Protein AF-A0A1Q9K0J9-F1 (afdb_monomer_lite)

pLDDT: mean 91.82, std 8.14, range [34.75, 98.44]

Structure (mmCIF, N/CA/C/O backbone):
data_AF-A0A1Q9K0J9-F1
#
_entry.id   AF-A0A1Q9K0J9-F1
#
loop_
_atom_site.group_PDB
_atom_site.id
_atom_site.type_symbol
_atom_site.label_atom_id
_atom_site.label_alt_id
_atom_site.label_comp_id
_atom_site.label_asym_id
_atom_site.label_entity_id
_atom_site.label_seq_id
_atom_site.pdbx_PDB_ins_code
_atom_site.Cartn_x
_atom_site.Cartn_y
_atom_site.Cartn_z
_atom_site.occupancy
_atom_site.B_iso_or_equiv
_atom_site.auth_seq_id
_atom_site.auth_comp_id
_atom_site.auth_asym_id
_atom_site.auth_atom_id
_atom_site.pdbx_PDB_model_num
ATOM 1 N N . MET A 1 1 ? 47.419 -22.564 -73.807 1.00 37.94 1 MET A N 1
ATOM 2 C CA . MET A 1 1 ? 47.045 -23.592 -72.808 1.00 37.94 1 MET A CA 1
ATOM 3 C C . MET A 1 1 ? 45.536 -23.596 -72.590 1.00 37.94 1 MET A C 1
ATOM 5 O O . MET A 1 1 ? 45.021 -22.908 -71.719 1.00 37.94 1 MET A O 1
ATOM 9 N N . LYS A 1 2 ? 44.822 -24.347 -73.436 1.00 36.28 2 LYS A N 1
ATOM 10 C CA . LYS A 1 2 ? 43.441 -24.781 -73.193 1.00 36.28 2 LYS A CA 1
ATOM 11 C C . LYS A 1 2 ? 43.433 -25.812 -72.053 1.00 36.28 2 LYS A C 1
ATOM 13 O O . LYS A 1 2 ? 44.353 -26.613 -71.968 1.00 36.28 2 LYS A O 1
ATOM 18 N N . LEU A 1 3 ? 42.322 -25.846 -71.312 1.00 42.06 3 LEU A N 1
ATOM 19 C CA . LEU A 1 3 ? 41.790 -27.010 -70.585 1.00 42.06 3 LEU A CA 1
ATOM 20 C C . LEU A 1 3 ? 42.588 -27.529 -69.374 1.00 42.06 3 LEU A C 1
ATOM 22 O O . LEU A 1 3 ? 43.177 -28.600 -69.415 1.00 42.06 3 LEU A O 1
ATOM 26 N N . LEU A 1 4 ? 42.388 -26.878 -68.227 1.00 34.75 4 LEU A N 1
ATOM 27 C CA . LEU A 1 4 ? 42.171 -27.594 -66.965 1.00 34.75 4 LEU A CA 1
ATOM 28 C C . LEU A 1 4 ? 40.799 -27.182 -66.416 1.00 34.75 4 LEU A C 1
ATOM 30 O O . LEU A 1 4 ? 40.643 -26.244 -65.638 1.00 34.75 4 LEU A O 1
ATOM 34 N N . PHE A 1 5 ? 39.760 -27.869 -66.896 1.00 42.38 5 PHE A N 1
ATOM 35 C CA . PHE A 1 5 ? 38.476 -27.917 -66.203 1.00 42.38 5 PHE A CA 1
ATOM 36 C C . PHE A 1 5 ? 38.739 -28.609 -64.861 1.00 42.38 5 PHE A C 1
ATOM 38 O O . PHE A 1 5 ? 38.903 -29.826 -64.821 1.00 42.38 5 PHE A O 1
ATOM 45 N N . ASN A 1 6 ? 38.811 -27.846 -63.771 1.00 45.19 6 ASN A N 1
ATOM 46 C CA . ASN A 1 6 ? 38.901 -28.415 -62.431 1.00 45.19 6 ASN A CA 1
ATOM 47 C C . ASN A 1 6 ? 37.632 -29.256 -62.185 1.00 45.19 6 ASN A C 1
ATOM 49 O O . ASN A 1 6 ? 36.540 -28.705 -62.024 1.00 45.19 6 ASN A O 1
ATOM 53 N N . ARG A 1 7 ? 37.756 -30.593 -62.228 1.00 46.41 7 ARG A N 1
ATOM 54 C CA . ARG A 1 7 ? 36.648 -31.560 -62.071 1.00 46.41 7 ARG A CA 1
ATOM 55 C C . ARG A 1 7 ? 35.883 -31.381 -60.748 1.00 46.41 7 ARG A C 1
ATOM 57 O O . ARG A 1 7 ? 34.714 -31.745 -60.698 1.00 46.41 7 ARG A O 1
ATOM 64 N N . ASN A 1 8 ? 36.478 -30.722 -59.752 1.00 53.03 8 ASN A N 1
ATOM 65 C CA . ASN A 1 8 ? 35.868 -30.471 -58.443 1.00 53.03 8 ASN A CA 1
ATOM 66 C C . ASN A 1 8 ? 34.731 -29.429 -58.440 1.00 53.03 8 ASN A C 1
ATOM 68 O O . ASN A 1 8 ? 33.888 -29.482 -57.558 1.00 53.03 8 ASN A O 1
ATOM 72 N N . GLN A 1 9 ? 34.631 -28.525 -59.426 1.00 57.22 9 GLN A N 1
ATOM 73 C CA . GLN A 1 9 ? 33.593 -27.469 -59.414 1.00 57.22 9 GLN A CA 1
ATOM 74 C C . GLN A 1 9 ? 32.224 -27.903 -59.974 1.00 57.22 9 GLN A C 1
ATOM 76 O O . GLN A 1 9 ? 31.261 -27.147 -59.896 1.00 57.22 9 GLN A O 1
ATOM 81 N N . ARG A 1 10 ? 32.105 -29.094 -60.586 1.00 58.22 10 ARG A N 1
ATOM 82 C CA . ARG A 1 10 ? 30.812 -29.591 -61.116 1.00 58.22 10 ARG A CA 1
ATOM 83 C C . ARG A 1 10 ? 29.877 -30.142 -60.034 1.00 58.22 10 ARG A C 1
ATOM 85 O O . ARG A 1 10 ? 28.677 -30.242 -60.300 1.00 58.22 10 ARG A O 1
ATOM 92 N N . ASN A 1 11 ? 30.432 -30.476 -58.873 1.00 65.75 11 ASN A N 1
ATOM 93 C CA . ASN A 1 11 ? 29.721 -30.980 -57.696 1.00 65.75 11 ASN A CA 1
ATOM 94 C C . ASN A 1 11 ? 29.728 -29.944 -56.560 1.00 65.75 11 ASN A C 1
ATOM 96 O O . ASN A 1 11 ? 29.566 -30.300 -55.400 1.00 65.75 11 ASN A O 1
ATOM 100 N N . ASP A 1 12 ? 29.982 -28.676 -56.889 1.00 81.25 12 ASP A N 1
ATOM 101 C CA . ASP A 1 12 ? 29.921 -27.579 -55.933 1.00 81.25 12 ASP A CA 1
ATOM 102 C C . ASP A 1 12 ? 28.444 -27.334 -55.547 1.00 81.25 12 ASP A C 1
ATOM 104 O O . ASP A 1 12 ? 27.627 -27.082 -56.446 1.00 81.25 12 ASP A O 1
ATOM 108 N N . PRO A 1 13 ? 28.075 -27.430 -54.255 1.00 85.56 13 PRO A N 1
ATOM 109 C CA . PRO A 1 13 ? 26.696 -27.252 -53.800 1.00 85.56 13 PRO A CA 1
ATOM 110 C C . PRO A 1 13 ? 26.092 -25.898 -54.192 1.00 85.56 13 PRO A C 1
ATOM 112 O O . PRO A 1 13 ? 24.903 -25.820 -54.508 1.00 85.56 13 PRO A O 1
ATOM 115 N N . ASP A 1 14 ? 26.904 -24.838 -54.252 1.00 89.81 14 ASP A N 1
ATOM 116 C CA . ASP A 1 14 ? 26.449 -23.499 -54.633 1.00 89.81 14 ASP A CA 1
ATOM 117 C C . ASP A 1 14 ? 26.089 -23.438 -56.122 1.00 89.81 14 ASP A C 1
ATOM 119 O O . ASP A 1 14 ? 25.119 -22.787 -56.517 1.00 89.81 14 ASP A O 1
ATOM 123 N N . VAL A 1 15 ? 26.823 -24.172 -56.965 1.00 89.12 15 VAL A N 1
ATOM 124 C CA . VAL A 1 15 ? 26.505 -24.310 -58.394 1.00 89.12 15 VAL A CA 1
ATOM 125 C C . VAL A 1 15 ? 25.177 -25.040 -58.574 1.00 89.12 15 VAL A C 1
ATOM 127 O O . VAL A 1 15 ? 24.377 -24.648 -59.426 1.00 89.12 15 VAL A O 1
ATOM 130 N N . GLU A 1 16 ? 24.918 -26.087 -57.788 1.00 89.25 16 GLU A N 1
ATOM 131 C CA . GLU A 1 16 ? 23.641 -26.810 -57.829 1.00 89.25 16 GLU A CA 1
ATOM 132 C C . GLU A 1 16 ? 22.479 -25.933 -57.368 1.00 89.25 16 GLU A C 1
ATOM 134 O O . GLU A 1 16 ? 21.469 -25.858 -58.071 1.00 89.25 16 GLU A O 1
ATOM 139 N N . LYS A 1 17 ? 22.665 -25.182 -56.277 1.00 90.62 17 LYS A N 1
ATOM 140 C CA . LYS A 1 17 ? 21.708 -24.189 -55.771 1.00 90.62 17 LYS A CA 1
ATOM 141 C C . LYS A 1 17 ? 21.346 -23.144 -56.832 1.00 90.62 17 LYS A C 1
ATOM 143 O O . LYS A 1 17 ? 20.167 -22.876 -57.063 1.00 90.62 17 LYS A O 1
ATOM 148 N N . VAL A 1 18 ? 22.338 -22.605 -57.546 1.00 89.94 18 VAL A N 1
ATOM 149 C CA . VAL A 1 18 ? 22.117 -21.656 -58.655 1.00 89.94 18 VAL A CA 1
ATOM 150 C C . VAL A 1 18 ? 21.391 -22.323 -59.826 1.00 89.94 18 VAL A C 1
ATOM 152 O O . VAL A 1 18 ? 20.467 -21.735 -60.389 1.00 89.94 18 VAL A O 1
ATOM 155 N N . CYS A 1 19 ? 21.773 -23.544 -60.214 1.00 91.62 19 CYS A N 1
ATOM 156 C CA . CYS A 1 19 ? 21.118 -24.265 -61.314 1.00 91.62 19 CYS A CA 1
ATOM 157 C C . CYS A 1 19 ? 19.640 -24.531 -61.016 1.00 91.62 19 CYS A C 1
ATOM 159 O O . CYS A 1 19 ? 18.799 -24.297 -61.882 1.00 91.62 19 CYS A O 1
ATOM 161 N N . GLN A 1 20 ? 19.326 -24.972 -59.795 1.00 91.75 20 GLN A N 1
ATOM 162 C CA . GLN A 1 20 ? 17.953 -25.193 -59.340 1.00 91.75 20 GLN A CA 1
ATOM 163 C C . GLN A 1 20 ? 17.137 -23.896 -59.376 1.00 91.75 20 GLN A C 1
ATOM 165 O O . GLN A 1 20 ? 16.013 -23.895 -59.867 1.00 91.75 20 GLN A O 1
ATOM 170 N N . ALA A 1 21 ? 17.715 -22.779 -58.928 1.00 90.88 21 ALA A N 1
ATOM 171 C CA . ALA A 1 21 ? 17.012 -21.499 -58.872 1.00 90.88 21 ALA A CA 1
ATOM 172 C C . ALA A 1 21 ? 16.828 -20.804 -60.238 1.00 90.88 21 ALA A C 1
ATOM 174 O O . ALA A 1 21 ? 15.945 -19.961 -60.380 1.00 90.88 21 ALA A O 1
ATOM 175 N N . THR A 1 22 ? 17.662 -21.112 -61.239 1.00 92.50 22 THR A N 1
ATOM 176 C CA . THR A 1 22 ? 17.693 -20.401 -62.538 1.00 92.50 22 THR A CA 1
ATOM 177 C C . THR A 1 22 ? 17.280 -21.248 -63.742 1.00 92.50 22 THR A C 1
ATOM 179 O O . THR A 1 22 ? 17.078 -20.705 -64.829 1.00 92.50 22 THR A O 1
ATOM 182 N N . GLY A 1 23 ? 17.233 -22.577 -63.601 1.00 89.62 23 GLY A N 1
ATOM 183 C CA . GLY A 1 23 ? 17.075 -23.516 -64.718 1.00 89.62 23 GLY A CA 1
ATOM 184 C C . GLY A 1 23 ? 18.295 -23.588 -65.647 1.00 89.62 23 GLY A C 1
ATOM 185 O O . GLY A 1 23 ? 18.244 -24.196 -66.720 1.00 89.62 23 GLY A O 1
ATOM 186 N N . TRP A 1 24 ? 19.412 -22.950 -65.287 1.00 93.31 24 TRP A N 1
ATOM 187 C CA . TRP A 1 24 ? 20.613 -22.963 -66.111 1.00 93.31 24 TRP A CA 1
ATOM 188 C C . TRP A 1 24 ? 21.279 -24.338 -66.097 1.00 93.31 24 TRP A C 1
ATOM 190 O O . TRP A 1 24 ? 21.443 -24.973 -65.059 1.00 93.31 24 TRP A O 1
ATOM 200 N N . LYS A 1 25 ? 21.771 -24.779 -67.262 1.00 90.88 25 LYS A N 1
ATOM 201 C CA . LYS A 1 25 ? 22.690 -25.925 -67.322 1.00 90.88 25 LYS A CA 1
ATOM 202 C C . LYS A 1 25 ? 23.935 -25.603 -66.484 1.00 90.88 25 LYS A C 1
ATOM 204 O O . LYS A 1 25 ? 24.459 -24.495 -66.609 1.00 90.88 25 LYS A O 1
ATOM 209 N N . LYS A 1 26 ? 24.483 -26.585 -65.746 1.00 88.75 26 LYS A N 1
ATOM 210 C CA . LYS A 1 26 ? 25.682 -26.432 -64.879 1.00 88.75 26 LYS A CA 1
ATOM 211 C C . LYS A 1 26 ? 26.804 -25.605 -65.514 1.00 88.75 26 LYS A C 1
ATOM 213 O O . LYS A 1 26 ? 27.409 -24.763 -64.864 1.00 88.75 26 LYS A O 1
ATOM 218 N N . ARG A 1 27 ? 27.059 -25.795 -66.815 1.00 87.88 27 ARG A N 1
ATOM 219 C CA . ARG A 1 27 ? 28.079 -25.033 -67.553 1.00 87.88 27 ARG A CA 1
ATOM 220 C C . ARG A 1 27 ? 27.824 -23.520 -67.539 1.00 87.88 27 ARG A C 1
ATOM 222 O O . ARG A 1 27 ? 28.771 -22.775 -67.338 1.00 87.88 27 ARG A O 1
ATOM 229 N N . LYS A 1 28 ? 26.577 -23.085 -67.743 1.00 89.25 28 LYS A N 1
ATOM 230 C CA . LYS A 1 28 ? 26.195 -21.668 -67.735 1.00 89.25 28 LYS A CA 1
ATOM 231 C C . LYS A 1 28 ? 26.284 -21.082 -66.324 1.00 89.25 28 LYS A C 1
ATOM 233 O O . LYS A 1 28 ? 26.890 -20.031 -66.171 1.00 89.25 28 LYS A O 1
ATOM 238 N N . ALA A 1 29 ? 25.782 -21.789 -65.307 1.00 88.19 29 ALA A N 1
ATOM 239 C CA . ALA A 1 29 ? 25.906 -21.363 -63.908 1.00 88.19 29 ALA A CA 1
ATOM 240 C C . ALA A 1 29 ? 27.370 -21.160 -63.494 1.00 88.19 29 ALA A C 1
ATOM 242 O O . ALA A 1 29 ? 27.725 -20.097 -63.002 1.00 88.19 29 ALA A O 1
ATOM 243 N N . ILE A 1 30 ? 28.246 -22.119 -63.812 1.00 89.44 30 ILE A N 1
ATOM 244 C CA . ILE A 1 30 ? 29.685 -21.995 -63.546 1.00 89.44 30 ILE A CA 1
ATOM 245 C C . ILE A 1 30 ? 30.286 -20.793 -64.287 1.00 89.44 30 ILE A C 1
ATOM 247 O O . ILE A 1 30 ? 31.113 -20.089 -63.718 1.00 89.44 30 ILE A O 1
ATOM 251 N N . THR A 1 31 ? 29.911 -20.549 -65.547 1.00 90.62 31 THR A N 1
ATOM 252 C CA . THR A 1 31 ? 30.421 -19.395 -66.305 1.00 90.62 31 THR A CA 1
ATOM 253 C C . THR A 1 31 ? 30.043 -18.070 -65.645 1.00 90.62 31 THR A C 1
ATOM 255 O O . THR A 1 31 ? 30.913 -17.221 -65.478 1.00 90.62 31 THR A O 1
ATOM 258 N N . GLU A 1 32 ? 28.790 -17.897 -65.234 1.00 89.00 32 GLU A N 1
ATOM 259 C CA . GLU A 1 32 ? 28.341 -16.651 -64.600 1.00 89.00 32 GLU A CA 1
ATOM 260 C C . GLU A 1 32 ? 28.911 -16.476 -63.184 1.00 89.00 32 GLU A C 1
ATOM 262 O O . GLU A 1 32 ? 29.361 -15.388 -62.830 1.00 89.00 32 GLU A O 1
ATOM 267 N N . MET A 1 33 ? 29.019 -17.554 -62.403 1.00 90.06 33 MET A N 1
ATOM 268 C CA . MET A 1 33 ? 29.676 -17.524 -61.090 1.00 90.06 33 MET A CA 1
ATOM 269 C C . MET A 1 33 ? 31.173 -17.202 -61.193 1.00 90.06 33 MET A C 1
ATOM 271 O O . MET A 1 33 ? 31.719 -16.533 -60.320 1.00 90.06 33 MET A O 1
ATOM 275 N N . LYS A 1 34 ? 31.854 -17.628 -62.268 1.00 89.75 34 LYS A N 1
ATOM 276 C CA . LYS A 1 34 ? 33.250 -17.237 -62.531 1.00 89.75 34 LYS A CA 1
ATOM 277 C C . LYS A 1 34 ? 33.388 -15.751 -62.824 1.00 89.75 34 LYS A C 1
ATOM 279 O O . LYS A 1 34 ? 34.280 -15.134 -62.256 1.00 89.75 34 LYS A O 1
ATOM 284 N N . LYS A 1 35 ? 32.493 -15.183 -63.637 1.00 87.75 35 LYS A N 1
ATOM 285 C CA . LYS A 1 35 ? 32.462 -13.732 -63.873 1.00 87.75 35 LYS A CA 1
ATOM 286 C C . LYS A 1 35 ? 32.256 -12.974 -62.563 1.00 87.75 35 LYS A C 1
ATOM 288 O O . LYS A 1 35 ? 32.996 -12.051 -62.264 1.00 87.75 35 LYS A O 1
ATOM 293 N N . ALA A 1 36 ? 31.319 -13.415 -61.723 1.00 86.38 36 ALA A N 1
ATOM 294 C CA . ALA A 1 36 ? 31.131 -12.819 -60.401 1.00 86.38 36 ALA A CA 1
ATOM 295 C C . ALA A 1 36 ? 32.368 -12.970 -59.495 1.00 86.38 36 ALA A C 1
ATOM 297 O O . ALA A 1 36 ? 32.704 -12.053 -58.747 1.00 86.38 36 ALA A O 1
ATOM 298 N N . LYS A 1 37 ? 33.092 -14.089 -59.601 1.00 86.88 37 LYS A N 1
ATOM 299 C CA . LYS A 1 37 ? 34.356 -14.309 -58.890 1.00 86.88 37 LYS A CA 1
ATOM 300 C C . LYS A 1 37 ? 35.478 -13.383 -59.350 1.00 86.88 37 LYS A C 1
ATOM 302 O O . LYS A 1 37 ? 36.248 -12.930 -58.508 1.00 86.88 37 LYS A O 1
ATOM 307 N N . GLU A 1 38 ? 35.554 -13.062 -60.640 1.00 88.38 38 GLU A N 1
ATOM 308 C CA . GLU A 1 38 ? 36.469 -12.036 -61.173 1.00 88.38 38 GLU A CA 1
ATOM 309 C C . GLU A 1 38 ? 36.154 -10.642 -60.602 1.00 88.38 38 GLU A C 1
ATOM 311 O O . GLU A 1 38 ? 37.058 -9.834 -60.413 1.00 88.38 38 GLU A O 1
ATOM 316 N N . LEU A 1 39 ? 34.898 -10.402 -60.211 1.00 83.69 39 LEU A N 1
ATOM 317 C CA . LEU A 1 39 ? 34.440 -9.197 -59.505 1.00 83.69 39 LEU A CA 1
ATOM 318 C C . LEU A 1 39 ? 34.593 -9.284 -57.972 1.00 83.69 39 LEU A C 1
ATOM 320 O O . LEU A 1 39 ? 34.060 -8.448 -57.239 1.00 83.69 39 LEU A O 1
ATOM 324 N N . GLY A 1 40 ? 35.301 -10.301 -57.471 1.00 82.69 40 GLY A N 1
ATOM 325 C CA . GLY A 1 40 ? 35.584 -10.503 -56.048 1.00 82.69 40 GLY A CA 1
ATOM 326 C C . GLY A 1 40 ? 34.488 -11.221 -55.255 1.00 82.69 40 GLY A C 1
ATOM 327 O O . GLY A 1 40 ? 34.581 -11.287 -54.031 1.00 82.69 40 GLY A O 1
ATOM 328 N N . MET A 1 41 ? 33.448 -11.758 -55.902 1.00 85.69 41 MET A N 1
ATOM 329 C CA . MET A 1 41 ? 32.336 -12.434 -55.225 1.00 85.69 41 MET A CA 1
ATOM 330 C C . MET A 1 41 ? 32.548 -13.952 -55.156 1.00 85.69 41 MET A C 1
ATOM 332 O O . MET A 1 41 ? 32.750 -14.618 -56.171 1.00 85.69 41 MET A O 1
ATOM 336 N N . SER A 1 42 ? 32.477 -14.537 -53.958 1.00 88.62 42 SER A N 1
ATOM 337 C CA . SER A 1 42 ? 32.564 -15.995 -53.805 1.00 88.62 42 SER A CA 1
ATOM 338 C C . SER A 1 42 ? 31.344 -16.708 -54.405 1.00 88.62 42 SER A C 1
ATOM 340 O O . SER A 1 42 ? 30.284 -16.113 -54.604 1.00 88.62 42 SER A O 1
ATOM 342 N N . TYR A 1 43 ? 31.487 -18.006 -54.681 1.00 88.31 43 TYR A N 1
ATOM 343 C CA . TYR A 1 43 ? 30.397 -18.825 -55.217 1.00 88.31 43 TYR A CA 1
ATOM 344 C C . TYR A 1 43 ? 29.205 -18.898 -54.250 1.00 88.31 43 TYR A C 1
ATOM 346 O O . TYR A 1 43 ? 28.080 -18.671 -54.692 1.00 88.31 43 TYR A O 1
ATOM 354 N N . SER A 1 44 ? 29.449 -19.077 -52.947 1.00 86.31 44 SER A N 1
ATOM 355 C CA . SER A 1 44 ? 28.393 -19.024 -51.924 1.00 86.31 44 SER A CA 1
ATOM 356 C C . SER A 1 44 ? 27.734 -17.650 -51.859 1.00 86.31 44 SER A C 1
ATOM 358 O O . SER A 1 44 ? 26.516 -17.576 -51.958 1.00 86.31 44 SER A O 1
ATOM 360 N N . ARG A 1 45 ? 28.483 -16.534 -51.832 1.00 88.12 45 ARG A N 1
ATOM 361 C CA . ARG A 1 45 ? 27.861 -15.193 -51.833 1.00 88.12 45 ARG A CA 1
ATOM 362 C C . ARG A 1 45 ? 26.994 -14.962 -53.069 1.00 88.12 45 ARG A C 1
ATOM 364 O O . ARG A 1 45 ? 25.910 -14.392 -52.942 1.00 88.12 45 ARG A O 1
ATOM 371 N N . TYR A 1 46 ? 27.454 -15.417 -54.235 1.00 88.69 46 TYR A N 1
ATOM 372 C CA . TYR A 1 46 ? 26.683 -15.363 -55.474 1.00 88.69 46 TYR A CA 1
ATOM 373 C C . TYR A 1 46 ? 25.392 -16.186 -55.378 1.00 88.69 46 TYR A C 1
ATOM 375 O O . TYR A 1 46 ? 24.329 -15.723 -55.799 1.00 88.69 46 TYR A O 1
ATOM 383 N N . ALA A 1 47 ? 25.484 -17.390 -54.809 1.00 88.31 47 ALA A N 1
ATOM 384 C CA . ALA A 1 47 ? 24.368 -18.310 -54.668 1.00 88.31 47 ALA A CA 1
ATOM 385 C C . ALA A 1 47 ? 23.340 -17.848 -53.617 1.00 88.31 47 ALA A C 1
ATOM 387 O O . ALA A 1 47 ? 22.141 -17.792 -53.891 1.00 88.31 47 ALA A O 1
ATOM 388 N N . ASP A 1 48 ? 23.809 -17.477 -52.427 1.00 88.75 48 ASP A N 1
ATOM 389 C CA . ASP A 1 48 ? 23.009 -17.111 -51.256 1.00 88.75 48 ASP A CA 1
ATOM 390 C C . ASP A 1 48 ? 22.241 -15.800 -51.445 1.00 88.75 48 ASP A C 1
ATOM 392 O O . ASP A 1 48 ? 21.126 -15.660 -50.944 1.00 88.75 48 ASP A O 1
ATOM 396 N N . ASN A 1 49 ? 22.797 -14.859 -52.215 1.00 88.38 49 ASN A N 1
ATOM 397 C CA . ASN A 1 49 ? 22.197 -13.541 -52.442 1.00 88.38 49 ASN A CA 1
ATOM 398 C C . ASN A 1 49 ? 21.502 -13.406 -53.807 1.00 88.38 49 ASN A C 1
ATOM 400 O O . ASN A 1 49 ? 21.130 -12.302 -54.200 1.00 88.38 49 ASN A O 1
ATOM 404 N N . GLN A 1 50 ? 21.304 -14.516 -54.529 1.00 91.62 50 GLN A N 1
ATOM 405 C CA . GLN A 1 50 ? 20.614 -14.547 -55.826 1.00 91.62 50 GLN A CA 1
ATOM 406 C C . GLN A 1 50 ? 21.205 -13.579 -56.862 1.00 91.62 50 GLN A C 1
ATOM 408 O O . GLN A 1 50 ? 20.481 -12.922 -57.616 1.00 91.62 50 GLN A O 1
ATOM 413 N N . CYS A 1 51 ? 22.533 -13.487 -56.916 1.00 89.62 51 CYS A N 1
ATOM 414 C CA . CYS A 1 51 ? 23.233 -12.462 -57.691 1.00 89.62 51 CYS A CA 1
ATOM 415 C C . CYS A 1 51 ? 23.017 -12.568 -59.210 1.00 89.62 51 CYS A C 1
ATOM 417 O O . CYS A 1 51 ? 23.243 -11.599 -59.924 1.00 89.62 51 CYS A O 1
ATOM 419 N N . TRP A 1 52 ? 22.490 -13.690 -59.711 1.00 91.06 52 TRP A N 1
ATOM 420 C CA . TRP A 1 52 ? 22.038 -13.838 -61.102 1.00 91.06 52 TRP A CA 1
ATOM 421 C C . TRP A 1 52 ? 20.876 -12.905 -61.495 1.00 91.06 52 TRP A C 1
ATOM 423 O O . TRP A 1 52 ? 20.552 -12.812 -62.677 1.00 91.06 52 TRP A O 1
ATOM 433 N N . LYS A 1 53 ? 20.231 -12.237 -60.529 1.00 90.19 53 LYS A N 1
ATOM 434 C CA . LYS A 1 53 ? 19.200 -11.208 -60.760 1.00 90.19 53 LYS A CA 1
ATOM 435 C C . LYS A 1 53 ? 19.761 -9.785 -60.831 1.00 90.19 53 LYS A C 1
ATOM 437 O O . LYS A 1 53 ? 18.993 -8.853 -61.045 1.00 90.19 53 LYS A O 1
ATOM 442 N N . LEU A 1 54 ? 21.059 -9.610 -60.597 1.00 90.50 54 LEU A N 1
ATOM 443 C CA . LEU A 1 54 ? 21.692 -8.308 -60.432 1.00 90.50 54 LEU A CA 1
ATOM 444 C C . LEU A 1 54 ? 22.561 -7.968 -61.643 1.00 90.50 54 LEU A C 1
ATOM 446 O O . LEU A 1 54 ? 23.189 -8.833 -62.254 1.00 90.50 54 LEU A O 1
ATOM 450 N N . THR A 1 55 ? 22.641 -6.682 -61.958 1.00 91.06 55 THR A N 1
ATOM 451 C CA . THR A 1 55 ? 23.653 -6.154 -62.875 1.00 91.06 55 THR A CA 1
ATOM 452 C C . THR A 1 55 ? 25.046 -6.228 -62.247 1.00 91.06 55 THR A C 1
ATOM 454 O O . THR A 1 55 ? 25.206 -6.296 -61.029 1.00 91.06 55 THR A O 1
ATOM 457 N N . GLU A 1 56 ? 26.089 -6.140 -63.070 1.00 87.44 56 GLU A N 1
ATOM 458 C CA . GLU A 1 56 ? 27.481 -6.092 -62.607 1.00 87.44 56 GLU A CA 1
ATOM 459 C C . GLU A 1 56 ? 27.733 -4.975 -61.578 1.00 87.44 56 GLU A C 1
ATOM 461 O O . GLU A 1 56 ? 28.314 -5.214 -60.519 1.00 87.44 56 GLU A O 1
ATOM 466 N N . LYS A 1 57 ? 27.199 -3.771 -61.824 1.00 88.94 57 LYS A N 1
ATOM 467 C CA . LYS A 1 57 ? 27.297 -2.632 -60.897 1.00 88.94 57 LYS A CA 1
ATOM 468 C C . LYS A 1 57 ? 26.610 -2.913 -59.555 1.00 88.94 57 LYS A C 1
ATOM 470 O O . LYS A 1 57 ? 27.121 -2.517 -58.505 1.00 88.94 57 LYS A O 1
ATOM 475 N N . GLU A 1 58 ? 25.463 -3.587 -59.574 1.00 89.94 58 GLU A N 1
ATOM 476 C CA . GLU A 1 58 ? 24.743 -3.988 -58.362 1.00 89.94 58 GLU A CA 1
ATOM 477 C C . GLU A 1 58 ? 25.473 -5.099 -57.606 1.00 89.94 58 GLU A C 1
ATOM 479 O O . GLU A 1 58 ? 25.557 -5.025 -56.382 1.00 89.94 58 GLU A O 1
ATOM 484 N N . MET A 1 59 ? 26.069 -6.066 -58.310 1.00 88.94 59 MET A N 1
ATOM 485 C CA . MET A 1 59 ? 26.893 -7.118 -57.708 1.00 88.94 59 MET A CA 1
ATOM 486 C C . MET A 1 59 ? 28.138 -6.547 -57.025 1.00 88.94 59 MET A C 1
ATOM 488 O O . MET A 1 59 ? 28.407 -6.902 -55.881 1.00 88.94 59 MET A O 1
ATOM 492 N N . ILE A 1 60 ? 28.860 -5.619 -57.666 1.00 88.31 60 ILE A N 1
ATOM 493 C CA . ILE A 1 60 ? 30.022 -4.945 -57.060 1.00 88.31 60 ILE A CA 1
ATOM 494 C C . ILE A 1 60 ? 29.597 -4.180 -55.798 1.00 88.31 60 ILE A C 1
ATOM 496 O O . ILE A 1 60 ? 30.233 -4.286 -54.747 1.00 88.31 60 ILE A O 1
ATOM 500 N N . LYS A 1 61 ? 28.487 -3.431 -55.876 1.00 89.81 61 LYS A N 1
ATOM 501 C CA . LYS A 1 61 ? 27.941 -2.686 -54.732 1.00 89.81 61 LYS A CA 1
ATOM 502 C C . LYS A 1 61 ? 27.527 -3.620 -53.591 1.00 89.81 61 LYS A C 1
ATOM 504 O O . LYS A 1 61 ? 27.782 -3.303 -52.430 1.00 89.81 61 LYS A O 1
ATOM 509 N N . LEU A 1 62 ? 26.902 -4.753 -53.910 1.00 87.69 62 LEU A N 1
ATOM 510 C CA . LEU A 1 62 ? 26.504 -5.766 -52.939 1.00 87.69 62 LEU A CA 1
ATOM 511 C C . LEU A 1 62 ? 27.721 -6.434 -52.295 1.00 87.69 62 LEU A C 1
ATOM 513 O O . LEU A 1 62 ? 27.767 -6.519 -51.075 1.00 87.69 62 LEU A O 1
ATOM 517 N N . ASN A 1 63 ? 28.720 -6.846 -53.079 1.00 87.81 63 ASN A N 1
ATOM 518 C CA . ASN A 1 63 ? 29.915 -7.509 -52.558 1.00 87.81 63 ASN A CA 1
ATOM 519 C C . ASN A 1 63 ? 30.676 -6.599 -51.587 1.00 87.81 63 ASN A C 1
ATOM 521 O O . ASN A 1 63 ? 30.952 -7.000 -50.462 1.00 87.81 63 ASN A O 1
ATOM 525 N N . LYS A 1 64 ? 30.869 -5.324 -51.960 1.00 88.94 64 LYS A N 1
ATOM 526 C CA . LYS A 1 64 ? 31.465 -4.313 -51.074 1.00 88.94 64 LYS A CA 1
ATOM 527 C C . LYS A 1 64 ? 30.667 -4.136 -49.779 1.00 88.94 64 LYS A C 1
ATOM 529 O O . LYS A 1 64 ? 31.249 -3.953 -48.715 1.00 88.94 64 LYS A O 1
ATOM 534 N N . LYS A 1 65 ? 29.333 -4.174 -49.855 1.00 88.75 65 LYS A N 1
ATOM 535 C CA . LYS A 1 65 ? 28.460 -4.090 -48.677 1.00 88.75 65 LYS A CA 1
ATOM 536 C C . LYS A 1 65 ? 28.593 -5.329 -47.783 1.00 88.75 65 LYS A C 1
ATOM 538 O O . LYS A 1 65 ? 28.608 -5.171 -46.568 1.00 88.75 65 LYS A O 1
ATOM 543 N N . LEU A 1 66 ? 28.683 -6.527 -48.361 1.00 87.12 66 LEU A N 1
ATOM 544 C CA . LEU A 1 66 ? 28.877 -7.776 -47.617 1.00 87.12 66 LEU A CA 1
ATOM 545 C C . LEU A 1 66 ? 30.245 -7.802 -46.923 1.00 87.12 66 LEU A C 1
ATOM 547 O O . LEU A 1 66 ? 30.295 -8.099 -45.735 1.00 87.12 66 LEU A O 1
ATOM 551 N N . ASP A 1 67 ? 31.317 -7.381 -47.603 1.00 88.19 67 ASP A N 1
ATOM 552 C CA . ASP A 1 67 ? 32.648 -7.237 -46.991 1.00 88.19 67 ASP A CA 1
ATOM 553 C C . ASP A 1 67 ? 32.617 -6.276 -45.798 1.00 88.19 67 ASP A C 1
ATOM 555 O O . ASP A 1 67 ? 33.119 -6.587 -44.721 1.00 88.19 67 ASP A O 1
ATOM 559 N N . GLN A 1 68 ? 31.959 -5.123 -45.954 1.00 89.50 68 GLN A N 1
ATOM 560 C CA . GLN A 1 68 ? 31.778 -4.168 -44.857 1.00 89.50 68 GLN A CA 1
ATOM 561 C C . GLN A 1 68 ? 30.979 -4.760 -43.689 1.00 89.50 68 GLN A C 1
ATOM 563 O O . GLN A 1 68 ? 31.252 -4.431 -42.536 1.00 89.50 68 GLN A O 1
ATOM 568 N N . GLN A 1 69 ? 29.985 -5.607 -43.963 1.00 88.06 69 GLN A N 1
ATOM 569 C CA . GLN A 1 69 ? 29.183 -6.262 -42.929 1.00 88.06 69 GLN A CA 1
ATOM 570 C C . GLN A 1 69 ? 29.966 -7.344 -42.184 1.00 88.06 69 GLN A C 1
ATOM 572 O O . GLN A 1 69 ? 29.859 -7.408 -40.961 1.00 88.06 69 GLN A O 1
ATOM 577 N N . GLU A 1 70 ? 30.751 -8.162 -42.886 1.00 88.81 70 GLU A N 1
ATOM 578 C CA . GLU A 1 70 ? 31.616 -9.178 -42.276 1.00 88.81 70 GLU A CA 1
ATOM 579 C C . GLU A 1 70 ? 32.713 -8.535 -41.423 1.00 88.81 70 GLU A C 1
ATOM 581 O O . GLU A 1 70 ? 32.895 -8.917 -40.267 1.00 88.81 70 GLU A O 1
ATOM 586 N N . GLU A 1 71 ? 33.372 -7.497 -41.940 1.00 92.81 71 GLU A N 1
ATOM 587 C CA . GLU A 1 71 ? 34.386 -6.745 -41.199 1.00 92.81 71 GLU A CA 1
ATOM 588 C C . GLU A 1 71 ? 33.778 -6.058 -39.967 1.00 92.81 71 GLU A C 1
ATOM 590 O O . GLU A 1 71 ? 34.313 -6.141 -38.861 1.00 92.81 71 GLU A O 1
ATOM 595 N N . ALA A 1 72 ? 32.597 -5.444 -40.104 1.00 92.06 72 ALA A N 1
ATOM 596 C CA . ALA A 1 72 ? 31.880 -4.888 -38.960 1.00 92.06 72 ALA A CA 1
ATOM 597 C C . ALA A 1 72 ? 31.488 -5.972 -37.944 1.00 92.06 72 ALA A C 1
ATOM 599 O O . ALA A 1 72 ? 31.592 -5.744 -36.742 1.00 92.06 72 ALA A O 1
ATOM 600 N N . PHE A 1 73 ? 31.032 -7.148 -38.388 1.00 93.88 73 PHE A N 1
ATOM 601 C CA . PHE A 1 73 ? 30.711 -8.265 -37.496 1.00 93.88 73 PHE A CA 1
ATOM 602 C C . PHE A 1 73 ? 31.947 -8.716 -36.712 1.00 93.88 73 PHE A C 1
ATOM 604 O O . PHE A 1 73 ? 31.873 -8.859 -35.491 1.00 93.88 73 PHE A O 1
ATOM 611 N N . LYS A 1 74 ? 33.089 -8.871 -37.389 1.00 94.19 74 LYS A N 1
ATOM 612 C CA . LYS A 1 74 ? 34.368 -9.228 -36.771 1.00 94.19 74 LYS A CA 1
ATOM 613 C C . LYS A 1 74 ? 34.803 -8.190 -35.734 1.00 94.19 74 LYS A C 1
ATOM 615 O O . LYS A 1 74 ? 35.099 -8.564 -34.606 1.00 94.19 74 LYS A O 1
ATOM 620 N N . ASN A 1 75 ? 34.739 -6.901 -36.067 1.00 95.75 75 ASN A N 1
ATOM 621 C CA . ASN A 1 75 ? 35.095 -5.817 -35.145 1.00 95.75 75 ASN A CA 1
ATOM 622 C C . ASN A 1 75 ? 34.177 -5.754 -33.916 1.00 95.75 75 ASN A C 1
ATOM 624 O O . ASN A 1 75 ? 34.654 -5.593 -32.792 1.00 95.75 75 ASN A O 1
ATOM 628 N N . HIS A 1 76 ? 32.865 -5.944 -34.098 1.00 97.00 76 HIS A N 1
ATOM 629 C CA . HIS A 1 76 ? 31.942 -6.069 -32.968 1.00 97.00 76 HIS A CA 1
ATOM 630 C C . HIS A 1 76 ? 32.270 -7.290 -32.100 1.00 97.00 76 HIS A C 1
ATOM 632 O O . HIS A 1 76 ? 32.220 -7.180 -30.881 1.00 97.00 76 HIS A O 1
ATOM 638 N N . THR A 1 77 ? 32.622 -8.425 -32.711 1.00 96.69 77 THR A N 1
ATOM 639 C CA . THR A 1 77 ? 32.996 -9.651 -31.986 1.00 96.69 77 THR A CA 1
ATOM 640 C C . THR A 1 77 ? 34.242 -9.411 -31.138 1.00 96.69 77 THR A C 1
ATOM 642 O O . THR A 1 77 ? 34.197 -9.664 -29.942 1.00 96.69 77 THR A O 1
ATOM 645 N N . ILE A 1 78 ? 35.293 -8.813 -31.714 1.00 96.38 78 ILE A N 1
ATOM 646 C CA . ILE A 1 78 ? 36.521 -8.436 -30.993 1.00 96.38 78 ILE A CA 1
ATOM 647 C C . ILE A 1 78 ? 36.197 -7.519 -29.810 1.00 96.38 78 ILE A C 1
ATOM 649 O O . ILE A 1 78 ? 36.629 -7.785 -28.698 1.00 96.38 78 ILE A O 1
ATOM 653 N N . THR A 1 79 ? 35.355 -6.499 -30.016 1.00 96.75 79 THR A N 1
ATOM 654 C CA . THR A 1 79 ? 34.962 -5.588 -28.927 1.00 96.75 79 THR A CA 1
ATOM 655 C C . THR A 1 79 ? 34.270 -6.331 -27.778 1.00 96.75 79 THR A C 1
ATOM 657 O O . THR A 1 79 ? 34.479 -6.000 -26.613 1.00 96.75 79 THR A O 1
ATOM 660 N N . VAL A 1 80 ? 33.434 -7.330 -28.086 1.00 96.19 80 VAL A N 1
ATOM 661 C CA . VAL A 1 80 ? 32.786 -8.163 -27.062 1.00 96.19 80 VAL A CA 1
ATOM 662 C C . VAL A 1 80 ? 33.816 -9.048 -26.360 1.00 96.19 80 VAL A C 1
ATOM 664 O O . VAL A 1 80 ? 33.783 -9.112 -25.133 1.00 96.19 80 VAL A O 1
ATOM 667 N N . CYS A 1 81 ? 34.742 -9.678 -27.090 1.00 97.12 81 CYS A N 1
ATOM 668 C CA . CYS A 1 81 ? 35.831 -10.464 -26.503 1.00 97.12 81 CYS A CA 1
ATOM 669 C C . CYS A 1 81 ? 36.657 -9.619 -25.525 1.00 97.12 81 CYS A C 1
ATOM 671 O O . CYS A 1 81 ? 36.824 -10.010 -24.374 1.00 97.12 81 CYS A O 1
ATOM 673 N N . ASP A 1 82 ? 37.079 -8.423 -25.939 1.00 95.94 82 ASP A N 1
ATOM 674 C CA . ASP A 1 82 ? 37.886 -7.517 -25.115 1.00 95.94 82 ASP A CA 1
ATOM 675 C C . ASP A 1 82 ? 37.150 -7.091 -23.833 1.00 95.94 82 ASP A C 1
ATOM 677 O O . ASP A 1 82 ? 37.755 -6.958 -22.769 1.00 95.94 82 ASP A O 1
ATOM 681 N N . ALA A 1 83 ? 35.830 -6.893 -23.912 1.00 93.31 83 ALA A N 1
ATOM 682 C CA . ALA A 1 83 ? 35.020 -6.464 -22.774 1.00 93.31 83 ALA A CA 1
ATOM 683 C C . ALA A 1 83 ? 34.664 -7.600 -21.798 1.00 93.31 83 ALA A C 1
ATOM 685 O O . ALA A 1 83 ? 34.488 -7.355 -20.601 1.00 93.31 83 ALA A O 1
ATOM 686 N N . THR A 1 84 ? 34.506 -8.828 -22.298 1.00 93.88 84 THR A N 1
ATOM 687 C CA . THR A 1 84 ? 33.956 -9.966 -21.534 1.00 93.88 84 THR A CA 1
ATOM 688 C C . THR A 1 84 ? 34.999 -11.017 -21.163 1.00 93.88 84 THR A C 1
ATOM 690 O O . THR A 1 84 ? 34.797 -11.751 -20.197 1.00 93.88 84 THR A O 1
ATOM 693 N N . GLY A 1 85 ? 36.104 -11.093 -21.907 1.00 94.88 85 GLY A N 1
ATOM 694 C CA . GLY A 1 85 ? 37.072 -12.188 -21.847 1.00 94.88 85 GLY A CA 1
ATOM 695 C C . GLY A 1 85 ? 36.620 -13.462 -22.569 1.00 94.88 85 GLY A C 1
ATOM 696 O O . GLY A 1 85 ? 37.289 -14.486 -22.449 1.00 94.88 85 GLY A O 1
ATOM 697 N N . TRP A 1 86 ? 35.493 -13.434 -23.287 1.00 96.62 86 TRP A N 1
ATOM 698 C CA . TRP A 1 86 ? 35.023 -14.573 -24.075 1.00 96.62 86 TRP A CA 1
ATOM 699 C C . TRP A 1 86 ? 35.919 -14.843 -25.283 1.00 96.62 86 TRP A C 1
ATOM 701 O O . TRP A 1 86 ? 36.528 -13.933 -25.847 1.00 96.62 86 TRP A O 1
ATOM 711 N N . ASP A 1 87 ? 35.955 -16.103 -25.711 1.00 96.75 87 ASP A N 1
ATOM 712 C CA . ASP A 1 87 ? 36.537 -16.466 -26.997 1.00 96.75 87 ASP A CA 1
ATOM 713 C C . ASP A 1 87 ? 35.671 -15.963 -28.174 1.00 96.75 87 ASP A C 1
ATOM 715 O O . ASP A 1 87 ? 34.506 -15.573 -28.020 1.00 96.75 87 ASP A O 1
ATOM 719 N N . MET A 1 88 ? 36.258 -15.979 -29.374 1.00 95.75 88 MET A N 1
ATOM 720 C CA . MET A 1 88 ? 35.620 -15.474 -30.594 1.00 95.75 88 MET A CA 1
ATOM 721 C C . MET A 1 88 ? 34.323 -16.205 -30.954 1.00 95.75 88 MET A C 1
ATOM 723 O O . MET A 1 88 ? 33.399 -15.565 -31.462 1.00 95.75 88 MET A O 1
ATOM 727 N N . ASP A 1 89 ? 34.237 -17.514 -30.709 1.00 95.81 89 ASP A N 1
ATOM 728 C CA . ASP A 1 89 ? 33.064 -18.311 -31.069 1.00 95.81 89 ASP A CA 1
ATOM 729 C C . ASP A 1 89 ? 31.904 -18.010 -30.119 1.00 95.81 89 ASP A C 1
ATOM 731 O O . ASP A 1 89 ? 30.780 -17.765 -30.570 1.00 95.81 89 ASP A O 1
ATOM 735 N N . THR A 1 90 ? 32.189 -17.916 -28.819 1.00 96.19 90 THR A N 1
ATOM 736 C CA . THR A 1 90 ? 31.227 -17.516 -27.787 1.00 96.19 90 THR A CA 1
ATOM 737 C C . THR A 1 90 ? 30.696 -16.103 -28.052 1.00 96.19 90 THR A C 1
ATOM 739 O O . THR A 1 90 ? 29.482 -15.896 -28.147 1.00 96.19 90 THR A O 1
ATOM 742 N N . ALA A 1 91 ? 31.573 -15.119 -28.274 1.00 96.31 91 ALA A N 1
ATOM 743 C CA . ALA A 1 91 ? 31.154 -13.748 -28.578 1.00 96.31 91 ALA A CA 1
ATOM 744 C C . ALA A 1 91 ? 30.322 -13.655 -29.873 1.00 96.31 91 ALA A C 1
ATOM 746 O O . ALA A 1 91 ? 29.303 -12.953 -29.918 1.00 96.31 91 ALA A O 1
ATOM 747 N N . ALA A 1 92 ? 30.708 -14.393 -30.920 1.00 95.88 92 ALA A N 1
ATOM 748 C CA . ALA A 1 92 ? 29.960 -14.444 -32.173 1.00 95.88 92 ALA A CA 1
ATOM 749 C C . ALA A 1 92 ? 28.582 -15.103 -31.999 1.00 95.88 92 ALA A C 1
ATOM 751 O O . ALA A 1 92 ? 27.608 -14.650 -32.614 1.00 95.88 92 ALA A O 1
ATOM 752 N N . LEU A 1 93 ? 28.478 -16.144 -31.166 1.00 95.94 93 LEU A N 1
ATOM 753 C CA . LEU A 1 93 ? 27.217 -16.807 -30.841 1.00 95.94 93 LEU A CA 1
ATOM 754 C C . LEU A 1 93 ? 26.245 -15.835 -30.166 1.00 95.94 93 LEU A C 1
ATOM 756 O O . LEU A 1 93 ? 25.120 -15.685 -30.648 1.00 95.94 93 LEU A O 1
ATOM 760 N N . HIS A 1 94 ? 26.695 -15.116 -29.136 1.00 95.75 94 HIS A N 1
ATOM 761 C CA . HIS A 1 94 ? 25.876 -14.128 -28.428 1.00 95.75 94 HIS A CA 1
ATOM 762 C C . HIS A 1 94 ? 25.402 -12.993 -29.346 1.00 95.75 94 HIS A C 1
ATOM 764 O O . HIS A 1 94 ? 24.227 -12.626 -29.325 1.00 95.75 94 HIS A O 1
ATOM 770 N N . LEU A 1 95 ? 26.271 -12.472 -30.223 1.00 96.19 95 LEU A N 1
ATOM 771 C CA . LEU A 1 95 ? 25.871 -11.464 -31.213 1.00 96.19 95 LEU A CA 1
ATOM 772 C C . LEU A 1 95 ? 24.783 -11.992 -32.161 1.00 96.19 95 LEU A C 1
ATOM 774 O O . LEU A 1 95 ? 23.809 -11.291 -32.438 1.00 96.19 95 LEU A O 1
ATOM 778 N N . ARG A 1 96 ? 24.910 -13.235 -32.642 1.00 95.38 96 ARG A N 1
ATOM 779 C CA . ARG A 1 96 ? 23.900 -13.865 -33.512 1.00 95.38 96 ARG A CA 1
ATOM 780 C C . ARG A 1 96 ? 22.589 -14.140 -32.774 1.00 95.38 96 ARG A C 1
ATOM 782 O O . ARG A 1 96 ? 21.524 -13.974 -33.364 1.00 95.38 96 ARG A O 1
ATOM 789 N N . GLN A 1 97 ? 22.643 -14.553 -31.510 1.00 95.31 97 GLN A N 1
ATOM 790 C CA . GLN A 1 97 ? 21.453 -14.724 -30.670 1.00 95.31 97 GLN A CA 1
ATOM 791 C C . GLN A 1 97 ? 20.738 -13.386 -30.464 1.00 95.31 97 GLN A C 1
ATOM 793 O O . GLN A 1 97 ? 19.548 -13.279 -30.753 1.00 95.31 97 GLN A O 1
ATOM 798 N N . ALA A 1 98 ? 21.471 -12.332 -30.104 1.00 95.44 98 ALA A N 1
ATOM 799 C CA . ALA A 1 98 ? 20.916 -10.993 -29.956 1.00 95.44 98 ALA A CA 1
ATOM 800 C C . ALA A 1 98 ? 20.249 -10.489 -31.251 1.00 95.44 98 ALA A C 1
ATOM 802 O O . ALA A 1 98 ? 19.161 -9.914 -31.205 1.00 95.44 98 ALA A O 1
ATOM 803 N N . GLN A 1 99 ? 20.838 -10.772 -32.420 1.00 94.50 99 GLN A N 1
ATOM 804 C CA . GLN A 1 99 ? 20.214 -10.473 -33.715 1.00 94.50 99 GLN A CA 1
ATOM 805 C C . GLN A 1 99 ? 18.869 -11.173 -33.908 1.00 94.50 99 GLN A C 1
ATOM 807 O O . GLN A 1 99 ? 17.929 -10.536 -34.391 1.00 94.50 99 GLN A O 1
ATOM 812 N N . LYS A 1 100 ? 18.755 -12.452 -33.524 1.00 95.00 100 LYS A N 1
ATOM 813 C CA . LYS A 1 100 ? 17.487 -13.201 -33.588 1.00 95.00 100 LYS A CA 1
ATOM 814 C C . LYS A 1 100 ? 16.415 -12.585 -32.686 1.00 95.00 100 LYS A C 1
ATOM 816 O O . LYS A 1 100 ? 15.251 -12.573 -33.066 1.00 95.00 100 LYS A O 1
ATOM 821 N N . LEU A 1 101 ? 16.822 -12.005 -31.559 1.00 94.06 101 LEU A N 1
ATOM 822 C CA . LEU A 1 101 ? 15.958 -11.274 -30.625 1.00 94.06 101 LEU A CA 1
ATOM 823 C C . LEU A 1 101 ? 15.671 -9.821 -31.066 1.00 94.06 101 LEU A C 1
ATOM 825 O O . LEU A 1 101 ? 15.038 -9.058 -30.345 1.00 94.06 101 LEU A O 1
ATOM 829 N N . GLY A 1 102 ? 16.124 -9.404 -32.255 1.00 91.62 102 GLY A N 1
ATOM 830 C CA . GLY A 1 102 ? 15.858 -8.068 -32.803 1.00 91.62 102 GLY A CA 1
ATOM 831 C C . GLY A 1 102 ? 16.856 -6.979 -32.387 1.00 91.62 102 GLY A C 1
ATOM 832 O O . GLY A 1 102 ? 16.661 -5.805 -32.725 1.00 91.62 102 GLY A O 1
ATOM 833 N N . MET A 1 103 ? 17.951 -7.337 -31.712 1.00 94.62 103 MET A N 1
ATOM 834 C CA . MET A 1 103 ? 19.039 -6.431 -31.343 1.00 94.62 103 MET A CA 1
ATOM 835 C C . MET A 1 103 ? 20.150 -6.445 -32.404 1.00 94.62 103 MET A C 1
ATOM 837 O O . MET A 1 103 ? 20.788 -7.462 -32.653 1.00 94.62 103 MET A O 1
ATOM 841 N N . SER A 1 104 ? 20.442 -5.301 -33.032 1.00 93.94 104 SER A N 1
ATOM 842 C CA . SER A 1 104 ? 21.565 -5.226 -33.980 1.00 93.94 104 SER A CA 1
ATOM 843 C C . SER A 1 104 ? 22.916 -5.247 -33.260 1.00 93.94 104 SER A C 1
ATOM 845 O O . SER A 1 104 ? 23.050 -4.653 -32.193 1.00 93.94 104 SER A O 1
ATOM 847 N N . ASN A 1 105 ? 23.954 -5.822 -33.879 1.00 94.62 105 ASN A N 1
ATOM 848 C CA . ASN A 1 105 ? 25.303 -5.903 -33.286 1.00 94.62 105 ASN A CA 1
ATOM 849 C C . ASN A 1 105 ? 25.852 -4.542 -32.859 1.00 94.62 105 ASN A C 1
ATOM 851 O O . ASN A 1 105 ? 26.420 -4.407 -31.782 1.00 94.62 105 ASN A O 1
ATOM 855 N N . GLN A 1 106 ? 25.626 -3.513 -33.678 1.00 93.50 106 GLN A N 1
ATOM 856 C CA . GLN A 1 106 ? 26.052 -2.156 -33.349 1.00 93.50 106 GLN A CA 1
ATOM 857 C C . GLN A 1 106 ? 25.407 -1.660 -32.049 1.00 93.50 106 GLN A C 1
ATOM 859 O O . GLN A 1 106 ? 26.069 -1.012 -31.241 1.00 93.50 106 GLN A O 1
ATOM 864 N N . ARG A 1 107 ? 24.114 -1.939 -31.836 1.00 94.12 107 ARG A N 1
ATOM 865 C CA . ARG A 1 107 ? 23.418 -1.561 -30.599 1.00 94.12 107 ARG A CA 1
ATOM 866 C C . ARG A 1 107 ? 23.833 -2.445 -29.439 1.00 94.12 107 ARG A C 1
ATOM 868 O O . ARG A 1 107 ? 24.102 -1.899 -28.380 1.00 94.12 107 ARG A O 1
ATOM 875 N N . TYR A 1 108 ? 23.950 -3.751 -29.662 1.00 96.00 108 TYR A N 1
ATOM 876 C CA . TYR A 1 108 ? 24.425 -4.704 -28.666 1.00 96.00 108 TYR A CA 1
ATOM 877 C C . TYR A 1 108 ? 25.755 -4.248 -28.059 1.00 96.00 108 TYR A C 1
ATOM 879 O O . TYR A 1 108 ? 25.871 -4.126 -26.843 1.00 96.00 108 TYR A O 1
ATOM 887 N N . VAL A 1 109 ? 26.723 -3.894 -28.911 1.00 95.31 109 VAL A N 1
ATOM 888 C CA . VAL A 1 109 ? 28.031 -3.396 -28.471 1.00 95.31 109 VAL A CA 1
ATOM 889 C C . VAL A 1 109 ? 27.914 -2.021 -27.816 1.00 95.31 109 VAL A C 1
ATOM 891 O O . VAL A 1 109 ? 28.385 -1.824 -26.699 1.00 95.31 109 VAL A O 1
ATOM 894 N N . LYS A 1 110 ? 27.238 -1.067 -28.468 1.00 94.00 110 LYS A N 1
ATOM 895 C CA . LYS A 1 110 ? 27.104 0.309 -27.959 1.00 94.00 110 LYS A CA 1
ATOM 896 C C . LYS A 1 110 ? 26.421 0.381 -26.591 1.00 94.00 110 LYS A C 1
ATOM 898 O O . LYS A 1 110 ? 26.736 1.263 -25.797 1.00 94.00 110 LYS A O 1
ATOM 903 N N . CYS A 1 111 ? 25.462 -0.502 -26.347 1.00 93.88 111 CYS A N 1
ATOM 904 C CA . CYS A 1 111 ? 24.680 -0.563 -25.121 1.00 93.88 111 CYS A CA 1
ATOM 905 C C . CYS A 1 111 ? 25.194 -1.617 -24.133 1.00 93.88 111 CYS A C 1
ATOM 907 O O . CYS A 1 111 ? 24.557 -1.806 -23.101 1.00 93.88 111 CYS A O 1
ATOM 909 N N . LYS A 1 112 ? 26.329 -2.272 -24.427 1.00 96.19 112 LYS A N 1
ATOM 910 C CA . LYS A 1 112 ? 26.957 -3.287 -23.570 1.00 96.19 112 LYS A CA 1
ATOM 911 C C . LYS A 1 112 ? 25.990 -4.413 -23.171 1.00 96.19 112 LYS A C 1
ATOM 913 O O . LYS A 1 112 ? 25.942 -4.840 -22.021 1.00 96.19 112 LYS A O 1
ATOM 918 N N . CYS A 1 113 ? 25.191 -4.889 -24.125 1.00 95.44 113 CYS A N 1
ATOM 919 C CA . CYS A 1 113 ? 24.102 -5.838 -23.877 1.00 95.44 113 CYS A CA 1
ATOM 920 C C . CYS A 1 113 ? 24.566 -7.253 -23.488 1.00 95.44 113 CYS A C 1
ATOM 922 O O . CYS A 1 113 ? 23.725 -8.091 -23.202 1.00 95.44 113 CYS A O 1
ATOM 924 N N . TRP A 1 114 ? 25.873 -7.520 -23.415 1.00 95.44 114 TRP A N 1
ATOM 925 C CA . TRP A 1 114 ? 26.419 -8.765 -22.859 1.00 95.44 114 TRP A CA 1
ATOM 926 C C . TRP A 1 114 ? 26.160 -8.941 -21.356 1.00 95.44 114 TRP A C 1
ATOM 928 O O . TRP A 1 114 ? 26.390 -10.018 -20.821 1.00 95.44 114 TRP A O 1
ATOM 938 N N . TYR A 1 115 ? 25.681 -7.899 -20.671 1.00 95.56 115 TYR A N 1
ATOM 939 C CA . TYR A 1 115 ? 25.197 -7.984 -19.291 1.00 95.56 115 TYR A CA 1
ATOM 940 C C . TYR A 1 115 ? 23.712 -8.340 -19.168 1.00 95.56 115 TYR A C 1
ATOM 942 O O . TYR A 1 115 ? 23.220 -8.441 -18.045 1.00 95.56 115 TYR A O 1
ATOM 950 N N . LEU A 1 116 ? 22.996 -8.461 -20.287 1.00 95.50 116 LEU A N 1
ATOM 951 C CA . LEU A 1 116 ? 21.550 -8.648 -20.320 1.00 95.50 116 LEU A CA 1
ATOM 952 C C . LEU A 1 116 ? 21.179 -10.104 -20.611 1.00 95.50 116 LEU A C 1
ATOM 954 O O . LEU A 1 116 ? 21.905 -10.802 -21.318 1.00 95.50 116 LEU A O 1
ATOM 958 N N . ASP A 1 117 ? 20.040 -10.534 -20.077 1.00 94.75 117 ASP A N 1
ATOM 959 C CA . ASP A 1 117 ? 19.417 -11.811 -20.432 1.00 94.75 117 ASP A CA 1
ATOM 960 C C . ASP A 1 117 ? 18.593 -11.710 -21.733 1.00 94.75 117 ASP A C 1
ATOM 962 O O . ASP A 1 117 ? 18.499 -10.651 -22.360 1.00 94.75 117 ASP A O 1
ATOM 966 N N . GLU A 1 118 ? 18.040 -12.835 -22.192 1.00 95.38 118 GLU A N 1
ATOM 967 C CA . GLU A 1 118 ? 17.322 -12.900 -23.471 1.00 95.38 118 GLU A CA 1
ATOM 968 C C . GLU A 1 118 ? 16.067 -12.011 -23.493 1.00 95.38 118 GLU A C 1
ATOM 970 O O . GLU A 1 118 ? 15.835 -11.314 -24.488 1.00 95.38 118 GLU A O 1
ATOM 975 N N . ASP A 1 119 ? 15.306 -11.969 -22.396 1.00 95.88 119 ASP A N 1
ATOM 976 C CA . ASP A 1 119 ? 14.094 -11.150 -22.275 1.00 95.88 119 ASP A CA 1
ATOM 977 C C . ASP A 1 119 ? 14.432 -9.658 -22.338 1.00 95.88 119 ASP A C 1
ATOM 979 O O . ASP A 1 119 ? 13.812 -8.887 -23.080 1.00 95.88 119 ASP A O 1
ATOM 983 N N . GLU A 1 120 ? 15.474 -9.244 -21.615 1.00 96.25 120 GLU A N 1
ATOM 984 C CA . GLU A 1 120 ? 15.973 -7.873 -21.639 1.00 96.25 120 GLU A CA 1
ATOM 985 C C . GLU A 1 120 ? 16.510 -7.481 -23.014 1.00 96.25 120 GLU A C 1
ATOM 987 O O . GLU A 1 120 ? 16.255 -6.365 -23.473 1.00 96.25 120 GLU A O 1
ATOM 992 N N . ILE A 1 121 ? 17.245 -8.367 -23.694 1.00 96.56 121 ILE A N 1
ATOM 993 C CA . ILE A 1 121 ? 17.763 -8.101 -25.043 1.00 96.56 121 ILE A CA 1
ATOM 994 C C . ILE A 1 121 ? 16.605 -7.915 -26.026 1.00 96.56 121 ILE A C 1
ATOM 996 O O . ILE A 1 121 ? 16.622 -6.953 -26.804 1.00 96.56 121 ILE A O 1
ATOM 1000 N N . ALA A 1 122 ? 15.604 -8.797 -25.989 1.00 95.62 122 ALA A N 1
ATOM 1001 C CA . ALA A 1 122 ? 14.442 -8.733 -26.871 1.00 95.62 122 ALA A CA 1
ATOM 1002 C C . ALA A 1 122 ? 13.634 -7.444 -26.653 1.00 95.62 122 ALA A C 1
ATOM 1004 O O . ALA A 1 122 ? 13.345 -6.694 -27.600 1.00 95.62 122 ALA A O 1
ATOM 1005 N N . PHE A 1 123 ? 13.332 -7.133 -25.391 1.00 95.75 123 PHE A N 1
ATOM 1006 C CA . PHE A 1 123 ? 12.631 -5.912 -25.009 1.00 95.75 123 PHE A CA 1
ATOM 1007 C C . PHE A 1 123 ? 13.427 -4.664 -25.402 1.00 95.75 123 PHE A C 1
ATOM 1009 O O . PHE A 1 123 ? 12.936 -3.797 -26.133 1.00 95.75 123 PHE A O 1
ATOM 1016 N N . TYR A 1 124 ? 14.690 -4.577 -24.984 1.00 94.75 124 TYR A N 1
ATOM 1017 C CA . TYR A 1 124 ? 15.497 -3.382 -25.195 1.00 94.75 124 TYR A CA 1
ATOM 1018 C C . TYR A 1 124 ? 15.812 -3.156 -26.677 1.00 94.75 124 TYR A C 1
ATOM 1020 O O . TYR A 1 124 ? 15.830 -2.014 -27.146 1.00 94.75 124 TYR A O 1
ATOM 1028 N N . GLY A 1 125 ? 15.984 -4.230 -27.455 1.00 93.00 125 GLY A N 1
ATOM 1029 C CA . GLY A 1 125 ? 16.132 -4.166 -28.909 1.00 93.00 125 GLY A CA 1
ATOM 1030 C C . GLY A 1 125 ? 14.935 -3.489 -29.579 1.00 93.00 125 GLY A C 1
ATOM 1031 O O . GLY A 1 125 ? 15.116 -2.588 -30.414 1.00 93.00 125 GLY A O 1
ATOM 1032 N N . THR A 1 126 ? 13.726 -3.860 -29.150 1.00 93.25 126 THR A N 1
ATOM 1033 C CA . THR A 1 126 ? 12.458 -3.267 -29.599 1.00 93.25 126 THR A CA 1
ATOM 1034 C C . THR A 1 126 ? 12.374 -1.790 -29.214 1.00 93.25 126 THR A C 1
ATOM 1036 O O . THR A 1 126 ? 12.256 -0.935 -30.100 1.00 93.25 126 THR A O 1
ATOM 1039 N N . VAL A 1 127 ? 12.585 -1.457 -27.936 1.00 92.38 127 VAL A N 1
ATOM 1040 C CA . VAL A 1 127 ? 12.545 -0.067 -27.444 1.00 92.38 127 VAL A CA 1
ATOM 1041 C C . VAL A 1 127 ? 13.547 0.823 -28.181 1.00 92.38 127 VAL A C 1
ATOM 1043 O O . VAL A 1 127 ? 13.211 1.914 -28.647 1.00 92.38 127 VAL A O 1
ATOM 1046 N N . LEU A 1 128 ? 14.796 0.379 -28.352 1.00 90.38 128 LEU A N 1
ATOM 1047 C CA . LEU A 1 128 ? 15.819 1.161 -29.054 1.00 90.38 128 LEU A CA 1
ATOM 1048 C C . LEU A 1 128 ? 15.470 1.382 -30.531 1.00 90.38 128 LEU A C 1
ATOM 1050 O O . LEU A 1 128 ? 15.836 2.410 -31.114 1.00 90.38 128 LEU A O 1
ATOM 1054 N N . LYS A 1 129 ? 14.773 0.430 -31.162 1.00 88.69 129 LYS A N 1
ATOM 1055 C CA . LYS A 1 129 ? 14.291 0.559 -32.543 1.00 88.69 129 LYS A CA 1
ATOM 1056 C C . LYS A 1 129 ? 13.206 1.621 -32.645 1.00 88.69 129 LYS A C 1
ATOM 1058 O O . LYS A 1 129 ? 13.286 2.459 -33.542 1.00 88.69 129 LYS A O 1
ATOM 1063 N N . GLU A 1 130 ? 12.257 1.625 -31.723 1.00 89.31 130 GLU A N 1
ATOM 1064 C CA . GLU A 1 130 ? 11.185 2.618 -31.665 1.00 89.31 130 GLU A CA 1
ATOM 1065 C C . GLU A 1 130 ? 11.722 4.006 -31.332 1.00 89.31 130 GLU A C 1
ATOM 1067 O O . GLU A 1 130 ? 11.468 4.962 -32.066 1.00 89.31 130 GLU A O 1
ATOM 1072 N N . LYS A 1 131 ? 12.591 4.118 -30.323 1.00 87.88 131 LYS A N 1
ATOM 1073 C CA . LYS A 1 131 ? 13.236 5.387 -29.967 1.00 87.88 131 LYS A CA 1
ATOM 1074 C C . LYS A 1 131 ? 14.026 5.998 -31.110 1.00 87.88 131 LYS A C 1
ATOM 1076 O O . LYS A 1 131 ? 14.065 7.218 -31.224 1.00 87.88 131 LYS A O 1
ATOM 1081 N N . ALA A 1 132 ? 14.668 5.194 -31.955 1.00 85.50 132 ALA A N 1
ATOM 1082 C CA . ALA A 1 132 ? 15.358 5.721 -33.129 1.00 85.50 132 ALA A CA 1
ATOM 1083 C C . ALA A 1 132 ? 14.384 6.405 -34.106 1.00 85.50 132 ALA A C 1
ATOM 1085 O O . ALA A 1 132 ? 14.708 7.471 -34.629 1.00 85.50 132 ALA A O 1
ATOM 1086 N N . LYS A 1 133 ? 13.182 5.841 -34.299 1.00 86.31 133 LYS A N 1
ATOM 1087 C CA . LYS A 1 133 ? 12.118 6.452 -35.113 1.00 86.31 133 LYS A CA 1
ATOM 1088 C C . LYS A 1 133 ? 11.588 7.729 -34.458 1.00 86.31 133 LYS A C 1
ATOM 1090 O O . LYS A 1 133 ? 11.600 8.783 -35.088 1.00 86.31 133 LYS A O 1
ATOM 1095 N N . VAL A 1 134 ? 11.229 7.655 -33.173 1.00 86.44 134 VAL A N 1
ATOM 1096 C CA . VAL A 1 134 ? 10.699 8.794 -32.403 1.00 86.44 134 VAL A CA 1
ATOM 1097 C C . VAL A 1 134 ? 11.706 9.942 -32.343 1.00 86.44 134 VAL A C 1
ATOM 1099 O O . VAL A 1 134 ? 11.335 11.092 -32.531 1.00 86.44 134 VAL A O 1
ATOM 1102 N N . ARG A 1 135 ? 13.002 9.666 -32.142 1.00 86.19 135 ARG A N 1
ATOM 1103 C CA . ARG A 1 135 ? 14.049 10.705 -32.121 1.00 86.19 135 ARG A CA 1
ATOM 1104 C C . ARG A 1 135 ? 14.154 11.461 -33.439 1.00 86.19 135 ARG A C 1
ATOM 1106 O O . ARG A 1 135 ? 14.395 12.665 -33.394 1.00 86.19 135 ARG A O 1
ATOM 1113 N N . LYS A 1 136 ? 13.994 10.768 -34.573 1.00 81.00 136 LYS A N 1
ATOM 1114 C CA . LYS A 1 136 ? 14.000 11.393 -35.899 1.00 81.00 136 LYS A CA 1
ATOM 1115 C C . LYS A 1 136 ? 12.825 12.367 -36.028 1.00 81.00 136 LYS A C 1
ATOM 1117 O O . LYS A 1 136 ? 13.065 13.552 -36.225 1.00 81.00 136 LYS A O 1
ATOM 1122 N N . MET A 1 137 ? 11.603 11.892 -35.778 1.00 82.69 137 MET A N 1
ATOM 1123 C CA . MET A 1 137 ? 10.392 12.725 -35.812 1.00 82.69 137 MET A CA 1
ATOM 1124 C C . MET A 1 137 ? 10.476 13.894 -34.826 1.00 82.69 137 MET A C 1
ATOM 1126 O O . MET A 1 137 ? 10.203 15.030 -35.177 1.00 82.69 137 MET A O 1
ATOM 1130 N N . ALA A 1 138 ? 10.939 13.650 -33.600 1.00 87.75 138 ALA A N 1
ATOM 1131 C CA . ALA A 1 138 ? 11.049 14.690 -32.587 1.00 87.75 138 ALA A CA 1
ATOM 1132 C C . ALA A 1 138 ? 12.100 15.759 -32.942 1.00 87.75 138 ALA A C 1
ATOM 1134 O O . ALA A 1 138 ? 12.013 16.879 -32.447 1.00 87.75 138 ALA A O 1
ATOM 1135 N N . LYS A 1 139 ? 13.129 15.430 -33.744 1.00 88.31 139 LYS A N 1
ATOM 1136 C CA . LYS A 1 139 ? 14.059 16.442 -34.272 1.00 88.31 139 LYS A CA 1
ATOM 1137 C C . LYS A 1 139 ? 13.316 17.367 -35.235 1.00 88.31 139 LYS A C 1
ATOM 1139 O O . LYS A 1 139 ? 13.396 18.576 -35.053 1.00 88.31 139 LYS A O 1
ATOM 1144 N N . GLU A 1 140 ? 12.613 16.786 -36.203 1.00 89.44 140 GLU A N 1
ATOM 1145 C CA . GLU A 1 140 ? 11.825 17.509 -37.210 1.00 89.44 140 GLU A CA 1
ATOM 1146 C C . GLU A 1 140 ? 10.756 18.390 -36.534 1.00 89.44 140 GLU A C 1
ATOM 1148 O O . GLU A 1 140 ? 10.659 19.577 -36.825 1.00 89.44 140 GLU A O 1
ATOM 1153 N N . GLU A 1 141 ? 10.057 17.846 -35.536 1.00 91.88 141 GLU A N 1
ATOM 1154 C CA . GLU A 1 141 ? 9.054 18.543 -34.724 1.00 91.88 141 GLU A CA 1
ATOM 1155 C C . GLU A 1 141 ? 9.611 19.767 -33.991 1.00 91.88 141 GLU A C 1
ATOM 1157 O O . GLU A 1 141 ? 9.037 20.847 -34.055 1.00 91.88 141 GLU A O 1
ATOM 1162 N N . ARG A 1 142 ? 10.745 19.620 -33.291 1.00 93.69 142 ARG A N 1
ATOM 1163 C CA . ARG A 1 142 ? 11.342 20.736 -32.541 1.00 93.69 142 ARG A CA 1
ATOM 1164 C C . ARG A 1 142 ? 11.754 21.883 -33.455 1.00 93.69 142 ARG A C 1
ATOM 1166 O O . ARG A 1 142 ? 11.603 23.028 -33.059 1.00 93.69 142 ARG A O 1
ATOM 1173 N N . ILE A 1 143 ? 12.278 21.572 -34.642 1.00 93.06 143 ILE A N 1
ATOM 1174 C CA . ILE A 1 143 ? 12.615 22.593 -35.640 1.00 93.06 143 ILE A CA 1
ATOM 1175 C C . ILE A 1 143 ? 11.339 23.296 -36.093 1.00 93.06 143 ILE A C 1
ATOM 1177 O O . ILE A 1 143 ? 11.314 24.520 -36.119 1.00 93.06 143 ILE A O 1
ATOM 1181 N N . ARG A 1 144 ? 10.269 22.538 -36.371 1.00 94.56 144 ARG A N 1
ATOM 1182 C CA . ARG A 1 144 ? 8.981 23.110 -36.771 1.00 94.56 144 ARG A CA 1
ATOM 1183 C C . ARG A 1 144 ? 8.421 24.071 -35.718 1.00 94.56 144 ARG A C 1
ATOM 1185 O O . ARG A 1 144 ? 8.106 25.195 -36.078 1.00 94.56 144 ARG A O 1
ATOM 1192 N N . ILE A 1 145 ? 8.388 23.669 -34.443 1.00 93.62 145 ILE A N 1
ATOM 1193 C CA . ILE A 1 145 ? 7.922 24.525 -33.335 1.00 93.62 145 ILE A CA 1
ATOM 1194 C C . ILE A 1 145 ? 8.730 25.824 -33.273 1.00 93.62 145 ILE A C 1
ATOM 1196 O O . ILE A 1 145 ? 8.154 26.899 -33.174 1.00 93.62 145 ILE A O 1
ATOM 1200 N N . VAL A 1 146 ? 10.065 25.743 -33.355 1.00 94.00 146 VAL A N 1
ATOM 1201 C CA . VAL A 1 146 ? 10.911 26.948 -33.338 1.00 94.00 146 VAL A CA 1
ATOM 1202 C C . VAL A 1 146 ? 10.580 27.846 -34.527 1.00 94.00 146 VAL A C 1
ATOM 1204 O O . VAL A 1 146 ? 10.380 29.033 -34.324 1.00 94.00 146 VAL A O 1
ATOM 1207 N N . CYS A 1 147 ? 10.477 27.300 -35.741 1.00 95.38 147 CYS A N 1
ATOM 1208 C CA . CYS A 1 147 ? 10.124 28.073 -36.934 1.00 95.38 147 CYS A CA 1
ATOM 1209 C C . CYS A 1 147 ? 8.757 28.759 -36.821 1.00 95.38 147 CYS A C 1
ATOM 1211 O O . CYS A 1 147 ? 8.634 29.922 -37.197 1.00 95.38 147 CYS A O 1
ATOM 1213 N N . GLU A 1 148 ? 7.743 28.046 -36.324 1.00 95.00 148 GLU A N 1
ATOM 1214 C CA . GLU A 1 148 ? 6.379 28.562 -36.155 1.00 95.00 148 GLU A CA 1
ATOM 1215 C C . GLU A 1 148 ? 6.333 29.711 -35.135 1.00 95.00 148 GLU A C 1
ATOM 1217 O O . GLU A 1 148 ? 5.696 30.729 -35.392 1.00 95.00 148 GLU A O 1
ATOM 1222 N N . GLU A 1 149 ? 7.052 29.582 -34.018 1.00 94.81 149 GLU A N 1
ATOM 1223 C CA . GLU A 1 149 ? 7.027 30.552 -32.915 1.00 94.81 149 GLU A CA 1
ATOM 1224 C C . GLU A 1 149 ? 7.979 31.744 -33.122 1.00 94.81 149 GLU A C 1
ATOM 1226 O O . GLU A 1 149 ? 7.692 32.849 -32.666 1.00 94.81 149 GLU A O 1
ATOM 1231 N N . SER A 1 150 ? 9.122 31.551 -33.792 1.00 92.81 150 SER A N 1
ATOM 1232 C CA . SER A 1 150 ? 10.123 32.610 -34.005 1.00 92.81 150 SER A CA 1
ATOM 1233 C C . SER A 1 150 ? 10.045 33.283 -35.379 1.00 92.81 150 SER A C 1
ATOM 1235 O O . SER A 1 150 ? 10.672 34.321 -35.593 1.00 92.81 150 SER A O 1
ATOM 1237 N N . GLY A 1 151 ? 9.325 32.684 -36.336 1.00 92.62 151 GLY A N 1
ATOM 1238 C CA . GLY A 1 151 ? 9.284 33.119 -37.736 1.00 92.62 151 GLY A CA 1
ATOM 1239 C C . GLY A 1 151 ? 10.556 32.805 -38.536 1.00 92.62 151 GLY A C 1
ATOM 1240 O O . GLY A 1 151 ? 10.714 33.286 -39.659 1.00 92.62 151 GLY A O 1
ATOM 1241 N N . TRP A 1 152 ? 11.490 32.027 -37.980 1.00 96.25 152 TRP A N 1
ATOM 1242 C CA . TRP A 1 152 ? 12.751 31.684 -38.643 1.00 96.25 152 TRP A CA 1
ATOM 1243 C C . TRP A 1 152 ? 12.594 30.599 -39.709 1.00 96.25 152 TRP A C 1
ATOM 1245 O O . TRP A 1 152 ? 11.753 29.704 -39.610 1.00 96.25 152 TRP A O 1
ATOM 1255 N N . SER A 1 153 ? 13.494 30.608 -40.697 1.00 95.44 153 SER A N 1
ATOM 1256 C CA . SER A 1 153 ? 13.662 29.460 -41.591 1.00 95.44 153 SER A CA 1
ATOM 1257 C C . SER A 1 153 ? 14.177 28.237 -40.817 1.00 95.44 153 SER A C 1
ATOM 1259 O O . SER A 1 153 ? 14.816 28.369 -39.770 1.00 95.44 153 SER A O 1
ATOM 1261 N N . ALA A 1 154 ? 13.949 27.032 -41.348 1.00 93.69 154 ALA A N 1
ATOM 1262 C CA . ALA A 1 154 ? 14.450 25.796 -40.736 1.00 93.69 154 ALA A CA 1
ATOM 1263 C C . ALA A 1 154 ? 15.980 25.800 -40.572 1.00 93.69 154 ALA A C 1
ATOM 1265 O O . ALA A 1 154 ? 16.494 25.322 -39.565 1.00 93.69 154 ALA A O 1
ATOM 1266 N N . GLU A 1 155 ? 16.700 26.382 -41.532 1.00 94.94 155 GLU A N 1
ATOM 1267 C CA . GLU A 1 155 ? 18.157 26.513 -41.486 1.00 94.94 155 GLU A CA 1
ATOM 1268 C C . GLU A 1 155 ? 18.605 27.445 -40.352 1.00 94.94 155 GLU A C 1
ATOM 1270 O O . GLU A 1 155 ? 19.494 27.096 -39.576 1.00 94.94 155 GLU A O 1
ATOM 1275 N N . GLN A 1 156 ? 17.943 28.595 -40.192 1.00 93.75 156 GLN A N 1
ATOM 1276 C CA . GLN A 1 156 ? 18.240 29.524 -39.104 1.00 93.75 156 GLN A CA 1
ATOM 1277 C C . GLN A 1 156 ? 17.911 28.916 -37.733 1.00 93.75 156 GLN A C 1
ATOM 1279 O O . GLN A 1 156 ? 18.725 29.011 -36.814 1.00 93.75 156 GLN A O 1
ATOM 1284 N N . ALA A 1 157 ? 16.772 28.229 -37.601 1.00 93.56 157 ALA A N 1
ATOM 1285 C CA . ALA A 1 157 ? 16.424 27.502 -36.383 1.00 93.56 157 ALA A CA 1
ATOM 1286 C C . ALA A 1 157 ? 17.473 26.435 -36.036 1.00 93.56 157 ALA A C 1
ATOM 1288 O O . ALA A 1 157 ? 17.907 26.355 -34.887 1.00 93.56 157 ALA A O 1
ATOM 1289 N N . GLU A 1 158 ? 17.944 25.653 -37.012 1.00 94.00 158 GLU A N 1
ATOM 1290 C CA . GLU A 1 158 ? 19.010 24.675 -36.775 1.00 94.00 158 GLU A CA 1
ATOM 1291 C C . GLU A 1 158 ? 20.320 25.334 -36.317 1.00 94.00 158 GLU A C 1
ATOM 1293 O O . GLU A 1 158 ? 20.946 24.833 -35.380 1.00 94.00 158 GLU A O 1
ATOM 1298 N N . ILE A 1 159 ? 20.717 26.459 -36.922 1.00 94.19 159 ILE A N 1
ATOM 1299 C CA . ILE A 1 159 ? 21.931 27.201 -36.548 1.00 94.19 159 ILE A CA 1
ATOM 1300 C C . ILE A 1 159 ? 21.850 27.708 -35.104 1.00 94.19 159 ILE A C 1
ATOM 1302 O O . ILE A 1 159 ? 22.780 27.486 -34.324 1.00 94.19 159 ILE A O 1
ATOM 1306 N N . GLU A 1 160 ? 20.757 28.369 -34.728 1.00 92.94 160 GLU A N 1
ATOM 1307 C CA . GLU A 1 160 ? 20.607 28.957 -33.392 1.00 92.94 160 GLU A CA 1
ATOM 1308 C C . GLU A 1 160 ? 20.453 27.887 -32.306 1.00 92.94 160 GLU A C 1
ATOM 1310 O O . GLU A 1 160 ? 21.115 27.945 -31.266 1.00 92.94 160 GLU A O 1
ATOM 1315 N N . MET A 1 161 ? 19.681 26.831 -32.575 1.00 93.06 161 MET A N 1
ATOM 1316 C CA . MET A 1 161 ? 19.601 25.678 -31.676 1.00 93.06 161 MET A CA 1
ATOM 1317 C C . MET A 1 161 ? 20.972 25.014 -31.485 1.00 93.06 161 MET A C 1
ATOM 1319 O O . MET A 1 161 ? 21.309 24.596 -30.377 1.00 93.06 161 MET A O 1
ATOM 1323 N N . GLU A 1 162 ? 21.781 24.917 -32.543 1.00 93.19 162 GLU A N 1
ATOM 1324 C CA . GLU A 1 162 ? 23.133 24.363 -32.477 1.00 93.19 162 GLU A CA 1
ATOM 1325 C C . GLU A 1 162 ? 24.089 25.260 -31.675 1.00 93.19 162 GLU A C 1
ATOM 1327 O O . GLU A 1 162 ? 24.899 24.743 -30.899 1.00 93.19 162 GLU A O 1
ATOM 1332 N N . LYS A 1 163 ? 23.979 26.589 -31.798 1.00 90.75 163 LYS A N 1
ATOM 1333 C CA . LYS A 1 163 ? 24.722 27.539 -30.954 1.00 90.75 163 LYS A CA 1
ATOM 1334 C C . LYS A 1 163 ? 24.380 27.339 -29.479 1.00 90.75 163 LYS A C 1
ATOM 1336 O O . LYS A 1 163 ? 25.281 27.096 -28.677 1.00 90.75 163 LYS A O 1
ATOM 1341 N N . SER A 1 164 ? 23.097 27.331 -29.119 1.00 90.88 164 SER A N 1
ATOM 1342 C CA . SER A 1 164 ? 22.679 27.112 -27.728 1.00 90.88 164 SER A CA 1
ATOM 1343 C C . SER A 1 164 ? 23.067 25.730 -27.202 1.00 90.88 164 SER A C 1
ATOM 1345 O O . SER A 1 164 ? 23.440 25.601 -26.034 1.00 90.88 164 SER A O 1
ATOM 1347 N N . ARG A 1 165 ? 23.079 24.702 -28.060 1.00 91.81 165 ARG A N 1
ATOM 1348 C CA . ARG A 1 165 ? 23.585 23.366 -27.713 1.00 91.81 165 ARG A CA 1
ATOM 1349 C C . ARG A 1 165 ? 25.058 23.383 -27.333 1.00 91.81 165 ARG A C 1
ATOM 1351 O O . ARG A 1 165 ? 25.425 22.726 -26.358 1.00 91.81 165 ARG A O 1
ATOM 1358 N N . LYS A 1 166 ? 25.892 24.130 -28.061 1.00 89.50 166 LYS A N 1
ATOM 1359 C CA . LYS A 1 166 ? 27.314 24.319 -27.723 1.00 89.50 166 LYS A CA 1
ATOM 1360 C C . LYS A 1 166 ? 27.493 25.066 -26.401 1.00 89.50 166 LYS A C 1
ATOM 1362 O O . LYS A 1 166 ? 28.418 24.744 -25.663 1.00 89.50 166 LYS A O 1
ATOM 1367 N N . SER A 1 167 ? 26.568 25.961 -26.066 1.00 85.69 167 SER A N 1
ATOM 1368 C CA . SER A 1 167 ? 26.526 26.652 -24.772 1.00 85.69 167 SER A CA 1
ATOM 1369 C C . SER A 1 167 ? 25.914 25.819 -23.636 1.00 85.69 167 SER A C 1
ATOM 1371 O O . SER A 1 167 ? 25.847 26.295 -22.512 1.00 85.69 167 SER A O 1
ATOM 1373 N N . GLY A 1 168 ? 25.491 24.570 -23.881 1.00 87.88 168 GLY A N 1
ATOM 1374 C CA . GLY A 1 168 ? 24.991 23.648 -22.850 1.00 87.88 168 GLY A CA 1
ATOM 1375 C C . GLY A 1 168 ? 23.466 23.488 -22.778 1.00 87.88 168 GLY A C 1
ATOM 1376 O O . GLY A 1 168 ? 22.972 22.693 -21.976 1.00 87.88 168 GLY A O 1
ATOM 1377 N N . ILE A 1 169 ? 22.701 24.164 -23.640 1.00 92.25 169 ILE A N 1
ATOM 1378 C CA . ILE A 1 169 ? 21.237 24.052 -23.704 1.00 92.25 169 ILE A CA 1
ATOM 1379 C C . ILE A 1 169 ? 20.851 23.014 -24.759 1.00 92.25 169 ILE A C 1
ATOM 1381 O O . ILE A 1 169 ? 20.958 23.241 -25.958 1.00 92.25 169 ILE A O 1
ATOM 1385 N N . SER A 1 170 ? 20.358 21.851 -24.329 1.00 92.06 170 SER A N 1
ATOM 1386 C CA . SER A 1 170 ? 19.873 20.831 -25.271 1.00 92.06 170 SER A CA 1
ATOM 1387 C C . SER A 1 170 ? 18.715 21.351 -26.134 1.00 92.06 170 SER A C 1
ATOM 1389 O O . SER A 1 170 ? 17.905 22.133 -25.652 1.00 92.06 170 SER A O 1
ATOM 1391 N N . ASN A 1 171 ? 18.536 20.828 -27.350 1.00 91.81 171 ASN A N 1
ATOM 1392 C CA . ASN A 1 171 ? 17.405 21.197 -28.219 1.00 91.81 171 ASN A CA 1
ATOM 1393 C C . ASN A 1 171 ? 16.031 20.990 -27.552 1.00 91.81 171 ASN A C 1
ATOM 1395 O O . ASN A 1 171 ? 15.069 21.663 -27.897 1.00 91.81 171 ASN A O 1
ATOM 1399 N N . VAL A 1 172 ? 15.923 20.055 -26.600 1.00 89.31 172 VAL A N 1
ATOM 1400 C CA . VAL A 1 172 ? 14.697 19.854 -25.808 1.00 89.31 172 VAL A CA 1
ATOM 1401 C C . VAL A 1 172 ? 14.487 21.015 -24.839 1.00 89.31 172 VAL A C 1
ATOM 1403 O O . VAL A 1 172 ? 13.385 21.546 -24.749 1.00 89.31 172 VAL A O 1
ATOM 1406 N N . SER A 1 173 ? 15.543 21.422 -24.135 1.00 92.38 173 SER A N 1
ATOM 1407 C CA . SER A 1 173 ? 15.516 22.593 -23.256 1.00 92.38 173 SER A CA 1
ATOM 1408 C C . SER A 1 173 ? 15.271 23.878 -24.047 1.00 92.38 173 SER A C 1
ATOM 1410 O O . SER A 1 173 ? 14.489 24.702 -23.599 1.00 92.38 173 SER A O 1
ATOM 1412 N N . TYR A 1 174 ? 15.874 24.007 -25.232 1.00 93.88 174 TYR A N 1
ATOM 1413 C CA . TYR A 1 174 ? 15.720 25.166 -26.108 1.00 93.88 174 TYR A CA 1
ATOM 1414 C C . TYR A 1 174 ? 14.246 25.449 -26.417 1.00 93.88 174 TYR A C 1
ATOM 1416 O O . TYR A 1 174 ? 13.785 26.573 -26.265 1.00 93.88 174 TYR A O 1
ATOM 1424 N N . VAL A 1 175 ? 13.487 24.401 -26.756 1.00 92.94 175 VAL A N 1
ATOM 1425 C CA . VAL A 1 175 ? 12.037 24.500 -26.976 1.00 92.94 175 VAL A CA 1
ATOM 1426 C C . VAL A 1 175 ? 11.270 24.719 -25.682 1.00 92.94 175 VAL A C 1
ATOM 1428 O O . VAL A 1 175 ? 10.441 25.617 -25.604 1.00 92.94 175 VAL A O 1
ATOM 1431 N N . LYS A 1 176 ? 11.568 23.938 -24.641 1.00 92.94 176 LYS A N 1
ATOM 1432 C CA . LYS A 1 176 ? 10.858 24.017 -23.359 1.00 92.94 176 LYS A CA 1
ATOM 1433 C C . LYS A 1 176 ? 10.909 25.413 -22.728 1.00 92.94 176 LYS A C 1
ATOM 1435 O O . LYS A 1 176 ? 9.940 25.822 -22.100 1.00 92.94 176 LYS A O 1
ATOM 1440 N N . TYR A 1 177 ? 12.049 26.088 -22.838 1.00 93.31 177 TYR A N 1
ATOM 1441 C CA . TYR A 1 177 ? 12.282 27.409 -22.254 1.00 93.31 177 TYR A CA 1
ATOM 1442 C C . TYR A 1 177 ? 12.158 28.538 -23.280 1.00 93.31 177 TYR A C 1
ATOM 1444 O O . TYR A 1 177 ? 12.553 29.656 -22.971 1.00 93.31 177 TYR A O 1
ATOM 1452 N N . GLN A 1 178 ? 11.638 28.238 -24.480 1.00 95.00 178 GLN A N 1
ATOM 1453 C CA . GLN A 1 178 ? 11.438 29.203 -25.563 1.00 95.00 178 GLN A CA 1
ATOM 1454 C C . GLN A 1 178 ? 12.670 30.089 -25.780 1.00 95.00 178 GLN A C 1
ATOM 1456 O O . GLN A 1 178 ? 12.598 31.313 -25.802 1.00 95.00 178 GLN A O 1
ATOM 1461 N N . CYS A 1 179 ? 13.838 29.457 -25.892 1.00 93.19 179 CYS A N 1
ATOM 1462 C CA . CYS A 1 179 ? 15.129 30.137 -25.857 1.00 93.19 179 CYS A CA 1
ATOM 1463 C C . CYS A 1 179 ? 15.340 31.161 -26.986 1.00 93.19 179 CYS A C 1
ATOM 1465 O O . CYS A 1 179 ? 16.241 31.983 -26.878 1.00 93.19 179 CYS A O 1
ATOM 1467 N N . TRP A 1 180 ? 14.520 31.142 -28.039 1.00 93.00 180 TRP A N 1
ATOM 1468 C CA . TRP A 1 180 ? 14.500 32.172 -29.085 1.00 93.00 180 TRP A CA 1
ATOM 1469 C C . TRP A 1 180 ? 13.994 33.540 -28.597 1.00 93.00 180 TRP A C 1
ATOM 1471 O O . TRP A 1 180 ? 14.268 34.539 -29.252 1.00 93.00 180 TRP A O 1
ATOM 1481 N N . ASN A 1 181 ? 13.303 33.596 -27.454 1.00 92.12 181 ASN A N 1
ATOM 1482 C CA . ASN A 1 181 ? 12.829 34.831 -26.821 1.00 92.12 181 ASN A CA 1
ATOM 1483 C C . ASN A 1 181 ? 13.791 35.372 -25.749 1.00 92.12 181 ASN A C 1
ATOM 1485 O O . ASN A 1 181 ? 13.473 36.357 -25.087 1.00 92.12 181 ASN A O 1
ATOM 1489 N N . LEU A 1 182 ? 14.924 34.702 -25.520 1.00 91.38 182 LEU A N 1
ATOM 1490 C CA . LEU A 1 182 ? 15.859 35.044 -24.453 1.00 91.38 182 LEU A CA 1
ATOM 1491 C C . LEU A 1 182 ? 17.067 35.800 -25.000 1.00 91.38 182 LEU A C 1
ATOM 1493 O O . LEU A 1 182 ? 17.640 35.432 -26.026 1.00 91.38 182 LEU A O 1
ATOM 1497 N N . GLU A 1 183 ? 17.501 36.813 -24.260 1.00 91.44 183 GLU A N 1
ATOM 1498 C CA . GLU A 1 183 ? 18.762 37.499 -24.519 1.00 91.44 183 GLU A CA 1
ATOM 1499 C C . GLU A 1 183 ? 19.964 36.618 -24.145 1.00 91.44 183 GLU A C 1
ATOM 1501 O O . GLU A 1 183 ? 19.861 35.655 -23.377 1.00 91.44 183 GLU A O 1
ATOM 1506 N N . GLU A 1 184 ? 21.148 36.969 -24.649 1.00 87.94 184 GLU A N 1
ATOM 1507 C CA . GLU A 1 184 ? 22.368 36.179 -24.456 1.00 87.94 184 GLU A CA 1
ATOM 1508 C C . GLU A 1 184 ? 22.699 35.936 -22.971 1.00 87.94 184 GLU A C 1
ATOM 1510 O O . GLU A 1 184 ? 23.040 34.815 -22.591 1.00 87.94 184 GLU A O 1
ATOM 1515 N N . GLN A 1 185 ? 22.517 36.942 -22.109 1.00 90.06 185 GLN A N 1
ATOM 1516 C CA . GLN A 1 185 ? 22.740 36.809 -20.662 1.00 90.06 185 GLN A CA 1
ATOM 1517 C C . GLN A 1 185 ? 21.755 35.828 -20.004 1.00 90.06 185 GLN A C 1
ATOM 1519 O O . GLN A 1 185 ? 22.139 35.027 -19.150 1.00 90.06 185 GLN A O 1
ATOM 1524 N N . GLN A 1 186 ? 20.488 35.837 -20.429 1.00 92.56 186 GLN A N 1
ATOM 1525 C CA . GLN A 1 186 ? 19.465 34.916 -19.924 1.00 92.56 186 GLN A CA 1
ATOM 1526 C C . GLN A 1 186 ? 19.736 33.479 -20.387 1.00 92.56 186 GLN A C 1
ATOM 1528 O O . GLN A 1 186 ? 19.563 32.534 -19.615 1.00 92.56 186 GLN A O 1
ATOM 1533 N N . LEU A 1 187 ? 20.215 33.305 -21.624 1.00 91.25 187 LEU A N 1
ATOM 1534 C CA . LEU A 1 187 ? 20.654 32.009 -22.141 1.00 91.25 187 LEU A CA 1
ATOM 1535 C C . LEU A 1 187 ? 21.860 31.468 -21.369 1.00 91.25 187 LEU A C 1
ATOM 1537 O O . LEU A 1 187 ? 21.880 30.282 -21.041 1.00 91.25 187 LEU A O 1
ATOM 1541 N N . GLN A 1 188 ? 22.835 32.315 -21.036 1.00 91.44 188 GLN A N 1
ATOM 1542 C CA . GLN A 1 188 ? 23.983 31.920 -20.215 1.00 91.44 188 GLN A CA 1
ATOM 1543 C C . GLN A 1 188 ? 23.539 31.465 -18.815 1.00 91.44 188 GLN A C 1
ATOM 1545 O O . GLN A 1 188 ? 23.865 30.350 -18.408 1.00 91.44 188 GLN A O 1
ATOM 1550 N N . SER A 1 189 ? 22.701 32.251 -18.131 1.00 93.31 189 SER A N 1
ATOM 1551 C CA . SER A 1 189 ? 22.169 31.897 -16.806 1.00 93.31 189 SER A CA 1
ATOM 1552 C C . SER A 1 189 ? 21.342 30.599 -16.820 1.00 93.31 189 SER A C 1
ATOM 1554 O O . SER A 1 189 ? 21.490 29.727 -15.952 1.00 93.31 189 SER A O 1
ATOM 1556 N N . LEU A 1 190 ? 20.501 30.406 -17.845 1.00 93.06 190 LEU A N 1
ATOM 1557 C CA . LEU A 1 190 ? 19.746 29.166 -18.026 1.00 93.06 190 LEU A CA 1
ATOM 1558 C C . LEU A 1 190 ? 20.678 27.970 -18.265 1.00 93.06 190 LEU A C 1
ATOM 1560 O O . LEU A 1 190 ? 20.453 26.893 -17.706 1.00 93.06 190 LEU A O 1
ATOM 1564 N N . ALA A 1 191 ? 21.714 28.135 -19.090 1.00 93.12 191 ALA A N 1
ATOM 1565 C CA . ALA A 1 191 ? 22.688 27.087 -19.364 1.00 93.12 191 ALA A CA 1
ATOM 1566 C C . ALA A 1 191 ? 23.432 26.648 -18.093 1.00 93.12 191 ALA A C 1
ATOM 1568 O O . ALA A 1 191 ? 23.561 25.445 -17.852 1.00 93.12 191 ALA A O 1
ATOM 1569 N N . GLU A 1 192 ? 23.856 27.599 -17.258 1.00 93.50 192 GLU A N 1
ATOM 1570 C CA . GLU A 1 192 ? 24.482 27.337 -15.957 1.00 93.50 192 GLU A CA 1
ATOM 1571 C C . GLU A 1 192 ? 23.543 26.555 -15.033 1.00 93.50 192 GLU A C 1
ATOM 1573 O O . GLU A 1 192 ? 23.889 25.461 -14.581 1.00 93.50 192 GLU A O 1
ATOM 1578 N N . THR A 1 193 ? 22.302 27.023 -14.877 1.00 93.06 193 THR A N 1
ATOM 1579 C CA . THR A 1 193 ? 21.274 26.345 -14.068 1.00 93.06 193 THR A CA 1
ATOM 1580 C C . THR A 1 193 ? 21.021 24.906 -14.544 1.00 93.06 193 THR A C 1
ATOM 1582 O O . THR A 1 193 ? 20.860 23.970 -13.754 1.00 93.06 193 THR A O 1
ATOM 1585 N N . LEU A 1 194 ? 20.950 24.689 -15.863 1.00 91.81 194 LEU A N 1
ATOM 1586 C CA . LEU A 1 194 ? 20.745 23.357 -16.439 1.00 91.81 194 LEU A CA 1
ATOM 1587 C C . LEU A 1 194 ? 21.961 22.448 -16.234 1.00 91.81 194 LEU A C 1
ATOM 1589 O O . LEU A 1 194 ? 21.785 21.244 -16.017 1.00 91.81 194 LEU A O 1
ATOM 1593 N N . LYS A 1 195 ? 23.174 23.007 -16.285 1.00 92.44 195 LYS A N 1
ATOM 1594 C CA . LYS A 1 195 ? 24.428 22.294 -16.033 1.00 92.44 195 LYS A CA 1
ATOM 1595 C C . LYS A 1 195 ? 24.520 21.830 -14.579 1.00 92.44 195 LYS A C 1
ATOM 1597 O O . LYS A 1 195 ? 24.838 20.662 -14.356 1.00 92.44 195 LYS A O 1
ATOM 1602 N N . GLU A 1 196 ? 24.178 22.682 -13.616 1.00 92.12 196 GLU A N 1
ATOM 1603 C CA . GLU A 1 196 ? 24.122 22.327 -12.189 1.00 92.12 196 GLU A CA 1
ATOM 1604 C C . GLU A 1 196 ? 23.142 21.176 -11.939 1.00 92.12 196 GLU A C 1
ATOM 1606 O O . GLU A 1 196 ? 23.528 20.118 -11.439 1.00 92.12 196 GLU A O 1
ATOM 1611 N N . LYS A 1 197 ? 21.901 21.300 -12.429 1.00 91.31 197 LYS A N 1
ATOM 1612 C CA . LYS A 1 197 ? 20.890 20.229 -12.331 1.00 91.31 197 LYS A CA 1
ATOM 1613 C C . LYS A 1 197 ? 21.339 18.926 -12.996 1.00 91.31 197 LYS A C 1
ATOM 1615 O O . LYS A 1 197 ? 20.972 17.834 -12.554 1.00 91.31 197 LYS A O 1
ATOM 1620 N N . ALA A 1 198 ? 22.090 19.002 -14.094 1.00 89.56 198 ALA A N 1
ATOM 1621 C CA . ALA A 1 198 ? 22.642 17.820 -14.748 1.00 89.56 198 ALA A CA 1
ATOM 1622 C C . ALA A 1 198 ? 23.731 17.152 -13.893 1.00 89.56 198 ALA A C 1
ATOM 1624 O O . ALA A 1 198 ? 23.760 15.920 -13.814 1.00 89.56 198 ALA A O 1
ATOM 1625 N N . LEU A 1 199 ? 24.579 17.942 -13.227 1.00 91.62 199 LEU A N 1
ATOM 1626 C CA . LEU A 1 199 ? 25.617 17.453 -12.321 1.00 91.62 199 LEU A CA 1
ATOM 1627 C C . LEU A 1 199 ? 25.012 16.769 -11.089 1.00 91.62 199 LEU A C 1
ATOM 1629 O O . LEU A 1 199 ? 25.404 15.648 -10.765 1.00 91.62 199 LEU A O 1
ATOM 1633 N N . GLU A 1 200 ? 23.992 17.369 -10.474 1.00 91.81 200 GLU A N 1
ATOM 1634 C CA . GLU A 1 200 ? 23.245 16.768 -9.361 1.00 91.81 200 GLU A CA 1
ATOM 1635 C C . GLU A 1 200 ? 22.633 15.418 -9.752 1.00 91.81 200 GLU A C 1
ATOM 1637 O O . GLU A 1 200 ? 22.781 14.415 -9.051 1.00 91.81 200 GLU A O 1
ATOM 1642 N N . ARG A 1 201 ? 21.980 15.352 -10.921 1.00 89.62 201 ARG A N 1
ATOM 1643 C CA . ARG A 1 201 ? 21.400 14.104 -11.444 1.00 89.62 201 ARG A CA 1
ATOM 1644 C C . ARG A 1 201 ? 22.462 13.044 -11.704 1.00 89.62 201 ARG A C 1
ATOM 1646 O O . ARG A 1 201 ? 22.199 11.865 -11.461 1.00 89.62 201 ARG A O 1
ATOM 1653 N N . LYS A 1 202 ? 23.633 13.446 -12.210 1.00 91.62 202 LYS A N 1
ATOM 1654 C CA . LYS A 1 202 ? 24.765 12.548 -12.454 1.00 91.62 202 LYS A CA 1
ATOM 1655 C C . LYS A 1 202 ? 25.291 11.980 -11.135 1.00 91.62 202 LYS A C 1
ATOM 1657 O O . LYS A 1 202 ? 25.311 10.761 -10.991 1.00 91.62 202 LYS A O 1
ATOM 1662 N N . SER A 1 203 ? 25.580 12.838 -10.159 1.00 93.31 203 SER A N 1
ATOM 1663 C CA . SER A 1 203 ? 26.022 12.432 -8.818 1.00 93.31 203 SER A CA 1
ATOM 1664 C C . SER A 1 203 ? 25.012 11.489 -8.150 1.00 93.31 203 SER A C 1
ATOM 1666 O O . SER A 1 203 ? 25.357 10.406 -7.672 1.00 93.31 203 SER A O 1
ATOM 1668 N N . ALA A 1 204 ? 23.720 11.819 -8.217 1.00 92.94 204 ALA A N 1
ATOM 1669 C CA . ALA A 1 204 ? 22.667 10.978 -7.660 1.00 92.94 204 ALA A CA 1
ATOM 1670 C C . ALA A 1 204 ? 22.502 9.639 -8.408 1.00 92.94 204 ALA A C 1
ATOM 1672 O O . ALA A 1 204 ? 22.007 8.670 -7.829 1.00 92.94 204 ALA A O 1
ATOM 1673 N N . LYS A 1 205 ? 22.857 9.561 -9.697 1.00 93.81 205 LYS A N 1
ATOM 1674 C CA . LYS A 1 205 ? 22.897 8.299 -10.451 1.00 93.81 205 LYS A CA 1
ATOM 1675 C C . LYS A 1 205 ? 24.102 7.455 -10.031 1.00 93.81 205 LYS A C 1
ATOM 1677 O O . LYS A 1 205 ? 23.916 6.272 -9.773 1.00 93.81 205 LYS A O 1
ATOM 1682 N N . GLU A 1 206 ? 25.286 8.049 -9.923 1.00 95.31 206 GLU A N 1
ATOM 1683 C CA . GLU A 1 206 ? 26.519 7.364 -9.502 1.00 95.31 206 GLU A CA 1
ATOM 1684 C C . GLU A 1 206 ? 26.384 6.773 -8.096 1.00 95.31 206 GLU A C 1
ATOM 1686 O O . GLU A 1 206 ? 26.698 5.601 -7.895 1.00 95.31 206 GLU A O 1
ATOM 1691 N N . LYS A 1 207 ? 25.795 7.522 -7.153 1.00 96.81 207 LYS A N 1
ATOM 1692 C CA . LYS A 1 207 ? 25.488 7.015 -5.806 1.00 96.81 207 LYS A CA 1
ATOM 1693 C C . LYS A 1 207 ? 24.603 5.767 -5.845 1.00 96.81 207 LYS A C 1
ATOM 1695 O O . LYS A 1 207 ? 24.864 4.803 -5.135 1.00 96.81 207 LYS A O 1
ATOM 1700 N N . ARG A 1 208 ? 23.569 5.768 -6.689 1.00 97.19 208 ARG A N 1
ATOM 1701 C CA . ARG A 1 208 ? 22.654 4.624 -6.834 1.00 97.19 208 ARG A CA 1
ATOM 1702 C C . ARG A 1 208 ? 23.326 3.424 -7.492 1.00 97.19 208 ARG A C 1
ATOM 1704 O O . ARG A 1 208 ? 23.095 2.307 -7.055 1.00 97.19 208 ARG A O 1
ATOM 1711 N N . ILE A 1 209 ? 24.180 3.648 -8.492 1.00 97.81 209 ILE A N 1
ATOM 1712 C CA . ILE A 1 209 ? 24.995 2.580 -9.089 1.00 97.81 209 ILE A CA 1
ATOM 1713 C C . ILE A 1 209 ? 25.879 1.944 -8.014 1.00 97.81 209 ILE A C 1
ATOM 1715 O O . ILE A 1 209 ? 25.872 0.726 -7.886 1.00 97.81 209 ILE A O 1
ATOM 1719 N N . ALA A 1 210 ? 26.562 2.746 -7.192 1.00 97.75 210 ALA A N 1
ATOM 1720 C CA . ALA A 1 210 ? 27.392 2.231 -6.104 1.00 97.75 210 ALA A CA 1
ATOM 1721 C C . ALA A 1 210 ? 26.590 1.377 -5.103 1.00 97.75 210 ALA A C 1
ATOM 1723 O O . ALA A 1 210 ? 27.062 0.316 -4.703 1.00 97.75 210 ALA A O 1
ATOM 1724 N N . GLN A 1 211 ? 25.361 1.785 -4.763 1.00 97.88 211 GLN A N 1
ATOM 1725 C CA . GLN A 1 211 ? 24.459 0.992 -3.915 1.00 97.88 211 GLN A CA 1
AT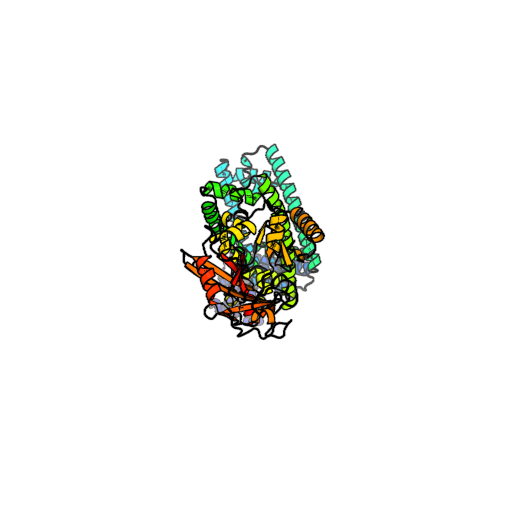OM 1726 C C . GLN A 1 211 ? 24.101 -0.359 -4.552 1.00 97.88 211 GLN A C 1
ATOM 1728 O O . GLN A 1 211 ? 24.140 -1.381 -3.872 1.00 97.88 211 GLN A O 1
ATOM 1733 N N . VAL A 1 212 ? 23.796 -0.389 -5.855 1.00 98.00 212 VAL A N 1
ATOM 1734 C CA . VAL A 1 212 ? 23.522 -1.649 -6.571 1.00 98.00 212 VAL A CA 1
ATOM 1735 C C . VAL A 1 212 ? 24.764 -2.536 -6.600 1.00 98.00 212 VAL A C 1
ATOM 1737 O O . VAL A 1 212 ? 24.660 -3.724 -6.308 1.00 98.00 212 VAL A O 1
ATOM 1740 N N . CYS A 1 213 ? 25.941 -1.982 -6.904 1.00 98.19 213 CYS A N 1
ATOM 1741 C CA . CYS A 1 213 ? 27.196 -2.736 -6.898 1.00 98.19 213 CYS A CA 1
ATOM 1742 C C . CYS A 1 213 ? 27.476 -3.345 -5.521 1.00 98.19 213 CYS A C 1
ATOM 1744 O O . CYS A 1 213 ? 27.842 -4.512 -5.436 1.00 98.19 213 CYS A O 1
ATOM 1746 N N . GLN A 1 214 ? 27.252 -2.585 -4.446 1.00 97.69 214 GLN A N 1
ATOM 1747 C CA . GLN A 1 214 ? 27.413 -3.076 -3.078 1.00 97.69 214 GLN A CA 1
ATOM 1748 C C . GLN A 1 214 ? 26.443 -4.222 -2.757 1.00 97.69 214 GLN A C 1
ATOM 1750 O O . GLN A 1 214 ? 26.848 -5.195 -2.132 1.00 97.69 214 GLN A O 1
ATOM 1755 N N . ALA A 1 215 ? 25.184 -4.126 -3.194 1.00 96.56 215 ALA A N 1
ATOM 1756 C CA . ALA A 1 215 ? 24.165 -5.141 -2.923 1.00 96.56 215 ALA A CA 1
ATOM 1757 C C . ALA A 1 215 ? 24.343 -6.432 -3.745 1.00 96.56 215 ALA A C 1
ATOM 1759 O O . ALA A 1 215 ? 23.963 -7.509 -3.296 1.00 96.56 215 ALA A O 1
ATOM 1760 N N . THR A 1 216 ? 24.903 -6.334 -4.953 1.00 97.12 216 THR A N 1
ATOM 1761 C CA . THR A 1 216 ? 24.928 -7.437 -5.936 1.00 97.12 216 THR A CA 1
ATOM 1762 C C . THR A 1 216 ? 26.317 -8.012 -6.205 1.00 97.12 216 THR A C 1
ATOM 1764 O O . THR A 1 216 ? 26.429 -9.099 -6.769 1.00 97.12 216 THR A O 1
ATOM 1767 N N . GLY A 1 217 ? 27.379 -7.271 -5.882 1.00 97.12 217 GLY A N 1
ATOM 1768 C CA . GLY A 1 217 ? 28.742 -7.559 -6.335 1.00 97.12 217 GLY A CA 1
ATOM 1769 C C . GLY A 1 217 ? 28.990 -7.245 -7.817 1.00 97.12 217 GLY A C 1
ATOM 1770 O O . GLY A 1 217 ? 30.062 -7.555 -8.338 1.00 97.12 217 GLY A O 1
ATOM 1771 N N . TRP A 1 218 ? 28.027 -6.646 -8.526 1.00 97.06 218 TRP A N 1
ATOM 1772 C CA . TRP A 1 218 ? 28.189 -6.302 -9.937 1.00 97.06 218 TRP A CA 1
ATOM 1773 C C . TRP A 1 218 ? 29.225 -5.199 -10.149 1.00 97.06 218 TRP A C 1
ATOM 1775 O O . TRP A 1 218 ? 29.417 -4.306 -9.322 1.00 97.06 218 TRP A O 1
ATOM 1785 N N . LYS A 1 219 ? 29.845 -5.211 -11.333 1.00 95.75 219 LYS A N 1
ATOM 1786 C CA . LYS A 1 219 ? 30.624 -4.065 -11.816 1.00 95.75 219 LYS A CA 1
ATOM 1787 C C . LYS A 1 219 ? 29.685 -2.885 -12.088 1.00 95.75 219 LYS A C 1
ATOM 1789 O O . LYS A 1 219 ? 28.562 -3.078 -12.556 1.00 95.75 219 LYS A O 1
ATOM 1794 N N . SER A 1 220 ? 30.182 -1.660 -11.913 1.00 96.31 220 SER A N 1
ATOM 1795 C CA . SER A 1 220 ? 29.413 -0.426 -12.154 1.00 96.31 220 SER A CA 1
ATOM 1796 C C . SER A 1 220 ? 28.776 -0.370 -13.541 1.00 96.31 220 SER A C 1
ATOM 1798 O O . SER A 1 220 ? 27.652 0.101 -13.686 1.00 96.31 220 SER A O 1
ATOM 1800 N N . GLU A 1 221 ? 29.462 -0.903 -14.554 1.00 94.81 221 GLU A N 1
ATOM 1801 C CA . GLU A 1 221 ? 28.949 -0.948 -15.924 1.00 94.81 221 GLU A CA 1
ATOM 1802 C C . GLU A 1 221 ? 27.740 -1.878 -16.071 1.00 94.81 221 GLU A C 1
ATOM 1804 O O . GLU A 1 221 ? 26.769 -1.521 -16.733 1.00 94.81 221 GLU A O 1
ATOM 1809 N N . GLN A 1 222 ? 27.774 -3.045 -15.422 1.00 96.31 222 GLN A N 1
ATOM 1810 C CA . GLN A 1 222 ? 26.666 -4.000 -15.422 1.00 96.31 222 GLN A CA 1
ATOM 1811 C C . GLN A 1 222 ? 25.443 -3.408 -14.719 1.00 96.31 222 GLN A C 1
ATOM 1813 O O . GLN A 1 222 ? 24.342 -3.433 -15.272 1.00 96.31 222 GLN A O 1
ATOM 1818 N N . ALA A 1 223 ? 25.644 -2.818 -13.536 1.00 97.56 223 ALA A N 1
ATOM 1819 C CA . ALA A 1 223 ? 24.583 -2.139 -12.799 1.00 97.56 223 ALA A CA 1
ATOM 1820 C C . ALA A 1 223 ? 23.959 -1.008 -13.629 1.00 97.56 223 ALA A C 1
ATOM 1822 O O . ALA A 1 223 ? 22.738 -0.916 -13.734 1.00 97.56 223 ALA A O 1
ATOM 1823 N N . GLU A 1 224 ? 24.780 -0.183 -14.286 1.00 96.75 224 GLU A N 1
ATOM 1824 C CA . GLU A 1 224 ? 24.287 0.892 -15.143 1.00 96.75 224 GLU A CA 1
ATOM 1825 C C . GLU A 1 224 ? 23.444 0.371 -16.316 1.00 96.75 224 GLU A C 1
ATOM 1827 O O . GLU A 1 224 ? 22.385 0.934 -16.604 1.00 96.75 224 GLU A O 1
ATOM 1832 N N . VAL A 1 225 ? 23.887 -0.694 -16.989 1.00 96.50 225 VAL A N 1
ATOM 1833 C CA . VAL A 1 225 ? 23.174 -1.289 -18.130 1.00 96.50 225 VAL A CA 1
ATOM 1834 C C . VAL A 1 225 ? 21.819 -1.853 -17.699 1.00 96.50 225 VAL A C 1
ATOM 1836 O O . VAL A 1 225 ? 20.805 -1.498 -18.302 1.00 96.50 225 VAL A O 1
ATOM 1839 N N . LYS A 1 226 ? 21.775 -2.632 -16.614 1.00 97.50 226 LYS A N 1
ATOM 1840 C CA . LYS A 1 226 ? 20.531 -3.182 -16.045 1.00 97.50 226 LYS A CA 1
ATOM 1841 C C . LYS A 1 226 ? 19.555 -2.080 -15.620 1.00 97.50 226 LYS A C 1
ATOM 1843 O O . LYS A 1 226 ? 18.386 -2.093 -15.999 1.00 97.50 226 LYS A O 1
ATOM 1848 N N . MET A 1 227 ? 20.046 -1.050 -14.926 1.00 97.25 227 MET A N 1
ATOM 1849 C CA . MET A 1 227 ? 19.232 0.110 -14.544 1.00 97.25 227 MET A CA 1
ATOM 1850 C C . MET A 1 227 ? 18.700 0.882 -15.759 1.00 97.25 227 MET A C 1
ATOM 1852 O O . MET A 1 227 ? 17.583 1.397 -15.719 1.00 97.25 227 MET A O 1
ATOM 1856 N N . ASN A 1 228 ? 19.472 0.977 -16.848 1.00 95.12 228 ASN A N 1
ATOM 1857 C CA . ASN A 1 228 ? 19.004 1.618 -18.075 1.00 95.12 228 ASN A CA 1
ATOM 1858 C C . ASN A 1 228 ? 17.853 0.833 -18.716 1.00 95.12 228 ASN A C 1
ATOM 1860 O O . ASN A 1 228 ? 16.907 1.471 -19.168 1.00 95.12 228 ASN A O 1
ATOM 1864 N N . VAL A 1 229 ? 17.903 -0.505 -18.728 1.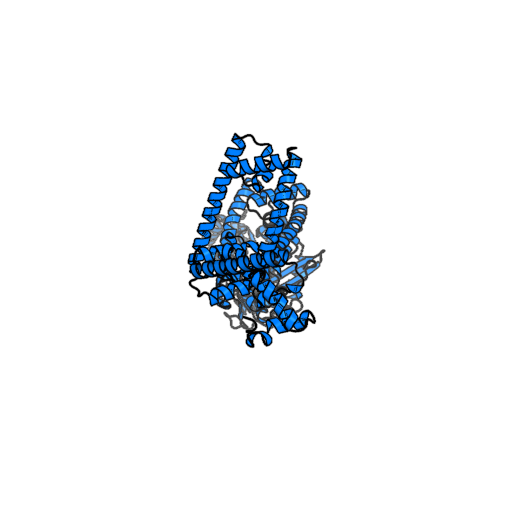00 96.00 229 VAL A N 1
ATOM 1865 C CA . VAL A 1 229 ? 16.792 -1.339 -19.223 1.00 96.00 229 VAL A CA 1
ATOM 1866 C C . VAL A 1 229 ? 15.556 -1.167 -18.346 1.00 96.00 229 VAL A C 1
ATOM 1868 O O . VAL A 1 229 ? 14.491 -0.844 -18.862 1.00 96.00 229 VAL A O 1
ATOM 1871 N N . ALA A 1 230 ? 15.697 -1.253 -17.023 1.00 97.12 230 ALA A N 1
ATOM 1872 C CA . ALA A 1 230 ? 14.577 -1.041 -16.105 1.00 97.12 230 ALA A CA 1
ATOM 1873 C C . ALA A 1 230 ? 13.940 0.353 -16.260 1.00 97.12 230 ALA A C 1
ATOM 1875 O O . ALA A 1 230 ? 12.719 0.505 -16.208 1.00 97.12 230 ALA A O 1
ATOM 1876 N N . LYS A 1 231 ? 14.752 1.380 -16.538 1.00 96.62 231 LYS A N 1
ATOM 1877 C CA . LYS A 1 231 ? 14.263 2.727 -16.853 1.00 96.62 231 LYS A CA 1
ATOM 1878 C C . LYS A 1 231 ? 13.405 2.773 -18.114 1.00 96.62 231 LYS A C 1
ATOM 1880 O O . LYS A 1 231 ? 12.483 3.585 -18.172 1.00 96.62 231 LYS A O 1
ATOM 1885 N N . GLU A 1 232 ? 13.681 1.925 -19.099 1.00 95.44 232 GLU A N 1
ATOM 1886 C CA . GLU A 1 232 ? 12.818 1.780 -20.273 1.00 95.44 232 GLU A CA 1
ATOM 1887 C C . GLU A 1 232 ? 11.483 1.103 -19.953 1.00 95.44 232 GLU A C 1
ATOM 1889 O O . GLU A 1 232 ? 10.491 1.402 -20.607 1.00 95.44 232 GLU A O 1
ATOM 1894 N N . CYS A 1 233 ? 11.426 0.289 -18.898 1.00 95.12 233 CYS A N 1
ATOM 1895 C CA . CYS A 1 233 ? 10.181 -0.241 -18.335 1.00 95.12 233 CYS A CA 1
ATOM 1896 C C . CYS A 1 233 ? 9.439 0.782 -17.448 1.00 95.12 233 CYS A C 1
ATOM 1898 O O . CYS A 1 233 ? 8.441 0.451 -16.819 1.00 95.12 233 CYS A O 1
ATOM 1900 N N . GLY A 1 234 ? 9.928 2.022 -17.333 1.00 95.56 234 GLY A N 1
ATOM 1901 C CA . GLY A 1 234 ? 9.339 3.043 -16.461 1.00 95.56 234 GLY A CA 1
ATOM 1902 C C . GLY A 1 234 ? 9.772 2.963 -14.991 1.00 95.56 234 GLY A C 1
ATOM 1903 O O . GLY A 1 234 ? 9.235 3.701 -14.163 1.00 95.56 234 GLY A O 1
ATOM 1904 N N . ILE A 1 235 ? 10.763 2.129 -14.654 1.00 97.44 235 ILE A N 1
ATOM 1905 C CA . ILE A 1 235 ? 11.329 2.023 -13.303 1.00 97.44 235 ILE A CA 1
ATOM 1906 C C . ILE A 1 235 ? 12.462 3.042 -13.158 1.00 97.44 235 ILE A C 1
ATOM 1908 O O . ILE A 1 235 ? 13.528 2.930 -13.762 1.00 97.44 235 ILE A O 1
ATOM 1912 N N . THR A 1 236 ? 12.268 4.072 -12.339 1.00 96.38 236 THR A N 1
ATOM 1913 C CA . THR A 1 236 ? 13.324 5.067 -12.101 1.00 96.38 236 THR A CA 1
ATOM 1914 C C . THR A 1 236 ? 14.528 4.450 -11.389 1.00 96.38 236 THR A C 1
ATOM 1916 O O . THR A 1 236 ? 14.386 3.529 -10.595 1.00 96.38 236 THR A O 1
ATOM 1919 N N . ASN A 1 237 ? 15.721 5.033 -11.557 1.00 96.25 237 ASN A N 1
ATOM 1920 C CA . ASN A 1 237 ? 16.913 4.604 -10.809 1.00 96.25 237 ASN A CA 1
ATOM 1921 C C . ASN A 1 237 ? 16.687 4.595 -9.287 1.00 96.25 237 ASN A C 1
ATOM 1923 O O . ASN A 1 237 ? 17.288 3.790 -8.586 1.00 96.25 237 ASN A O 1
ATOM 1927 N N . LYS A 1 238 ? 15.849 5.511 -8.778 1.00 95.56 238 LYS A N 1
ATOM 1928 C CA . LYS A 1 238 ? 15.458 5.554 -7.365 1.00 95.56 238 LYS A CA 1
ATOM 1929 C C . LYS A 1 238 ? 14.646 4.312 -6.997 1.00 95.56 238 LYS A C 1
ATOM 1931 O O . LYS A 1 238 ? 15.047 3.605 -6.084 1.00 95.56 238 LYS A O 1
ATOM 1936 N N . GLN A 1 239 ? 13.578 4.023 -7.742 1.00 96.62 239 GLN A N 1
ATOM 1937 C CA . GLN A 1 239 ? 12.770 2.818 -7.533 1.00 96.62 239 GLN A CA 1
ATOM 1938 C C . GLN A 1 239 ? 13.596 1.541 -7.686 1.00 96.62 239 GLN A C 1
ATOM 1940 O O . GLN A 1 239 ? 13.459 0.656 -6.860 1.00 96.62 239 GLN A O 1
ATOM 1945 N N . TYR A 1 240 ? 14.500 1.470 -8.666 1.00 98.06 240 TYR A N 1
ATOM 1946 C CA . TYR A 1 240 ? 15.335 0.289 -8.884 1.00 98.06 240 TYR A CA 1
ATOM 1947 C C . TYR A 1 240 ? 16.123 -0.119 -7.629 1.00 98.06 240 TYR A C 1
ATOM 1949 O O . TYR A 1 240 ? 16.252 -1.301 -7.328 1.00 98.06 240 TYR A O 1
ATOM 1957 N N . VAL A 1 241 ? 16.624 0.870 -6.881 1.00 97.19 241 VAL A N 1
ATOM 1958 C CA . VAL A 1 241 ? 17.337 0.646 -5.617 1.00 97.19 241 VAL A CA 1
ATOM 1959 C C . VAL A 1 241 ? 16.365 0.443 -4.454 1.00 97.19 241 VAL A C 1
ATOM 1961 O O . VAL A 1 241 ? 16.477 -0.545 -3.742 1.00 97.19 241 VAL A O 1
ATOM 1964 N N . GLU A 1 242 ? 15.407 1.355 -4.265 1.00 94.75 242 GLU A N 1
ATOM 1965 C CA . GLU A 1 242 ? 14.482 1.343 -3.115 1.00 94.75 242 GLU A CA 1
ATOM 1966 C C . GLU A 1 242 ? 13.500 0.167 -3.122 1.00 94.75 242 GLU A C 1
ATOM 1968 O O . GLU A 1 242 ? 12.891 -0.121 -2.099 1.00 94.75 242 GLU A O 1
ATOM 1973 N N . LYS A 1 243 ? 13.309 -0.466 -4.280 1.00 96.25 243 LYS A N 1
ATOM 1974 C CA . LYS A 1 243 ? 12.410 -1.602 -4.502 1.00 96.25 243 LYS A CA 1
ATOM 1975 C C . LYS A 1 243 ? 13.170 -2.873 -4.862 1.00 96.25 243 LYS A C 1
ATOM 1977 O O . LYS A 1 243 ? 12.578 -3.789 -5.421 1.00 96.25 243 LYS A O 1
ATOM 1982 N N . TYR A 1 244 ? 14.477 -2.904 -4.580 1.00 97.69 244 TYR A N 1
ATOM 1983 C CA . TYR A 1 244 ? 15.321 -4.095 -4.712 1.00 97.69 244 TYR A CA 1
ATOM 1984 C C . TYR A 1 244 ? 15.234 -4.752 -6.100 1.00 97.69 244 TYR A C 1
ATOM 1986 O O . TYR A 1 244 ? 15.336 -5.966 -6.242 1.00 97.69 244 TYR A O 1
ATOM 1994 N N . CYS A 1 245 ? 15.037 -3.961 -7.160 1.00 98.12 245 CYS A N 1
ATOM 1995 C CA . CYS A 1 245 ? 14.771 -4.488 -8.501 1.00 98.12 245 CYS A CA 1
ATOM 1996 C C . CYS A 1 245 ? 15.953 -5.287 -9.068 1.00 98.12 245 CYS A C 1
ATOM 1998 O O . CYS A 1 245 ? 15.777 -6.076 -9.984 1.00 98.12 245 CYS A O 1
ATOM 2000 N N . TYR A 1 246 ? 17.150 -5.130 -8.504 1.00 97.44 246 TYR A N 1
ATOM 2001 C CA . TYR A 1 246 ? 18.307 -5.962 -8.829 1.00 97.44 246 TYR A CA 1
ATOM 2002 C C . TYR A 1 246 ? 18.164 -7.441 -8.426 1.00 97.44 246 TYR A C 1
ATOM 2004 O O . TYR A 1 246 ? 18.965 -8.254 -8.883 1.00 97.44 246 TYR A O 1
ATOM 2012 N N . ASP A 1 247 ? 17.168 -7.804 -7.612 1.00 97.56 247 ASP A N 1
ATOM 2013 C CA . ASP A 1 247 ? 16.824 -9.202 -7.320 1.00 97.56 247 ASP A CA 1
ATOM 2014 C C . ASP A 1 247 ? 15.935 -9.847 -8.396 1.00 97.56 247 ASP A C 1
ATOM 2016 O O . ASP A 1 247 ? 15.733 -11.063 -8.370 1.00 97.56 247 ASP A O 1
ATOM 2020 N N . LEU A 1 248 ? 15.375 -9.047 -9.308 1.00 97.75 248 LEU A N 1
ATOM 2021 C CA . LEU A 1 248 ? 14.424 -9.495 -10.320 1.00 97.75 248 LEU A CA 1
ATOM 2022 C C . LEU A 1 248 ? 15.133 -9.979 -11.590 1.00 97.75 248 LEU A C 1
ATOM 2024 O O . LEU A 1 248 ? 16.176 -9.462 -11.993 1.00 97.75 248 LEU A O 1
ATOM 2028 N N . THR A 1 249 ? 14.520 -10.960 -12.246 1.00 96.81 249 THR A N 1
ATOM 2029 C CA . THR A 1 249 ? 14.885 -11.387 -13.608 1.00 96.81 249 THR A CA 1
ATOM 2030 C C . THR A 1 249 ? 14.459 -10.351 -14.653 1.00 96.81 249 THR A C 1
ATOM 2032 O O . THR A 1 249 ? 13.609 -9.500 -14.377 1.00 96.81 249 THR A O 1
ATOM 2035 N N . GLY A 1 250 ? 14.993 -10.443 -15.875 1.00 95.69 250 GLY A N 1
ATOM 2036 C CA . GLY A 1 250 ? 14.589 -9.596 -16.996 1.00 95.69 250 GLY A CA 1
ATOM 2037 C C . GLY A 1 250 ? 13.082 -9.576 -17.251 1.00 95.69 250 GLY A C 1
ATOM 2038 O O . GLY A 1 250 ? 12.473 -8.503 -17.294 1.00 95.69 250 GLY A O 1
ATOM 2039 N N . ALA A 1 251 ? 12.457 -10.755 -17.325 1.00 97.06 251 ALA A N 1
ATOM 2040 C CA . ALA A 1 251 ? 11.007 -10.892 -17.463 1.00 97.06 251 ALA A CA 1
ATOM 2041 C C . ALA A 1 251 ? 10.237 -10.174 -16.340 1.00 97.06 251 ALA A C 1
ATOM 2043 O O . ALA A 1 251 ? 9.315 -9.402 -16.614 1.00 97.06 251 ALA A O 1
ATOM 2044 N N . GLN A 1 252 ? 10.654 -10.359 -15.082 1.00 97.81 252 GLN A N 1
ATOM 2045 C CA . GLN A 1 252 ? 10.021 -9.713 -13.927 1.00 97.81 252 GLN A CA 1
ATOM 2046 C C . GLN A 1 252 ? 10.208 -8.192 -13.927 1.00 97.81 252 GLN A C 1
ATOM 2048 O O . GLN A 1 252 ? 9.297 -7.474 -13.533 1.00 97.81 252 GLN A O 1
ATOM 2053 N N . ILE A 1 253 ? 11.347 -7.668 -14.392 1.00 97.94 253 ILE A N 1
ATOM 2054 C CA . ILE A 1 253 ? 11.562 -6.220 -14.553 1.00 97.94 253 ILE A CA 1
ATOM 2055 C C . ILE A 1 253 ? 10.586 -5.623 -15.570 1.00 97.94 253 ILE A C 1
ATOM 2057 O O . ILE A 1 253 ? 10.032 -4.544 -15.346 1.00 97.94 253 ILE A O 1
ATOM 2061 N N . ILE A 1 254 ? 10.376 -6.314 -16.690 1.00 97.25 254 ILE A N 1
ATOM 2062 C CA . ILE A 1 254 ? 9.448 -5.879 -17.738 1.00 97.25 254 ILE A CA 1
ATOM 2063 C C . ILE A 1 254 ? 8.011 -5.904 -17.212 1.00 97.25 254 ILE A C 1
ATOM 2065 O O . ILE A 1 254 ? 7.274 -4.934 -17.394 1.00 97.25 254 ILE A O 1
ATOM 2069 N N . GLU A 1 255 ? 7.616 -6.979 -16.532 1.00 97.69 255 GLU A N 1
ATOM 2070 C CA . GLU A 1 255 ? 6.293 -7.096 -15.918 1.00 97.69 255 GLU A CA 1
ATOM 2071 C C . GLU A 1 255 ? 6.084 -6.053 -14.816 1.00 97.69 255 GLU A C 1
ATOM 2073 O O . GLU A 1 255 ? 5.065 -5.366 -14.807 1.00 97.69 255 GLU A O 1
ATOM 2078 N N . TYR A 1 256 ? 7.071 -5.843 -13.943 1.00 97.88 256 TYR A N 1
ATOM 2079 C CA . TYR A 1 256 ? 6.981 -4.842 -12.885 1.00 97.88 256 TYR A CA 1
ATOM 2080 C C . TYR A 1 256 ? 6.817 -3.425 -13.446 1.00 97.88 256 TYR A C 1
ATOM 2082 O O . TYR A 1 256 ? 6.074 -2.619 -12.890 1.00 97.88 256 TYR A O 1
ATOM 2090 N N . GLY A 1 257 ? 7.436 -3.128 -14.592 1.00 96.94 257 GLY A N 1
ATOM 2091 C CA . GLY A 1 257 ? 7.188 -1.888 -15.325 1.00 96.94 257 GLY A CA 1
ATOM 2092 C C . GLY A 1 257 ? 5.712 -1.662 -15.665 1.00 96.94 257 GLY A C 1
ATOM 2093 O O . GLY A 1 257 ? 5.201 -0.560 -15.446 1.00 96.94 257 GLY A O 1
ATOM 2094 N N . LYS A 1 258 ? 5.019 -2.716 -16.122 1.00 96.94 258 LYS A N 1
ATOM 2095 C CA . LYS A 1 258 ? 3.572 -2.694 -16.402 1.00 96.94 258 LYS A CA 1
ATOM 2096 C C . LYS A 1 258 ? 2.757 -2.521 -15.122 1.00 96.94 258 LYS A C 1
ATOM 2098 O O . LYS A 1 258 ? 1.912 -1.641 -15.064 1.00 96.94 258 LYS A O 1
ATOM 2103 N N . VAL A 1 259 ? 3.097 -3.243 -14.052 1.00 97.25 259 VAL A N 1
ATOM 2104 C CA . VAL A 1 259 ? 2.455 -3.082 -12.731 1.00 97.25 259 VAL A CA 1
ATOM 2105 C C . VAL A 1 259 ? 2.559 -1.634 -12.236 1.00 97.25 259 VAL A C 1
ATOM 2107 O O . VAL A 1 259 ? 1.589 -1.061 -11.744 1.00 97.25 259 VAL A O 1
ATOM 2110 N N . LEU A 1 260 ? 3.722 -0.993 -12.392 1.00 96.12 260 LEU A N 1
ATOM 2111 C CA . LEU A 1 260 ? 3.893 0.419 -12.036 1.00 96.12 260 LEU A CA 1
ATOM 2112 C C . LEU A 1 260 ? 3.090 1.365 -12.939 1.00 96.12 260 LEU A C 1
ATOM 2114 O O . LEU A 1 260 ? 2.784 2.480 -12.513 1.00 96.12 260 LEU A O 1
ATOM 2118 N N . GLU A 1 261 ? 2.810 0.983 -14.183 1.00 95.88 261 GLU A N 1
ATOM 2119 C CA . GLU A 1 261 ? 1.912 1.710 -15.082 1.00 95.88 261 GLU A CA 1
ATOM 2120 C C . GLU A 1 261 ? 0.459 1.592 -14.633 1.00 95.88 261 GLU A C 1
ATOM 2122 O O . GLU A 1 261 ? -0.186 2.623 -14.435 1.00 95.88 261 GLU A O 1
ATOM 2127 N N . ASP A 1 262 ? 0.002 0.381 -14.332 1.00 95.94 262 ASP A N 1
ATOM 2128 C CA . ASP A 1 262 ? -1.342 0.126 -13.816 1.00 95.94 262 ASP A CA 1
ATOM 2129 C C . ASP A 1 262 ? -1.582 0.863 -12.490 1.00 95.94 262 ASP A C 1
ATOM 2131 O O . ASP A 1 262 ? -2.622 1.496 -12.304 1.00 95.94 262 ASP A O 1
ATOM 2135 N N . LEU A 1 263 ? -0.586 0.901 -11.592 1.00 93.94 263 LEU A N 1
ATOM 2136 C CA . LEU A 1 263 ? -0.655 1.700 -10.361 1.00 93.94 263 LEU A CA 1
ATOM 2137 C C . LEU A 1 263 ? -0.806 3.203 -10.629 1.00 93.94 263 LEU A C 1
ATOM 2139 O O . LEU A 1 263 ? -1.492 3.890 -9.871 1.00 93.94 263 LEU A O 1
ATOM 2143 N N . ARG A 1 264 ? -0.176 3.743 -11.682 1.00 93.00 264 ARG A N 1
ATOM 2144 C CA . ARG A 1 264 ? -0.334 5.166 -12.036 1.00 93.00 264 ARG A CA 1
ATOM 2145 C C . ARG A 1 264 ? -1.754 5.457 -12.505 1.00 93.00 264 ARG A C 1
ATOM 2147 O O . ARG A 1 264 ? -2.305 6.476 -12.088 1.00 93.00 264 ARG A O 1
ATOM 2154 N N . THR A 1 265 ? -2.333 4.572 -13.314 1.00 92.38 265 THR A N 1
ATOM 2155 C CA . THR A 1 265 ? -3.734 4.655 -13.753 1.00 92.38 265 THR A CA 1
ATOM 2156 C C . THR A 1 265 ? -4.670 4.591 -12.548 1.00 92.38 265 THR A C 1
ATOM 2158 O O . THR A 1 265 ? -5.438 5.521 -12.318 1.00 92.38 265 THR A O 1
ATOM 2161 N N . LEU A 1 266 ? -4.481 3.595 -11.678 1.00 88.69 266 LEU A N 1
ATOM 2162 C CA . LEU A 1 266 ? -5.242 3.420 -10.440 1.00 88.69 266 LEU A CA 1
ATOM 2163 C C . LEU A 1 266 ? -5.227 4.671 -9.546 1.00 88.69 266 LEU A C 1
ATOM 2165 O O . LEU A 1 266 ? -6.245 5.079 -8.986 1.00 88.69 266 LEU A O 1
ATOM 2169 N N . TRP A 1 267 ? -4.059 5.298 -9.380 1.00 88.25 267 TRP A N 1
ATOM 2170 C CA . TRP A 1 267 ? -3.937 6.530 -8.600 1.00 88.25 267 TRP A CA 1
ATOM 2171 C C . TRP A 1 267 ? -4.576 7.737 -9.275 1.00 88.25 267 TRP A C 1
ATOM 2173 O O . TRP A 1 267 ? -5.009 8.640 -8.561 1.00 88.25 267 TRP A O 1
ATOM 2183 N N . SER A 1 268 ? -4.610 7.777 -10.607 1.00 87.94 268 SER A N 1
ATOM 2184 C CA . SER A 1 268 ? -5.320 8.812 -11.354 1.00 87.94 268 SER A CA 1
ATOM 2185 C C . SER A 1 268 ? -6.821 8.713 -11.096 1.00 87.94 268 SER A C 1
ATOM 2187 O O . SER A 1 268 ? -7.416 9.689 -10.643 1.00 87.94 268 SER A O 1
ATOM 2189 N N . ASP A 1 269 ? -7.397 7.520 -11.249 1.00 85.31 269 ASP A N 1
ATOM 2190 C CA . ASP A 1 269 ? -8.833 7.270 -11.057 1.00 85.31 269 ASP A CA 1
ATOM 2191 C C . ASP A 1 269 ? -9.286 7.593 -9.624 1.00 85.31 269 ASP A C 1
ATOM 2193 O O . ASP A 1 269 ? -10.369 8.132 -9.382 1.00 85.31 269 ASP A O 1
ATOM 2197 N N . ASN A 1 270 ? -8.412 7.340 -8.645 1.00 88.62 270 ASN A N 1
ATOM 2198 C CA . ASN A 1 270 ? -8.681 7.667 -7.248 1.00 88.62 270 ASN A CA 1
ATOM 2199 C C . ASN A 1 270 ? -8.780 9.176 -6.975 1.00 88.62 270 ASN A C 1
ATOM 2201 O O . ASN A 1 270 ? -9.438 9.560 -6.008 1.00 88.62 270 ASN A O 1
ATOM 2205 N N . ARG A 1 271 ? -8.136 10.047 -7.767 1.00 90.25 271 ARG A N 1
ATOM 2206 C CA . ARG A 1 271 ? -8.185 11.500 -7.514 1.00 90.25 271 ARG A CA 1
ATOM 2207 C C . ARG A 1 271 ? -9.586 12.048 -7.698 1.00 90.25 271 ARG A C 1
ATOM 2209 O O . ARG A 1 271 ? -10.058 12.759 -6.817 1.00 90.25 271 ARG A O 1
ATOM 2216 N N . ASP A 1 272 ? -10.251 11.672 -8.785 1.00 89.62 272 ASP A N 1
ATOM 2217 C CA . ASP A 1 272 ? -11.613 12.124 -9.075 1.00 89.62 272 ASP A CA 1
ATOM 2218 C C . ASP A 1 272 ? -12.605 11.590 -8.041 1.00 89.62 272 ASP A C 1
ATOM 2220 O O . ASP A 1 272 ? -13.509 12.308 -7.611 1.00 89.62 272 ASP A O 1
ATOM 2224 N N . TYR A 1 273 ? -12.403 10.348 -7.589 1.00 91.69 273 TYR A N 1
ATOM 2225 C CA . TYR A 1 273 ? -13.171 9.764 -6.492 1.00 91.69 273 TYR A CA 1
ATOM 2226 C C . TYR A 1 273 ? -13.071 10.609 -5.213 1.00 91.69 273 TYR A C 1
ATOM 2228 O O . TYR A 1 273 ? -14.090 11.032 -4.666 1.00 91.69 273 TYR A O 1
ATOM 2236 N N . TYR A 1 274 ? -11.849 10.904 -4.760 1.00 95.56 274 TYR A N 1
ATOM 2237 C CA . TYR A 1 274 ? -11.634 11.701 -3.553 1.00 95.56 274 TYR A CA 1
ATOM 2238 C C . TYR A 1 274 ? -12.103 13.151 -3.724 1.00 95.56 274 TYR A C 1
ATOM 2240 O O . TYR A 1 274 ? -12.727 13.697 -2.818 1.00 95.56 274 TYR A O 1
ATOM 2248 N N . LEU A 1 275 ? -11.886 13.763 -4.889 1.00 95.62 275 LEU A N 1
ATOM 2249 C CA . LEU A 1 275 ? -12.333 15.128 -5.167 1.00 95.62 275 LEU A CA 1
ATOM 2250 C C . LEU A 1 275 ? -13.853 15.271 -5.008 1.00 95.62 275 LEU A C 1
ATOM 2252 O O . LEU A 1 275 ? -14.310 16.208 -4.356 1.00 95.62 275 LEU A O 1
ATOM 2256 N N . LYS A 1 276 ? -14.640 14.324 -5.538 1.00 94.88 276 LYS A N 1
ATOM 2257 C CA . LYS A 1 276 ? -16.108 14.335 -5.407 1.00 94.88 276 LYS A CA 1
ATOM 2258 C C . LYS A 1 276 ? -16.561 14.264 -3.947 1.00 94.88 276 LYS A C 1
ATOM 2260 O O . LYS A 1 276 ? -17.463 15.000 -3.553 1.00 94.88 276 LYS A O 1
ATOM 2265 N N . ILE A 1 277 ? -15.921 13.414 -3.143 1.00 95.31 277 ILE A N 1
ATOM 2266 C CA . ILE A 1 277 ? -16.231 13.287 -1.712 1.00 95.31 277 ILE A CA 1
ATOM 2267 C C . ILE A 1 277 ? -15.848 14.562 -0.960 1.00 95.31 277 ILE A C 1
ATOM 2269 O O . ILE A 1 277 ? -16.641 15.060 -0.164 1.00 95.31 277 ILE A O 1
ATOM 2273 N N . ALA A 1 278 ? -14.677 15.131 -1.254 1.00 96.56 278 ALA A N 1
ATOM 2274 C CA . ALA A 1 278 ? -14.245 16.386 -0.655 1.00 96.56 278 ALA A CA 1
ATOM 2275 C C . ALA A 1 278 ? -15.232 17.526 -0.959 1.00 96.56 278 ALA A C 1
ATOM 2277 O O . ALA A 1 278 ? -15.605 18.236 -0.034 1.00 96.56 278 ALA A O 1
ATOM 2278 N N . CYS A 1 279 ? -15.719 17.652 -2.203 1.00 96.94 279 CYS A N 1
ATOM 2279 C CA . CYS A 1 279 ? -16.737 18.652 -2.566 1.00 96.94 279 CYS A CA 1
ATOM 2280 C C . CYS A 1 279 ? -18.035 18.457 -1.769 1.00 96.94 279 CYS A C 1
ATOM 2282 O O . CYS A 1 279 ? -18.594 19.423 -1.256 1.00 96.94 279 CYS A O 1
ATOM 2284 N N . ARG A 1 280 ? -18.499 17.205 -1.625 1.00 95.25 280 ARG A N 1
ATOM 2285 C CA . ARG A 1 280 ? -19.701 16.873 -0.843 1.00 95.25 280 ARG A CA 1
ATOM 2286 C C . ARG A 1 280 ? -19.560 17.298 0.620 1.00 95.25 280 ARG A C 1
ATOM 2288 O O . ARG A 1 280 ? -20.486 17.890 1.160 1.00 95.25 280 ARG A O 1
ATOM 2295 N N . GLN A 1 281 ? -18.425 16.994 1.252 1.00 95.00 281 GLN A N 1
ATOM 2296 C CA . GLN A 1 281 ? -18.207 17.281 2.676 1.00 95.00 281 GLN A CA 1
ATOM 2297 C C . GLN A 1 281 ? -17.861 18.750 2.958 1.00 95.00 281 GLN A C 1
ATOM 2299 O O . GLN A 1 281 ? -18.206 19.270 4.017 1.00 95.00 281 GLN A O 1
ATOM 2304 N N . SER A 1 282 ? -17.173 19.438 2.044 1.00 95.31 282 SER A N 1
ATOM 2305 C CA . SER A 1 282 ? -16.823 20.853 2.217 1.00 95.31 282 SER A CA 1
ATOM 2306 C C . SER A 1 282 ? -17.935 21.808 1.783 1.00 95.31 282 SER A C 1
ATOM 2308 O O . SER A 1 282 ? -17.954 22.960 2.223 1.00 95.31 282 SER A O 1
ATOM 2310 N N . GLY A 1 283 ? -18.831 21.354 0.901 1.00 95.88 283 GLY A N 1
ATOM 2311 C CA . GLY A 1 283 ? -19.810 22.193 0.212 1.00 95.88 283 GLY A CA 1
ATOM 2312 C C . GLY A 1 283 ? -19.183 23.145 -0.812 1.00 95.88 283 GLY A C 1
ATOM 2313 O O . GLY A 1 283 ? -19.832 24.100 -1.231 1.00 95.88 283 GLY A O 1
ATOM 2314 N N . TRP A 1 284 ? -17.910 22.957 -1.178 1.00 97.38 284 TRP A N 1
ATOM 2315 C CA . TRP A 1 284 ? -17.219 23.820 -2.138 1.00 97.38 284 TRP A CA 1
ATOM 2316 C C . TRP A 1 284 ? -17.433 23.362 -3.579 1.00 97.38 284 TRP A C 1
ATOM 2318 O O . TRP A 1 284 ? -17.488 22.169 -3.875 1.00 97.38 284 TRP A O 1
ATOM 2328 N N . GLU A 1 285 ? -17.441 24.336 -4.489 1.00 97.31 285 GLU A N 1
ATOM 2329 C CA . GLU A 1 285 ? -17.373 24.094 -5.929 1.00 97.31 285 GLU A CA 1
ATOM 2330 C C . GLU A 1 285 ? -16.095 23.337 -6.323 1.00 97.31 285 GLU A C 1
ATOM 2332 O O . GLU A 1 285 ? -15.020 23.537 -5.743 1.00 97.31 285 GLU A O 1
ATOM 2337 N N . MET A 1 286 ? -16.202 22.507 -7.365 1.00 96.50 286 MET A N 1
ATOM 2338 C CA . MET A 1 286 ? -15.158 21.554 -7.759 1.00 96.50 286 MET A CA 1
ATOM 2339 C C . MET A 1 286 ? -13.802 22.210 -8.051 1.00 96.50 286 MET A C 1
ATOM 2341 O O . MET A 1 286 ? -12.774 21.700 -7.608 1.00 96.50 286 MET A O 1
ATOM 2345 N N . GLU A 1 287 ? -13.781 23.353 -8.743 1.00 96.69 287 GLU A N 1
ATOM 2346 C CA . GLU A 1 287 ? -12.534 24.057 -9.078 1.00 96.69 287 GLU A CA 1
ATOM 2347 C C . GLU A 1 287 ? -11.806 24.574 -7.831 1.00 96.69 287 GLU A C 1
ATOM 2349 O O . GLU A 1 287 ? -10.598 24.373 -7.679 1.00 96.69 287 GLU A O 1
ATOM 2354 N N . LYS A 1 288 ? -12.548 25.164 -6.884 1.00 97.06 288 LYS A N 1
ATOM 2355 C CA . LYS A 1 288 ? -11.990 25.627 -5.606 1.00 97.06 288 LYS A CA 1
ATOM 2356 C C . LYS A 1 288 ? -11.439 24.450 -4.802 1.00 97.06 288 LYS A C 1
ATOM 2358 O O . LYS A 1 288 ? -10.333 24.526 -4.270 1.00 97.06 288 LYS A O 1
ATOM 2363 N N . GLN A 1 289 ? -12.201 23.358 -4.726 1.00 97.69 289 GLN A N 1
ATOM 2364 C CA . GLN A 1 289 ? -11.800 22.168 -3.981 1.00 97.69 289 GLN A CA 1
ATOM 2365 C C . GLN A 1 289 ? -10.541 21.527 -4.573 1.00 97.69 289 GLN A C 1
ATOM 2367 O O . GLN A 1 289 ? -9.618 21.174 -3.839 1.00 97.69 289 GLN A O 1
ATOM 2372 N N . LYS A 1 290 ? -10.472 21.427 -5.901 1.00 97.00 290 LYS A N 1
ATOM 2373 C CA . LYS A 1 290 ? -9.317 20.887 -6.619 1.00 97.00 290 LYS A CA 1
ATOM 2374 C C . LYS A 1 290 ? -8.060 21.723 -6.385 1.00 97.00 290 LYS A C 1
ATOM 2376 O O . LYS A 1 290 ? -7.010 21.150 -6.103 1.00 97.00 290 LYS A O 1
ATOM 2381 N N . ALA A 1 291 ? -8.165 23.052 -6.449 1.00 96.94 291 ALA A N 1
ATOM 2382 C CA . ALA A 1 291 ? -7.043 23.949 -6.176 1.00 96.94 291 ALA A CA 1
ATOM 2383 C C . ALA A 1 291 ? -6.484 23.746 -4.756 1.00 96.94 291 ALA A C 1
ATOM 2385 O O . ALA A 1 291 ? -5.285 23.524 -4.599 1.00 96.94 291 ALA A O 1
ATOM 2386 N N . ALA A 1 292 ? -7.357 23.706 -3.743 1.00 96.62 292 ALA A N 1
ATOM 2387 C CA . ALA A 1 292 ? -6.953 23.492 -2.352 1.00 96.62 292 ALA A CA 1
ATOM 2388 C C . ALA A 1 292 ? -6.319 22.108 -2.115 1.00 96.62 292 ALA A C 1
ATOM 2390 O O . ALA A 1 292 ? -5.371 21.968 -1.342 1.00 96.62 292 ALA A O 1
ATOM 2391 N N . MET A 1 293 ? -6.819 21.064 -2.784 1.00 96.62 293 MET A N 1
ATOM 2392 C CA . MET A 1 293 ? -6.239 19.722 -2.676 1.00 96.62 293 MET A CA 1
ATOM 2393 C C . MET A 1 293 ? -4.881 19.614 -3.378 1.00 96.62 293 MET A C 1
ATOM 2395 O O . MET A 1 293 ? -4.004 18.917 -2.873 1.00 96.62 293 MET A O 1
ATOM 2399 N N . GLU A 1 294 ? -4.667 20.291 -4.512 1.00 96.25 294 GLU A N 1
ATOM 2400 C CA . GLU A 1 294 ? -3.343 20.352 -5.152 1.00 96.25 294 GLU A CA 1
ATOM 2401 C C . GLU A 1 294 ? -2.337 21.154 -4.322 1.00 96.25 294 GLU A C 1
ATOM 2403 O O . GLU A 1 294 ? -1.177 20.750 -4.218 1.00 96.25 294 GLU A O 1
ATOM 2408 N N . GLU A 1 295 ? -2.776 22.235 -3.678 1.00 95.25 295 GLU A N 1
ATOM 2409 C CA . GLU A 1 295 ? -1.954 22.989 -2.733 1.00 95.25 295 GLU A CA 1
ATOM 2410 C C . GLU A 1 295 ? -1.524 22.112 -1.548 1.00 95.25 295 GLU A C 1
ATOM 2412 O O . GLU A 1 295 ? -0.326 21.944 -1.311 1.00 95.25 295 GLU A O 1
ATOM 2417 N N . ALA A 1 296 ? -2.466 21.440 -0.880 1.00 95.62 296 ALA A N 1
ATOM 2418 C CA . ALA A 1 296 ? -2.152 20.503 0.201 1.00 95.62 296 ALA A CA 1
ATOM 2419 C C . ALA A 1 296 ? -1.245 19.349 -0.280 1.00 95.62 296 ALA A C 1
ATOM 2421 O O . ALA A 1 296 ? -0.304 18.942 0.410 1.00 95.62 296 ALA A O 1
ATOM 2422 N N . ARG A 1 297 ? -1.453 18.859 -1.511 1.00 95.12 297 ARG A N 1
ATOM 2423 C CA . ARG A 1 297 ? -0.599 17.839 -2.139 1.00 95.12 297 ARG A CA 1
ATOM 2424 C C . ARG A 1 297 ? 0.829 18.324 -2.342 1.00 95.12 297 ARG A C 1
ATOM 2426 O O . ARG A 1 297 ? 1.753 17.533 -2.148 1.00 95.12 297 ARG A O 1
ATOM 2433 N N . SER A 1 298 ? 1.025 19.595 -2.693 1.00 93.94 298 SER A N 1
ATOM 2434 C CA . SER A 1 298 ? 2.358 20.197 -2.813 1.00 93.94 298 SER A CA 1
ATOM 2435 C C . SER A 1 298 ? 3.130 20.203 -1.485 1.00 93.94 298 SER A C 1
ATOM 2437 O O . SER A 1 298 ? 4.354 20.086 -1.497 1.00 93.94 298 SER A O 1
ATOM 2439 N N . GLN A 1 299 ? 2.418 20.217 -0.354 1.00 92.75 299 GLN A N 1
ATOM 2440 C CA . GLN A 1 299 ? 2.983 20.153 0.998 1.00 92.75 299 GLN A CA 1
ATOM 2441 C C . GLN A 1 299 ? 3.179 18.709 1.509 1.00 92.75 299 GLN A C 1
ATOM 2443 O O . GLN A 1 299 ? 3.769 18.492 2.564 1.00 92.75 299 GLN A O 1
ATOM 2448 N N . GLY A 1 300 ? 2.732 17.700 0.750 1.00 92.88 300 GLY A N 1
ATOM 2449 C CA . GLY A 1 300 ? 2.858 16.278 1.095 1.00 92.88 300 GLY A CA 1
ATOM 2450 C C . GLY A 1 300 ? 1.579 15.623 1.632 1.00 92.88 300 GLY A C 1
ATOM 2451 O O . GLY A 1 300 ? 1.616 14.451 2.013 1.00 92.88 300 GLY A O 1
ATOM 2452 N N . ILE A 1 301 ? 0.443 16.327 1.619 1.00 96.00 301 ILE A N 1
ATOM 2453 C CA . ILE A 1 301 ? -0.858 15.809 2.063 1.00 96.00 301 ILE A CA 1
ATOM 2454 C C . ILE A 1 301 ? -1.596 15.192 0.867 1.00 96.00 301 ILE A C 1
ATOM 2456 O O . ILE A 1 301 ? -2.019 15.883 -0.055 1.00 96.00 301 ILE A O 1
ATOM 2460 N N . SER A 1 302 ? -1.760 13.867 0.846 1.00 94.19 302 SER A N 1
ATOM 2461 C CA . SER A 1 302 ? -2.482 13.199 -0.248 1.00 94.19 302 SER A CA 1
ATOM 2462 C C . SER A 1 302 ? -3.977 13.546 -0.247 1.00 94.19 302 SER A C 1
ATOM 2464 O O . SER A 1 302 ? -4.532 13.893 0.788 1.00 94.19 302 SER A O 1
ATOM 2466 N N . TYR A 1 303 ? -4.668 13.374 -1.379 1.00 95.06 303 TYR A N 1
ATOM 2467 C CA . TYR A 1 303 ? -6.119 13.613 -1.483 1.00 95.06 303 TYR A CA 1
ATOM 2468 C C . TYR A 1 303 ? -6.932 12.788 -0.473 1.00 95.06 303 TYR A C 1
ATOM 2470 O O . TYR A 1 303 ? -7.898 13.264 0.113 1.00 95.06 303 TYR A O 1
ATOM 2478 N N . GLN A 1 304 ? -6.502 11.550 -0.242 1.00 93.75 304 GLN A N 1
ATOM 2479 C CA . GLN A 1 304 ? -7.061 10.667 0.775 1.00 93.75 304 GLN A CA 1
ATOM 2480 C C . GLN A 1 304 ? -6.888 11.268 2.180 1.00 93.75 304 GLN A C 1
ATOM 2482 O O . GLN A 1 304 ? -7.851 11.365 2.937 1.00 93.75 304 GLN A O 1
ATOM 2487 N N . LYS A 1 305 ? -5.668 11.706 2.527 1.00 94.88 305 LYS A N 1
ATOM 2488 C CA . LYS A 1 305 ? -5.370 12.310 3.834 1.00 94.88 305 LYS A CA 1
ATOM 2489 C C . LYS A 1 305 ? -6.067 13.657 4.011 1.00 94.88 305 LYS A C 1
ATOM 2491 O O . LYS A 1 305 ? -6.549 13.939 5.098 1.00 94.88 305 LYS A O 1
ATOM 2496 N N . TYR A 1 306 ? -6.217 14.423 2.937 1.00 96.69 306 TYR A N 1
ATOM 2497 C CA . TYR A 1 306 ? -6.975 15.667 2.929 1.00 96.69 306 TYR A CA 1
ATOM 2498 C C . TYR A 1 306 ? -8.407 15.462 3.447 1.00 96.69 306 TYR A C 1
ATOM 2500 O O . TYR A 1 306 ? -8.893 16.257 4.249 1.00 96.69 306 TYR A O 1
ATOM 2508 N N . ILE A 1 307 ? -9.056 14.364 3.038 1.00 96.06 307 ILE A N 1
ATOM 2509 C CA . ILE A 1 307 ? -10.401 14.005 3.508 1.00 96.06 307 ILE A CA 1
ATOM 2510 C C . ILE A 1 307 ? -10.385 13.495 4.940 1.00 96.06 307 ILE A C 1
ATOM 2512 O O . ILE A 1 307 ? -11.122 13.999 5.781 1.00 96.06 307 ILE A O 1
ATOM 2516 N N . GLN A 1 308 ? -9.506 12.536 5.232 1.00 93.00 308 GLN A N 1
ATOM 2517 C CA . GLN A 1 308 ? -9.418 11.911 6.555 1.00 93.00 308 GLN A CA 1
ATOM 2518 C C . GLN A 1 308 ? -9.153 12.911 7.687 1.00 93.00 308 GLN A C 1
ATOM 2520 O O . GLN A 1 308 ? -9.584 12.674 8.809 1.00 93.00 308 GLN A O 1
ATOM 2525 N N . PHE A 1 309 ? -8.452 14.010 7.398 1.00 94.06 309 PHE A N 1
ATOM 2526 C CA . PHE A 1 309 ? -8.094 15.036 8.379 1.00 94.06 309 PHE A CA 1
ATOM 2527 C C . PHE A 1 309 ? -8.912 16.330 8.256 1.00 94.06 309 PHE A C 1
ATOM 2529 O O . PHE A 1 309 ? -8.583 17.309 8.933 1.00 94.06 309 PHE A O 1
ATOM 2536 N N . GLY A 1 310 ? -9.948 16.358 7.409 1.00 95.38 310 GLY A N 1
ATOM 2537 C CA . GLY A 1 310 ? -10.840 17.513 7.280 1.00 95.38 310 GLY A CA 1
ATOM 2538 C C . GLY A 1 310 ? -10.116 18.794 6.861 1.00 95.38 310 GLY A C 1
ATOM 2539 O O . GLY A 1 310 ? -10.387 19.866 7.399 1.00 95.38 310 GLY A O 1
ATOM 2540 N N . CYS A 1 311 ? -9.151 18.704 5.941 1.00 96.69 311 CYS A N 1
ATOM 2541 C CA . CYS A 1 311 ? -8.213 19.793 5.648 1.00 96.69 311 CYS A CA 1
ATOM 2542 C C . CYS A 1 311 ? -8.869 21.112 5.199 1.00 96.69 311 CYS A C 1
ATOM 2544 O O . CYS A 1 311 ? -8.283 22.165 5.412 1.00 96.69 311 CYS A O 1
ATOM 2546 N N . TRP A 1 312 ? -10.086 21.096 4.643 1.00 95.31 312 TRP A N 1
ATOM 2547 C CA . TRP A 1 312 ? -10.823 22.320 4.274 1.00 95.31 312 TRP A CA 1
ATOM 2548 C C . TRP A 1 312 ? -11.254 23.174 5.474 1.00 95.31 312 TRP A C 1
ATOM 2550 O O . TRP A 1 312 ? -11.648 24.325 5.293 1.00 95.31 312 TRP A O 1
ATOM 2560 N N . LYS A 1 313 ? -11.209 22.622 6.692 1.00 94.56 313 LYS A N 1
ATOM 2561 C CA . LYS A 1 313 ? -11.522 23.328 7.944 1.00 94.56 313 LYS A CA 1
ATOM 2562 C C . LYS A 1 313 ? -10.282 23.911 8.622 1.00 94.56 313 LYS A C 1
ATOM 2564 O O . LYS A 1 313 ? -10.426 24.657 9.586 1.00 94.56 313 LYS A O 1
ATOM 2569 N N . ARG A 1 314 ? -9.086 23.545 8.157 1.00 94.62 314 ARG A N 1
ATOM 2570 C CA . ARG A 1 314 ? -7.820 23.884 8.806 1.00 94.62 314 ARG A CA 1
ATOM 2571 C C . ARG A 1 314 ? -7.272 25.203 8.286 1.00 94.62 314 ARG A C 1
ATOM 2573 O O . ARG A 1 314 ? -7.389 25.521 7.104 1.00 94.62 314 ARG A O 1
ATOM 2580 N N . LYS A 1 315 ? -6.645 25.957 9.181 1.00 94.00 315 LYS A N 1
ATOM 2581 C CA . LYS A 1 315 ? -5.829 27.123 8.837 1.00 94.00 315 LYS A CA 1
ATOM 2582 C C . LYS A 1 315 ? -4.488 26.664 8.272 1.00 94.00 315 LYS A C 1
ATOM 2584 O O . LYS A 1 315 ? -4.054 25.542 8.512 1.00 94.00 315 LYS A O 1
ATOM 2589 N N . GLU A 1 316 ? -3.801 27.565 7.580 1.00 91.19 316 GLU A N 1
ATOM 2590 C CA . GLU A 1 316 ? -2.499 27.300 6.953 1.00 91.19 316 GLU A CA 1
ATOM 2591 C C . GLU A 1 316 ? -1.489 26.676 7.929 1.00 91.19 316 GLU A C 1
ATOM 2593 O O . GLU A 1 316 ? -0.981 25.591 7.671 1.00 91.19 316 GLU A O 1
ATOM 2598 N N . LYS A 1 317 ? -1.313 27.269 9.116 1.00 94.38 317 LYS A N 1
ATOM 2599 C CA . LYS A 1 317 ? -0.417 26.732 10.153 1.00 94.38 317 LYS A CA 1
ATOM 2600 C C . LYS A 1 317 ? -0.766 25.295 10.581 1.00 94.38 317 LYS A C 1
ATOM 2602 O O . LYS A 1 317 ? 0.118 24.471 10.781 1.00 94.38 317 LYS A O 1
ATOM 2607 N N . GLU A 1 318 ? -2.052 24.970 10.698 1.00 95.44 318 GLU A N 1
ATOM 2608 C CA . GLU A 1 318 ? -2.500 23.621 11.078 1.00 95.44 318 GLU A CA 1
ATOM 2609 C C . GLU A 1 318 ? -2.273 22.606 9.946 1.00 95.44 318 GLU A C 1
ATOM 2611 O O . GLU A 1 318 ? -2.105 21.413 10.204 1.00 95.44 318 GLU A O 1
ATOM 2616 N N . LEU A 1 319 ? -2.283 23.059 8.685 1.00 94.38 319 LEU A N 1
ATOM 2617 C CA . LEU A 1 319 ? -1.921 22.236 7.531 1.00 94.38 319 LEU A CA 1
ATOM 2618 C C . LEU A 1 319 ? -0.416 21.974 7.484 1.00 94.38 319 LEU A C 1
ATOM 2620 O O . LEU A 1 319 ? -0.025 20.847 7.191 1.00 94.38 319 LEU A O 1
ATOM 2624 N N . GLU A 1 320 ? 0.414 22.958 7.829 1.00 94.38 320 GLU A N 1
ATOM 2625 C CA . GLU A 1 320 ? 1.867 22.782 7.938 1.00 94.38 320 GLU A CA 1
ATOM 2626 C C . GLU A 1 320 ? 2.232 21.765 9.030 1.00 94.38 320 GLU A C 1
ATOM 2628 O O . GLU A 1 320 ? 3.006 20.836 8.786 1.00 94.38 320 GLU A O 1
ATOM 2633 N N . GLU A 1 321 ? 1.623 21.886 10.214 1.00 95.81 321 GLU A N 1
ATOM 2634 C CA . GLU A 1 321 ? 1.798 20.940 11.325 1.00 95.81 321 GLU A CA 1
ATOM 2635 C C . GLU A 1 321 ? 1.344 19.524 10.933 1.00 95.81 321 GLU A C 1
ATOM 2637 O O . GLU A 1 321 ? 2.052 18.541 11.174 1.00 95.81 321 GLU A O 1
ATOM 2642 N N . LEU A 1 322 ? 0.197 19.411 10.25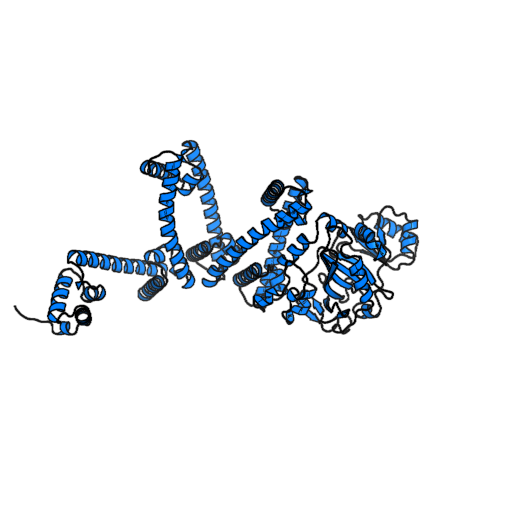3 1.00 95.88 322 LEU A N 1
ATOM 2643 C CA . LEU A 1 322 ? -0.292 18.139 9.726 1.00 95.88 322 LEU A CA 1
ATOM 2644 C C . LEU A 1 322 ? 0.649 17.560 8.663 1.00 95.88 322 LEU A C 1
ATOM 2646 O O . LEU A 1 322 ? 0.892 16.355 8.654 1.00 95.88 322 LEU A O 1
ATOM 2650 N N . ALA A 1 323 ? 1.179 18.384 7.760 1.00 95.44 323 ALA A N 1
ATOM 2651 C CA . ALA A 1 323 ? 2.113 17.941 6.735 1.00 95.44 323 ALA A CA 1
ATOM 2652 C C . ALA A 1 323 ? 3.392 17.370 7.362 1.00 95.44 323 ALA A C 1
ATOM 2654 O O . ALA A 1 323 ? 3.882 16.334 6.908 1.00 95.44 323 ALA A O 1
ATOM 2655 N N . GLU A 1 324 ? 3.907 17.989 8.426 1.00 95.56 324 GLU A N 1
ATOM 2656 C CA . GLU A 1 324 ? 5.075 17.484 9.150 1.00 95.56 324 GLU A CA 1
ATOM 2657 C C . GLU A 1 324 ? 4.778 16.165 9.878 1.00 95.56 324 GLU A C 1
ATOM 2659 O O . GLU A 1 324 ? 5.534 15.199 9.742 1.00 95.56 324 GLU A O 1
ATOM 2664 N N . PHE A 1 325 ? 3.627 16.064 10.548 1.00 95.25 325 PHE A N 1
ATOM 2665 C CA . PHE A 1 325 ? 3.153 14.802 11.124 1.00 95.25 325 PHE A CA 1
ATOM 2666 C C . PHE A 1 325 ? 3.017 13.697 10.061 1.00 95.25 325 PHE A C 1
ATOM 2668 O O . PHE A 1 325 ? 3.455 12.565 10.252 1.00 95.25 325 PHE A O 1
ATOM 2675 N N . LEU A 1 326 ? 2.468 14.006 8.885 1.00 95.44 326 LEU A N 1
ATOM 2676 C CA . LEU A 1 326 ? 2.312 13.014 7.822 1.00 95.44 326 LEU A CA 1
ATOM 2677 C C . LEU A 1 326 ? 3.652 12.567 7.220 1.00 95.44 326 LEU A C 1
ATOM 2679 O O . LEU A 1 326 ? 3.740 11.439 6.731 1.00 95.44 326 LEU A O 1
ATOM 2683 N N . LYS A 1 327 ? 4.706 13.393 7.267 1.00 94.19 327 LYS A N 1
ATOM 2684 C CA . LYS A 1 327 ? 6.061 12.964 6.879 1.00 94.19 327 LYS A CA 1
ATOM 2685 C C . LYS A 1 327 ? 6.618 11.926 7.852 1.00 94.19 327 LYS A C 1
ATOM 2687 O O . LYS A 1 327 ? 7.198 10.938 7.394 1.00 94.19 327 LYS A O 1
ATOM 2692 N N . SER A 1 328 ? 6.436 12.112 9.162 1.00 93.06 328 SER A N 1
ATOM 2693 C CA . SER A 1 328 ? 6.882 11.123 10.154 1.00 93.06 328 SER A CA 1
ATOM 2694 C C . SER A 1 328 ? 6.094 9.813 10.025 1.00 93.06 328 SER A C 1
ATOM 2696 O O . SER A 1 328 ? 6.691 8.735 10.028 1.00 93.06 328 SER A O 1
ATOM 2698 N N . GLU A 1 329 ? 4.790 9.894 9.752 1.00 93.75 329 GLU A N 1
ATOM 2699 C CA . GLU A 1 329 ? 3.956 8.721 9.469 1.00 93.75 329 GLU A CA 1
ATOM 2700 C C . GLU A 1 329 ? 4.376 7.981 8.193 1.00 93.75 329 GLU A C 1
ATOM 2702 O O . GLU A 1 329 ? 4.412 6.752 8.172 1.00 93.75 329 GLU A O 1
ATOM 2707 N N . GLN A 1 330 ? 4.754 8.692 7.124 1.00 92.25 330 GLN A N 1
ATOM 2708 C CA . GLN A 1 330 ? 5.289 8.055 5.913 1.00 92.25 330 GLN A CA 1
ATOM 2709 C C . GLN A 1 330 ? 6.589 7.291 6.189 1.00 92.25 330 GLN A C 1
ATOM 2711 O O . GLN A 1 330 ? 6.809 6.226 5.605 1.00 92.25 330 GLN A O 1
ATOM 2716 N N . LEU A 1 331 ? 7.444 7.812 7.073 1.00 92.62 331 LEU A N 1
ATOM 2717 C CA . LEU A 1 331 ? 8.661 7.122 7.489 1.00 92.62 331 LEU A CA 1
ATOM 2718 C C . LEU A 1 331 ? 8.336 5.866 8.308 1.00 92.62 331 LEU A C 1
ATOM 2720 O O . LEU A 1 331 ? 8.913 4.813 8.040 1.00 92.62 331 LEU A O 1
ATOM 2724 N N . ARG A 1 332 ? 7.378 5.954 9.240 1.00 94.31 332 ARG A N 1
ATOM 2725 C CA . ARG A 1 332 ? 6.886 4.805 10.013 1.00 94.31 332 ARG A CA 1
ATOM 2726 C C . ARG A 1 332 ? 6.340 3.710 9.098 1.00 94.31 332 ARG A C 1
ATOM 2728 O O . ARG A 1 332 ? 6.838 2.594 9.140 1.00 94.31 332 ARG A O 1
ATOM 2735 N N . ILE A 1 333 ? 5.433 4.056 8.180 1.00 92.81 333 ILE A N 1
ATOM 2736 C CA . ILE A 1 333 ? 4.866 3.118 7.194 1.00 92.81 333 ILE A CA 1
ATOM 2737 C C . ILE A 1 333 ? 5.964 2.475 6.342 1.00 92.81 333 ILE A C 1
ATOM 2739 O O . ILE A 1 333 ? 5.893 1.293 6.021 1.00 92.81 333 ILE A O 1
ATOM 2743 N N . LYS A 1 334 ? 6.998 3.231 5.954 1.00 93.19 334 LYS A N 1
ATOM 2744 C CA . LYS A 1 334 ? 8.123 2.669 5.201 1.00 93.19 334 LYS A CA 1
ATOM 2745 C C . LYS A 1 334 ? 8.872 1.602 6.011 1.00 93.19 334 LYS A C 1
ATOM 2747 O O . LYS A 1 334 ? 9.216 0.571 5.441 1.00 93.19 334 LYS A O 1
ATOM 2752 N N . ASN A 1 335 ? 9.111 1.842 7.299 1.00 94.88 335 ASN A N 1
ATOM 2753 C CA . ASN A 1 335 ? 9.769 0.880 8.187 1.00 94.88 335 ASN A CA 1
ATOM 2754 C C . ASN A 1 335 ? 8.880 -0.348 8.460 1.00 94.88 335 ASN A C 1
ATOM 2756 O O . ASN A 1 335 ? 9.372 -1.476 8.454 1.00 94.88 335 ASN A O 1
ATOM 2760 N N . ASP A 1 336 ? 7.572 -0.145 8.625 1.00 94.12 336 ASP A N 1
ATOM 2761 C CA . ASP A 1 336 ? 6.606 -1.236 8.788 1.00 94.12 336 ASP A CA 1
ATOM 2762 C C . ASP A 1 336 ? 6.564 -2.110 7.522 1.00 94.12 336 ASP A C 1
ATOM 2764 O O . ASP A 1 336 ? 6.652 -3.333 7.604 1.00 94.12 336 ASP A O 1
ATOM 2768 N N . ASN A 1 337 ? 6.540 -1.499 6.331 1.00 96.25 337 ASN A N 1
ATOM 2769 C CA . ASN A 1 337 ? 6.600 -2.229 5.061 1.00 96.25 337 ASN A CA 1
ATOM 2770 C C . ASN A 1 337 ? 7.872 -3.081 4.937 1.00 96.25 337 ASN A C 1
ATOM 2772 O O . ASN A 1 337 ? 7.786 -4.206 4.459 1.00 96.25 337 ASN A O 1
ATOM 2776 N N . GLU A 1 338 ? 9.036 -2.584 5.374 1.00 96.06 338 GLU A N 1
ATOM 2777 C CA . GLU A 1 338 ? 10.271 -3.388 5.409 1.00 96.06 338 GLU A CA 1
ATOM 2778 C C . GLU A 1 338 ? 10.128 -4.601 6.333 1.00 96.06 338 GLU A C 1
ATOM 2780 O O . GLU A 1 338 ? 10.523 -5.703 5.961 1.00 96.06 338 GLU A O 1
ATOM 2785 N N . THR A 1 339 ? 9.482 -4.427 7.487 1.00 96.38 339 THR A N 1
ATOM 2786 C CA . THR A 1 339 ? 9.215 -5.523 8.430 1.00 96.38 339 THR A CA 1
ATOM 2787 C C . THR A 1 339 ? 8.295 -6.582 7.814 1.00 96.38 339 THR A C 1
ATOM 2789 O O . THR A 1 339 ? 8.555 -7.780 7.927 1.00 96.38 339 THR A O 1
ATOM 2792 N N . TYR A 1 340 ? 7.233 -6.167 7.119 1.00 96.94 340 TYR A N 1
ATOM 2793 C CA . TYR A 1 340 ? 6.342 -7.093 6.415 1.00 96.94 340 TYR A CA 1
ATOM 2794 C C . TYR A 1 340 ? 7.039 -7.796 5.246 1.00 96.94 340 TYR A C 1
ATOM 2796 O O . TYR A 1 340 ? 6.840 -8.994 5.053 1.00 96.94 340 TYR A O 1
ATOM 2804 N N . LEU A 1 341 ? 7.903 -7.100 4.500 1.00 97.75 341 LEU A N 1
ATOM 2805 C CA . LEU A 1 341 ? 8.735 -7.737 3.476 1.00 97.75 341 LEU A CA 1
ATOM 2806 C C . LEU A 1 341 ? 9.659 -8.796 4.078 1.00 97.75 341 LEU A C 1
ATOM 2808 O O . LEU A 1 341 ? 9.781 -9.870 3.494 1.00 97.75 341 LEU A O 1
ATOM 2812 N N . ASP A 1 342 ? 10.271 -8.530 5.233 1.00 97.62 342 ASP A N 1
ATOM 2813 C CA . ASP A 1 342 ? 11.119 -9.503 5.926 1.00 97.62 342 ASP A CA 1
ATOM 2814 C C . ASP A 1 342 ? 10.319 -10.749 6.338 1.00 97.62 342 ASP A C 1
ATOM 2816 O O . ASP A 1 342 ? 10.761 -11.869 6.069 1.00 97.62 342 ASP A O 1
ATOM 2820 N N . LYS A 1 343 ? 9.101 -10.575 6.878 1.00 96.50 343 LYS A N 1
ATOM 2821 C CA . LYS A 1 343 ? 8.179 -11.689 7.182 1.00 96.50 343 LYS A CA 1
ATOM 2822 C C . LYS A 1 343 ? 7.835 -12.507 5.931 1.00 96.50 343 LYS A C 1
ATOM 2824 O O . LYS A 1 343 ? 7.903 -13.735 5.959 1.00 96.50 343 LYS A O 1
ATOM 2829 N N . ILE A 1 344 ? 7.518 -11.844 4.815 1.00 97.88 344 ILE A N 1
ATOM 2830 C CA . ILE A 1 344 ? 7.220 -12.511 3.536 1.00 97.88 344 ILE A CA 1
ATOM 2831 C C . ILE A 1 344 ? 8.447 -13.280 3.029 1.00 97.88 344 ILE A C 1
ATOM 2833 O O . ILE A 1 344 ? 8.324 -14.430 2.608 1.00 97.88 344 ILE A O 1
ATOM 2837 N N . CYS A 1 345 ? 9.640 -12.683 3.082 1.00 98.31 345 CYS A N 1
ATOM 2838 C CA . CYS A 1 345 ? 10.880 -13.339 2.662 1.00 98.31 345 CYS A CA 1
ATOM 2839 C C . CYS A 1 345 ? 11.182 -14.569 3.527 1.00 98.31 345 CYS A C 1
ATOM 2841 O O . CYS A 1 345 ? 11.548 -15.613 2.991 1.00 98.31 345 CYS A O 1
ATOM 2843 N N . GLN A 1 346 ? 10.978 -14.478 4.845 1.00 97.62 346 GLN A N 1
ATOM 2844 C CA . GLN A 1 346 ? 11.154 -15.601 5.766 1.00 97.62 346 GLN A CA 1
ATOM 2845 C C . GLN A 1 346 ? 10.186 -16.752 5.459 1.00 97.62 346 GLN A C 1
ATOM 2847 O O . GLN A 1 346 ? 10.601 -17.909 5.474 1.00 97.62 346 GLN A O 1
ATOM 2852 N N . ALA A 1 347 ? 8.924 -16.445 5.151 1.00 96.12 347 ALA A N 1
ATOM 2853 C CA . ALA A 1 347 ? 7.911 -17.454 4.846 1.00 96.12 347 ALA A CA 1
ATOM 2854 C C . ALA A 1 347 ? 8.121 -18.133 3.479 1.00 96.12 347 ALA A C 1
ATOM 2856 O O . ALA A 1 347 ? 7.867 -19.324 3.333 1.00 96.12 347 ALA A O 1
ATOM 2857 N N . THR A 1 348 ? 8.593 -17.387 2.475 1.00 97.88 348 THR A N 1
ATOM 2858 C CA . THR A 1 348 ? 8.639 -17.841 1.069 1.00 97.88 348 THR A CA 1
ATOM 2859 C C . THR A 1 348 ? 10.030 -18.246 0.573 1.00 97.88 348 THR A C 1
ATOM 2861 O O . THR A 1 348 ? 10.158 -18.864 -0.485 1.00 97.88 348 THR A O 1
ATOM 2864 N N . GLY A 1 349 ? 11.092 -17.839 1.274 1.00 98.12 349 GLY A N 1
ATOM 2865 C CA . GLY A 1 349 ? 12.473 -17.923 0.792 1.00 98.12 349 GLY A CA 1
ATOM 2866 C C . GLY A 1 349 ? 12.791 -16.960 -0.361 1.00 98.12 349 GLY A C 1
ATOM 2867 O O . GLY A 1 349 ? 13.851 -17.063 -0.984 1.00 98.12 349 GLY A O 1
ATOM 2868 N N . TRP A 1 350 ? 11.884 -16.040 -0.697 1.00 98.12 350 TRP A N 1
ATOM 2869 C CA . TRP A 1 350 ? 12.114 -15.056 -1.749 1.00 98.12 350 TRP A CA 1
ATOM 2870 C C . TRP A 1 350 ? 13.115 -13.989 -1.314 1.00 98.12 350 TRP A C 1
ATOM 2872 O O . TRP A 1 350 ? 13.237 -13.649 -0.141 1.00 98.12 350 TRP A O 1
ATOM 2882 N N . LYS A 1 351 ? 13.810 -13.409 -2.297 1.00 97.75 351 LYS A N 1
ATOM 2883 C CA . LYS A 1 351 ? 14.548 -12.162 -2.083 1.00 97.75 351 LYS A CA 1
ATOM 2884 C C . LYS A 1 351 ? 13.583 -10.978 -1.989 1.00 97.75 351 LYS A C 1
ATOM 2886 O O . LYS A 1 351 ? 12.503 -11.016 -2.590 1.00 97.75 351 LYS A O 1
ATOM 2891 N N . LYS A 1 352 ? 14.017 -9.895 -1.334 1.00 97.31 352 LYS A N 1
ATOM 2892 C CA . LYS A 1 352 ? 13.207 -8.684 -1.116 1.00 97.31 352 LYS A CA 1
ATOM 2893 C C . LYS A 1 352 ? 12.603 -8.126 -2.398 1.00 97.31 352 LYS A C 1
ATOM 2895 O O . LYS A 1 352 ? 11.425 -7.784 -2.396 1.00 97.31 352 LYS A O 1
ATOM 2900 N N . GLY A 1 353 ? 13.351 -8.079 -3.504 1.00 97.81 353 GLY A N 1
ATOM 2901 C CA . GLY A 1 353 ? 12.795 -7.562 -4.760 1.00 97.81 353 GLY A CA 1
ATOM 2902 C C . GLY A 1 353 ? 11.644 -8.393 -5.310 1.00 97.81 353 GLY A C 1
ATOM 2903 O O . GLY A 1 353 ? 10.669 -7.822 -5.792 1.00 97.81 353 GLY A O 1
ATOM 2904 N N . ARG A 1 354 ? 11.703 -9.727 -5.177 1.00 97.94 354 ARG A N 1
ATOM 2905 C CA . ARG A 1 354 ? 10.589 -10.602 -5.569 1.00 97.94 354 ARG A CA 1
ATOM 2906 C C . ARG A 1 354 ? 9.381 -10.394 -4.656 1.00 97.94 354 ARG A C 1
ATOM 2908 O O . ARG A 1 354 ? 8.280 -10.261 -5.173 1.00 97.94 354 ARG A O 1
ATOM 2915 N N . ALA A 1 355 ? 9.580 -10.315 -3.340 1.00 98.44 355 ALA A N 1
ATOM 2916 C CA . ALA A 1 355 ? 8.492 -10.032 -2.403 1.00 98.44 355 ALA A CA 1
ATOM 2917 C C . ALA A 1 355 ? 7.815 -8.680 -2.703 1.00 98.44 355 ALA A C 1
ATOM 2919 O O . ALA A 1 355 ? 6.598 -8.629 -2.852 1.00 98.44 355 ALA A O 1
ATOM 2920 N N . GLU A 1 356 ? 8.590 -7.607 -2.889 1.00 98.12 356 GLU A N 1
ATOM 2921 C CA . GLU A 1 356 ? 8.062 -6.280 -3.237 1.00 98.12 356 GLU A CA 1
ATOM 2922 C C . GLU A 1 356 ? 7.275 -6.301 -4.554 1.00 98.12 356 GLU A C 1
ATOM 2924 O O . GLU A 1 356 ? 6.193 -5.723 -4.638 1.00 98.12 356 GLU A O 1
ATOM 2929 N N . PHE A 1 357 ? 7.794 -6.982 -5.578 1.00 98.25 357 PHE A N 1
ATOM 2930 C CA . PHE A 1 357 ? 7.117 -7.130 -6.866 1.00 98.25 357 PHE A CA 1
ATOM 2931 C C . PHE A 1 357 ? 5.749 -7.818 -6.733 1.00 98.25 357 PHE A C 1
ATOM 2933 O O . PHE A 1 357 ? 4.760 -7.319 -7.273 1.00 98.25 357 PHE A O 1
ATOM 2940 N N . GLU A 1 358 ? 5.672 -8.922 -5.988 1.00 98.31 358 GLU A N 1
ATOM 2941 C CA . GLU A 1 358 ? 4.425 -9.666 -5.777 1.00 98.31 358 GLU A CA 1
ATOM 2942 C C . GLU A 1 358 ? 3.401 -8.853 -4.969 1.00 98.31 358 GLU A C 1
ATOM 2944 O O . GLU A 1 358 ? 2.241 -8.760 -5.372 1.00 98.31 358 GLU A O 1
ATOM 2949 N N . VAL A 1 359 ? 3.837 -8.140 -3.921 1.00 98.25 359 VAL A N 1
ATOM 2950 C CA . VAL A 1 359 ? 2.965 -7.208 -3.181 1.00 98.25 359 VAL A CA 1
ATOM 2951 C C . VAL A 1 359 ? 2.411 -6.126 -4.112 1.00 98.25 359 VAL A C 1
ATOM 2953 O O . VAL A 1 359 ? 1.224 -5.802 -4.053 1.00 98.25 359 VAL A O 1
ATOM 2956 N N . MET A 1 360 ? 3.237 -5.558 -4.999 1.00 97.38 360 MET A N 1
ATOM 2957 C CA . MET A 1 360 ? 2.770 -4.529 -5.935 1.00 97.38 360 MET A CA 1
ATOM 2958 C C . MET A 1 360 ? 1.758 -5.074 -6.953 1.00 97.38 360 MET A C 1
ATOM 2960 O O . MET A 1 360 ? 0.830 -4.343 -7.307 1.00 97.38 360 MET A O 1
ATOM 2964 N N . LYS A 1 361 ? 1.869 -6.340 -7.380 1.00 97.12 361 LYS A N 1
ATOM 2965 C CA . LYS A 1 361 ? 0.835 -6.994 -8.204 1.00 97.12 361 LYS A CA 1
ATOM 2966 C C . LYS A 1 361 ? -0.490 -7.097 -7.455 1.00 97.12 361 LYS A C 1
ATOM 2968 O O . LYS A 1 361 ? -1.513 -6.636 -7.961 1.00 97.12 361 LYS A O 1
ATOM 2973 N N . SER A 1 362 ? -0.482 -7.600 -6.221 1.00 97.56 362 SER A N 1
ATOM 2974 C CA . SER A 1 362 ? -1.691 -7.648 -5.385 1.00 97.56 362 SER A CA 1
ATOM 2975 C C . SER A 1 362 ? -2.275 -6.259 -5.139 1.00 97.56 362 SER A C 1
ATOM 2977 O O . SER A 1 362 ? -3.491 -6.082 -5.137 1.00 97.56 362 SER A O 1
ATOM 2979 N N . LYS A 1 363 ? -1.432 -5.230 -5.013 1.00 96.25 363 LYS A N 1
ATOM 2980 C CA . LYS A 1 363 ? -1.886 -3.844 -4.880 1.00 96.25 363 LYS A CA 1
ATOM 2981 C C . LYS A 1 363 ? -2.664 -3.349 -6.099 1.00 96.25 363 LYS A C 1
ATOM 2983 O O . LYS A 1 363 ? -3.656 -2.646 -5.924 1.00 96.25 363 LYS A O 1
ATOM 2988 N N . VAL A 1 364 ? -2.250 -3.709 -7.312 1.00 95.00 364 VAL A N 1
ATOM 2989 C CA . VAL A 1 364 ? -3.016 -3.401 -8.533 1.00 95.00 364 VAL A CA 1
ATOM 2990 C C . VAL A 1 364 ? -4.330 -4.181 -8.560 1.00 95.00 364 VAL A C 1
ATOM 2992 O O . VAL A 1 364 ? -5.373 -3.611 -8.867 1.00 95.00 364 VAL A O 1
ATOM 2995 N N . HIS A 1 365 ? -4.297 -5.469 -8.214 1.00 93.50 365 HIS A N 1
ATOM 2996 C CA . HIS A 1 365 ? -5.442 -6.365 -8.401 1.00 93.50 365 HIS A CA 1
ATOM 2997 C C . HIS A 1 365 ? -6.518 -6.285 -7.319 1.00 93.50 365 HIS A C 1
ATOM 2999 O O . HIS A 1 365 ? -7.691 -6.516 -7.613 1.00 93.50 365 HIS A O 1
ATOM 3005 N N . CYS A 1 366 ? -6.139 -5.984 -6.079 1.00 93.06 366 CYS A N 1
ATOM 3006 C CA . CYS A 1 366 ? -7.054 -5.943 -4.942 1.00 93.06 366 CYS A CA 1
ATOM 3007 C C . CYS A 1 366 ? -6.706 -4.861 -3.913 1.00 93.06 366 CYS A C 1
ATOM 3009 O O . CYS A 1 366 ? -7.220 -4.915 -2.806 1.00 93.06 366 CYS A O 1
ATOM 3011 N N . TYR A 1 367 ? -5.876 -3.861 -4.241 1.00 94.31 367 TYR A N 1
ATOM 3012 C CA . TYR A 1 367 ? -5.486 -2.769 -3.329 1.00 94.31 367 TYR A CA 1
ATOM 3013 C C . TYR A 1 367 ? -4.784 -3.206 -2.030 1.00 94.31 367 TYR A C 1
ATOM 3015 O O . TYR A 1 367 ? -4.784 -2.459 -1.047 1.00 94.31 367 TYR A O 1
ATOM 3023 N N . ALA A 1 368 ? -4.152 -4.381 -2.036 1.00 96.25 368 ALA A N 1
ATOM 3024 C CA . ALA A 1 368 ? -3.382 -4.883 -0.905 1.00 96.25 368 ALA A CA 1
ATOM 3025 C C . ALA A 1 368 ? -2.242 -3.932 -0.497 1.00 96.25 368 ALA A C 1
ATOM 3027 O O . ALA A 1 368 ? -1.505 -3.393 -1.332 1.00 96.25 368 ALA A O 1
ATOM 3028 N N . SER A 1 369 ? -2.094 -3.742 0.808 1.00 96.06 369 SER A N 1
ATOM 3029 C CA . SER A 1 369 ? -0.882 -3.233 1.441 1.00 96.06 369 SER A CA 1
ATOM 3030 C C . SER A 1 369 ? 0.126 -4.365 1.692 1.00 96.06 369 SER A C 1
ATOM 3032 O O . SER A 1 369 ? -0.175 -5.545 1.506 1.00 96.06 369 SER A O 1
ATOM 3034 N N . HIS A 1 370 ? 1.337 -4.009 2.127 1.00 97.25 370 HIS A N 1
ATOM 3035 C CA . HIS A 1 370 ? 2.338 -4.979 2.583 1.00 97.25 370 HIS A CA 1
ATOM 3036 C C . HIS A 1 370 ? 1.858 -5.784 3.790 1.00 97.25 370 HIS A C 1
ATOM 3038 O O . HIS A 1 370 ? 2.102 -6.986 3.859 1.00 97.25 370 HIS A O 1
ATOM 3044 N N . GLU A 1 371 ? 1.151 -5.120 4.704 1.00 95.19 371 GLU A N 1
ATOM 3045 C CA . GLU A 1 371 ? 0.514 -5.749 5.857 1.00 95.19 371 GLU A CA 1
ATOM 3046 C C . GLU A 1 371 ? -0.525 -6.778 5.407 1.00 95.19 371 GLU A C 1
ATOM 3048 O O . GLU A 1 371 ? -0.434 -7.931 5.814 1.00 95.19 371 GLU A O 1
ATOM 3053 N N . ASP A 1 372 ? -1.435 -6.403 4.497 1.00 96.19 372 ASP A N 1
ATOM 3054 C CA . ASP A 1 372 ? -2.461 -7.318 3.974 1.00 96.19 372 ASP A CA 1
ATOM 3055 C C . ASP A 1 372 ? -1.824 -8.559 3.338 1.00 96.19 372 ASP A C 1
ATOM 3057 O O . ASP A 1 372 ? -2.199 -9.686 3.653 1.00 96.19 372 ASP A O 1
ATOM 3061 N N . TYR A 1 373 ? -0.819 -8.356 2.477 1.00 97.44 373 TYR A N 1
ATOM 3062 C CA . TYR A 1 373 ? -0.139 -9.451 1.787 1.00 97.44 373 TYR A CA 1
ATOM 3063 C C . TYR A 1 373 ? 0.550 -10.408 2.772 1.00 97.44 373 TYR A C 1
ATOM 3065 O O . TYR A 1 373 ? 0.547 -11.623 2.569 1.00 97.44 373 TYR A O 1
ATOM 3073 N N . SER A 1 374 ? 1.136 -9.863 3.844 1.00 95.62 374 SER A N 1
ATOM 3074 C CA . SER A 1 374 ? 1.805 -10.643 4.885 1.00 95.62 374 SER A CA 1
ATOM 3075 C C . SER A 1 374 ? 0.810 -11.382 5.781 1.00 95.62 374 SER A C 1
ATOM 3077 O O . SER A 1 374 ? 0.958 -12.588 5.966 1.00 95.62 374 SER A O 1
ATOM 3079 N N . ILE A 1 375 ? -0.169 -10.679 6.358 1.00 93.06 375 ILE A N 1
ATOM 3080 C CA . ILE A 1 375 ? -1.102 -11.217 7.361 1.00 93.06 375 ILE A CA 1
ATOM 3081 C C . ILE A 1 375 ? -2.047 -12.241 6.731 1.00 93.06 375 ILE A C 1
ATOM 3083 O O . ILE A 1 375 ? -2.274 -13.303 7.305 1.00 93.06 375 ILE A O 1
ATOM 3087 N N . PHE A 1 376 ? -2.560 -11.968 5.530 1.00 94.88 376 PHE A N 1
ATOM 3088 C CA . PHE A 1 376 ? -3.442 -12.902 4.826 1.00 94.88 376 PHE A CA 1
ATOM 3089 C C . PHE A 1 376 ? -2.686 -13.958 4.021 1.00 94.88 376 PHE A C 1
ATOM 3091 O O . PHE A 1 376 ? -3.312 -14.737 3.311 1.00 94.88 376 PHE A O 1
ATOM 3098 N N . ARG A 1 377 ? -1.350 -13.989 4.120 1.00 95.12 377 ARG A N 1
ATOM 3099 C CA . ARG A 1 377 ? -0.490 -14.966 3.442 1.00 95.12 377 ARG A CA 1
ATOM 3100 C C . ARG A 1 377 ? -0.774 -15.070 1.943 1.00 95.12 377 ARG A C 1
ATOM 3102 O O . ARG A 1 377 ? -0.835 -16.155 1.378 1.00 95.12 377 ARG A O 1
ATOM 3109 N N . PHE A 1 378 ? -0.903 -13.932 1.266 1.00 97.50 378 PHE A N 1
ATOM 3110 C CA . PHE A 1 378 ? -1.221 -13.893 -0.167 1.00 97.50 378 PHE A CA 1
ATOM 3111 C C . PHE A 1 378 ? -0.186 -14.599 -1.052 1.00 97.50 378 PHE A C 1
ATOM 3113 O O . PHE A 1 378 ? -0.493 -14.945 -2.188 1.00 97.50 378 PHE A O 1
ATOM 3120 N N . TYR A 1 379 ? 1.016 -14.859 -0.533 1.00 96.88 379 TYR A N 1
ATOM 3121 C CA . TYR A 1 379 ? 2.019 -15.695 -1.190 1.00 96.88 379 TYR A CA 1
ATOM 3122 C C . TYR A 1 379 ? 1.626 -17.178 -1.324 1.00 96.88 379 TYR A C 1
ATOM 3124 O O . TYR A 1 379 ? 2.220 -17.861 -2.155 1.00 96.88 379 TYR A O 1
ATOM 3132 N N . ASP A 1 380 ? 0.637 -17.655 -0.563 1.00 96.19 380 ASP A N 1
ATOM 3133 C CA . ASP A 1 380 ? 0.056 -19.000 -0.683 1.00 96.19 380 ASP A CA 1
ATOM 3134 C C . ASP A 1 380 ? -1.168 -19.026 -1.628 1.00 96.19 380 ASP A C 1
ATOM 3136 O O . ASP A 1 380 ? -1.754 -20.082 -1.862 1.00 96.19 380 ASP A O 1
ATOM 3140 N N . MET A 1 381 ? -1.552 -17.872 -2.190 1.00 96.56 381 MET A N 1
ATOM 3141 C CA . MET A 1 381 ? -2.785 -17.676 -2.957 1.00 96.56 381 MET A CA 1
ATOM 3142 C C . MET A 1 381 ? -2.513 -17.157 -4.369 1.00 96.56 381 MET A C 1
ATOM 3144 O O . MET A 1 381 ? -1.592 -16.373 -4.611 1.00 96.56 381 MET A O 1
ATOM 3148 N N . ASN A 1 382 ? -3.380 -17.522 -5.310 1.00 95.56 382 ASN A N 1
ATOM 3149 C CA . ASN A 1 382 ? -3.430 -16.870 -6.615 1.00 95.56 382 ASN A CA 1
ATOM 3150 C C . ASN A 1 382 ? -4.223 -15.545 -6.556 1.00 95.56 382 ASN A C 1
ATOM 3152 O O . ASN A 1 382 ? -4.911 -15.245 -5.583 1.00 95.56 382 ASN A O 1
ATOM 3156 N N . LEU A 1 383 ? -4.150 -14.734 -7.615 1.00 94.38 383 LEU A N 1
ATOM 3157 C CA . LEU A 1 383 ? -4.774 -13.403 -7.639 1.00 94.38 383 LEU A CA 1
ATOM 3158 C C . LEU A 1 383 ? -6.307 -13.415 -7.493 1.00 94.38 383 LEU A C 1
ATOM 3160 O O . LEU A 1 383 ? -6.860 -12.468 -6.939 1.00 94.38 383 LEU A O 1
ATOM 3164 N N . GLU A 1 384 ? -6.992 -14.456 -7.969 1.00 94.12 384 GLU A N 1
ATOM 3165 C CA . GLU A 1 384 ? -8.449 -14.596 -7.839 1.00 94.12 384 GLU A CA 1
ATOM 3166 C C . GLU A 1 384 ? -8.847 -14.895 -6.387 1.00 94.12 384 GLU A C 1
ATOM 3168 O O . GLU A 1 384 ? -9.808 -14.329 -5.868 1.00 94.12 384 GLU A O 1
ATOM 3173 N N . GLU A 1 385 ? -8.072 -15.732 -5.695 1.00 95.69 385 GLU A N 1
ATOM 3174 C CA . GLU A 1 385 ? -8.251 -15.996 -4.264 1.00 95.69 385 GLU A CA 1
ATOM 3175 C C . GLU A 1 385 ? -7.990 -14.736 -3.432 1.00 95.69 385 GLU A C 1
ATOM 3177 O O . GLU A 1 385 ? -8.812 -14.371 -2.593 1.00 95.69 385 GLU A O 1
ATOM 3182 N N . GLN A 1 386 ? -6.913 -14.000 -3.726 1.00 96.56 386 GLN A N 1
ATOM 3183 C CA . GLN A 1 386 ? -6.603 -12.731 -3.053 1.00 96.56 386 GLN A CA 1
ATOM 3184 C C . GLN A 1 386 ? -7.734 -11.702 -3.205 1.00 96.56 386 GLN A C 1
ATOM 3186 O O . GLN A 1 386 ? -8.030 -10.949 -2.278 1.00 96.56 386 GLN A O 1
ATOM 3191 N N . GLN A 1 387 ? -8.420 -11.681 -4.353 1.00 94.06 387 GLN A N 1
ATOM 3192 C CA . GLN A 1 387 ? -9.547 -10.776 -4.595 1.00 94.06 387 GLN A CA 1
ATOM 3193 C C . GLN A 1 387 ? -10.769 -11.046 -3.716 1.00 94.06 387 GLN A C 1
ATOM 3195 O O . GLN A 1 387 ? -11.627 -10.165 -3.627 1.00 94.06 387 GLN A O 1
ATOM 3200 N N . ARG A 1 388 ? -10.846 -12.203 -3.047 1.00 94.12 388 ARG A N 1
ATOM 3201 C CA . ARG A 1 388 ? -11.890 -12.507 -2.057 1.00 94.12 388 ARG A CA 1
ATOM 3202 C C . ARG A 1 388 ? -11.691 -11.738 -0.752 1.00 94.12 388 ARG A C 1
ATOM 3204 O O . ARG A 1 388 ? -12.603 -11.686 0.065 1.00 94.12 388 ARG A O 1
ATOM 3211 N N . TYR A 1 389 ? -10.536 -11.122 -0.535 1.00 95.06 389 TYR A N 1
ATOM 3212 C CA . TYR A 1 389 ? -10.254 -10.383 0.688 1.00 95.06 389 TYR A CA 1
ATOM 3213 C C . TYR A 1 389 ? -10.609 -8.905 0.553 1.00 95.06 389 TYR A C 1
ATOM 3215 O O . TYR A 1 389 ? -10.421 -8.272 -0.488 1.00 95.06 389 TYR A O 1
ATOM 3223 N N . VAL A 1 390 ? -11.094 -8.337 1.652 1.00 93.94 390 VAL A N 1
ATOM 3224 C CA . VAL A 1 390 ? -11.155 -6.890 1.835 1.00 93.94 390 VAL A CA 1
ATOM 3225 C C . VAL A 1 390 ? -9.782 -6.444 2.324 1.00 93.94 390 VAL A C 1
ATOM 3227 O O . VAL A 1 390 ? -9.325 -6.878 3.377 1.00 93.94 390 VAL A O 1
ATOM 3230 N N . THR A 1 391 ? -9.109 -5.599 1.554 1.00 94.62 391 THR A N 1
ATOM 3231 C CA . THR A 1 391 ? -7.764 -5.087 1.856 1.00 94.62 391 THR A CA 1
ATOM 3232 C C . THR A 1 391 ? -7.817 -3.652 2.371 1.00 94.62 391 THR A C 1
ATOM 3234 O O . THR A 1 391 ? -8.860 -2.992 2.281 1.00 94.62 391 THR A O 1
ATOM 3237 N N . PHE A 1 392 ? -6.676 -3.125 2.829 1.00 92.38 392 PHE A N 1
ATOM 3238 C CA . PHE A 1 392 ? -6.569 -1.750 3.309 1.00 92.38 392 PHE A CA 1
ATOM 3239 C C . PHE A 1 392 ? -7.159 -0.741 2.323 1.00 92.38 392 PHE A C 1
ATOM 3241 O O . PHE A 1 392 ? -7.959 0.104 2.710 1.00 92.38 392 PHE A O 1
ATOM 3248 N N . GLY A 1 393 ? -6.780 -0.803 1.042 1.00 91.19 393 GLY A N 1
ATOM 3249 C CA . GLY A 1 393 ? -7.208 0.216 0.085 1.00 91.19 393 GLY A CA 1
ATOM 3250 C C . GLY A 1 393 ? -8.685 0.120 -0.308 1.00 91.19 393 GLY A C 1
ATOM 3251 O O . GLY A 1 393 ? -9.289 1.157 -0.584 1.00 91.19 393 GLY A O 1
ATOM 3252 N N . ILE A 1 394 ? -9.283 -1.079 -0.295 1.00 90.94 394 ILE A N 1
ATOM 3253 C CA . ILE A 1 394 ? -10.738 -1.250 -0.463 1.00 90.94 394 ILE A CA 1
ATOM 3254 C C . ILE A 1 394 ? -11.448 -0.657 0.753 1.00 90.94 394 ILE A C 1
ATOM 3256 O O . ILE A 1 394 ? -12.305 0.218 0.620 1.00 90.94 394 ILE A O 1
ATOM 3260 N N . PHE A 1 395 ? -11.039 -1.084 1.944 1.00 90.06 395 PHE A N 1
ATOM 3261 C CA . PHE A 1 395 ? -11.672 -0.681 3.187 1.00 90.06 395 PHE A CA 1
ATOM 3262 C C . PHE A 1 395 ? -11.549 0.828 3.452 1.00 90.06 395 PHE A C 1
ATOM 3264 O O . PHE A 1 395 ? -12.512 1.486 3.842 1.00 90.06 395 PHE A O 1
ATOM 3271 N N . ASP A 1 396 ? -10.386 1.420 3.192 1.00 90.38 396 ASP A N 1
ATOM 3272 C CA . ASP A 1 396 ? -10.157 2.847 3.403 1.00 90.38 396 ASP A CA 1
ATOM 3273 C C . ASP A 1 396 ? -11.061 3.710 2.508 1.00 90.38 396 ASP A C 1
ATOM 3275 O O . ASP A 1 396 ? -11.625 4.710 2.966 1.00 90.38 396 ASP A O 1
ATOM 3279 N N . LYS A 1 397 ? -11.296 3.272 1.263 1.00 90.81 397 LYS A N 1
ATOM 3280 C CA . LYS A 1 397 ? -12.280 3.902 0.374 1.00 90.81 397 LYS A CA 1
ATOM 3281 C C . LYS A 1 397 ? -13.696 3.806 0.929 1.00 90.81 397 LYS A C 1
ATOM 3283 O O . LYS A 1 397 ? -14.418 4.798 0.832 1.00 90.81 397 LYS A O 1
ATOM 3288 N N . MET A 1 398 ? -14.085 2.663 1.496 1.00 90.56 398 MET A N 1
ATOM 3289 C CA . MET A 1 398 ? -15.395 2.500 2.134 1.00 90.56 398 MET A CA 1
ATOM 3290 C C . MET A 1 398 ? -15.551 3.439 3.324 1.00 90.56 398 MET A C 1
ATOM 3292 O O . MET A 1 398 ? -16.540 4.163 3.399 1.00 90.56 398 MET A O 1
ATOM 3296 N N . ARG A 1 399 ? -14.548 3.502 4.208 1.00 91.19 399 ARG A N 1
ATOM 3297 C CA . ARG A 1 399 ? -14.560 4.422 5.351 1.00 91.19 399 ARG A CA 1
ATOM 3298 C C . ARG A 1 399 ? -14.752 5.865 4.896 1.00 91.19 399 ARG A C 1
ATOM 3300 O O . ARG A 1 399 ? -15.619 6.547 5.419 1.00 91.19 399 ARG A O 1
ATOM 3307 N N . ILE A 1 400 ? -13.998 6.312 3.891 1.00 92.56 400 ILE A N 1
ATOM 3308 C CA . ILE A 1 400 ? -14.120 7.675 3.347 1.00 92.56 400 ILE A CA 1
ATOM 3309 C C . ILE A 1 400 ? -15.483 7.912 2.667 1.00 92.56 400 ILE A C 1
ATOM 3311 O O . ILE A 1 400 ? -15.990 9.030 2.676 1.00 92.56 400 ILE A O 1
ATOM 3315 N N . ARG A 1 401 ? -16.085 6.882 2.060 1.00 92.25 401 ARG A N 1
ATOM 3316 C CA . ARG A 1 401 ? -17.397 6.987 1.401 1.00 92.25 401 ARG A CA 1
ATOM 3317 C C . ARG A 1 40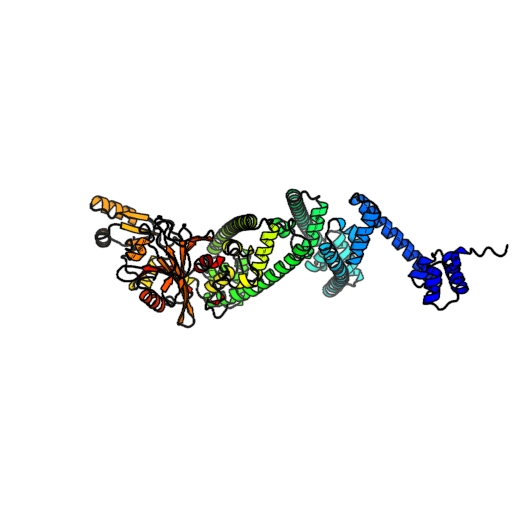1 ? -18.522 7.212 2.402 1.00 92.25 401 ARG A C 1
ATOM 3319 O O . ARG A 1 401 ? -19.383 8.066 2.170 1.00 92.25 401 ARG A O 1
ATOM 3326 N N . TYR A 1 402 ? -18.510 6.392 3.448 1.00 93.12 402 TYR A N 1
ATOM 3327 C CA . TYR A 1 402 ? -19.629 6.187 4.359 1.00 93.12 402 TYR A CA 1
ATOM 3328 C C . TYR A 1 402 ? -19.524 6.999 5.646 1.00 93.12 402 TYR A C 1
ATOM 3330 O O . TYR A 1 402 ? -20.553 7.221 6.283 1.00 93.12 402 TYR A O 1
ATOM 3338 N N . ASN A 1 403 ? -18.321 7.462 5.998 1.00 94.75 403 ASN A N 1
ATOM 3339 C CA . ASN A 1 403 ? -18.079 8.263 7.188 1.00 94.75 403 ASN A CA 1
ATOM 3340 C C . ASN A 1 403 ? -17.487 9.622 6.809 1.00 94.75 403 ASN A C 1
ATOM 3342 O O . ASN A 1 403 ? -16.394 9.721 6.245 1.00 94.75 403 ASN A O 1
ATOM 3346 N N . ASP A 1 404 ? -18.207 10.677 7.161 1.00 94.12 404 ASP A N 1
ATOM 3347 C CA . ASP A 1 404 ? -17.756 12.049 7.033 1.00 94.12 404 ASP A CA 1
ATOM 3348 C C . ASP A 1 404 ? -16.869 12.439 8.226 1.00 94.12 404 ASP A C 1
ATOM 3350 O O . ASP A 1 404 ? -16.959 11.879 9.328 1.00 94.12 404 ASP A O 1
ATOM 3354 N N . TYR A 1 405 ? -15.979 13.406 7.995 1.00 92.75 405 TYR A N 1
ATOM 3355 C CA . TYR A 1 405 ? -14.973 13.807 8.979 1.00 92.75 405 TYR A CA 1
ATOM 3356 C C . TYR A 1 405 ? -15.587 14.285 10.304 1.00 92.75 405 TYR A C 1
ATOM 3358 O O . TYR A 1 405 ? -15.135 13.858 11.366 1.00 92.75 405 TYR A O 1
ATOM 3366 N N . GLU A 1 406 ? -16.611 15.144 10.242 1.00 91.25 406 GLU A N 1
ATOM 3367 C CA . GLU A 1 406 ? -17.229 15.767 11.422 1.00 91.25 406 GLU A CA 1
ATOM 3368 C C . GLU A 1 406 ? -17.913 14.730 12.312 1.00 91.25 406 GLU A C 1
ATOM 3370 O O . GLU A 1 406 ? -17.616 14.650 13.501 1.00 91.25 406 GLU A O 1
ATOM 3375 N N . GLY A 1 407 ? -18.752 13.874 11.724 1.00 92.69 407 GLY A N 1
ATOM 3376 C CA . GLY A 1 407 ? -19.423 12.814 12.469 1.00 92.69 407 GLY A CA 1
ATOM 3377 C C . GLY A 1 407 ? -18.431 11.835 13.101 1.00 92.69 407 GLY A C 1
ATOM 3378 O O . GLY A 1 407 ? -18.628 11.411 14.234 1.00 92.69 407 GLY A O 1
ATOM 3379 N N . THR A 1 408 ? -17.317 11.540 12.422 1.00 92.56 408 THR A N 1
ATOM 3380 C CA . THR A 1 408 ? -16.247 10.686 12.964 1.00 92.56 408 THR A CA 1
ATOM 3381 C C . THR A 1 408 ? -15.605 11.277 14.228 1.00 92.56 408 THR A C 1
ATOM 3383 O O . THR A 1 408 ? -15.211 10.513 15.107 1.00 92.56 408 THR A O 1
ATOM 3386 N N . GLN A 1 409 ? -15.520 12.608 14.370 1.00 90.62 409 GLN A N 1
ATOM 3387 C CA . GLN A 1 409 ? -14.936 13.221 15.574 1.00 90.62 409 GLN A CA 1
ATOM 3388 C C . GLN A 1 409 ? -15.772 12.960 16.832 1.00 90.62 409 GLN A C 1
ATOM 3390 O O . GLN A 1 409 ? -15.195 12.760 17.898 1.00 90.62 409 GLN A O 1
ATOM 3395 N N . LEU A 1 410 ? -17.098 12.857 16.693 1.00 92.69 410 LEU A N 1
ATOM 3396 C CA . LEU A 1 410 ? -18.006 12.564 17.810 1.00 92.69 410 LEU A CA 1
ATOM 3397 C C . LEU A 1 410 ? -17.751 11.179 18.427 1.00 92.69 410 LEU A C 1
ATOM 3399 O O . LEU A 1 410 ? -17.995 10.969 19.609 1.00 92.69 410 LEU A O 1
ATOM 3403 N N . PHE A 1 411 ? -17.241 10.231 17.633 1.00 92.69 411 PHE A N 1
ATOM 3404 C CA . PHE A 1 411 ? -16.850 8.901 18.115 1.00 92.69 411 PHE A CA 1
ATOM 3405 C C . PHE A 1 411 ? -15.456 8.891 18.753 1.00 92.69 411 PHE A C 1
ATOM 3407 O O . PHE A 1 411 ? -15.169 8.030 19.580 1.00 92.69 411 PHE A O 1
ATOM 3414 N N . ASN A 1 412 ? -14.578 9.829 18.383 1.00 87.94 412 ASN A N 1
ATOM 3415 C CA . ASN A 1 412 ? -13.238 9.921 18.965 1.00 87.94 412 ASN A CA 1
ATOM 3416 C C . ASN A 1 412 ? -13.267 10.504 20.385 1.00 87.94 412 ASN A C 1
ATOM 3418 O O . ASN A 1 412 ? -12.369 10.212 21.171 1.00 87.94 412 ASN A O 1
ATOM 3422 N N . ASN A 1 413 ? -14.287 11.301 20.719 1.00 91.06 413 ASN A N 1
ATOM 3423 C CA . ASN A 1 413 ? -14.508 11.823 22.063 1.00 91.06 413 ASN A CA 1
ATOM 3424 C C . ASN A 1 413 ? -15.430 10.883 22.858 1.00 91.06 413 ASN A C 1
ATOM 3426 O O . ASN A 1 413 ? -16.641 10.857 22.642 1.00 91.06 413 ASN A O 1
ATOM 3430 N N . LYS A 1 414 ? -14.870 10.145 23.827 1.00 91.06 414 LYS A N 1
ATOM 3431 C CA . LYS A 1 414 ? -15.631 9.175 24.646 1.00 91.06 414 LYS A CA 1
ATOM 3432 C C . LYS A 1 414 ? -16.811 9.789 25.399 1.00 91.06 414 LYS A C 1
ATOM 3434 O O . LYS A 1 414 ? -17.836 9.140 25.551 1.00 91.06 414 LYS A O 1
ATOM 3439 N N . GLY A 1 415 ? -16.701 11.039 25.849 1.00 93.06 415 GLY A N 1
ATOM 3440 C CA . GLY A 1 415 ? -17.786 11.712 26.568 1.00 93.06 415 GLY A CA 1
ATOM 3441 C C . GLY A 1 415 ? -18.960 12.065 25.653 1.00 93.06 415 GLY A C 1
ATOM 3442 O O . GLY A 1 415 ? -20.121 11.867 26.016 1.00 93.06 415 GLY A O 1
ATOM 3443 N N . GLU A 1 416 ? -18.665 12.555 24.447 1.00 94.00 416 GLU A N 1
ATOM 3444 C CA . GLU A 1 416 ? -19.684 12.827 23.425 1.00 94.00 416 GLU A CA 1
ATOM 3445 C C . GLU A 1 416 ? -20.333 11.531 22.942 1.00 94.00 416 GLU A C 1
ATOM 3447 O O . GLU A 1 416 ? -21.562 11.443 22.912 1.00 94.00 416 GLU A O 1
ATOM 3452 N N . PHE A 1 417 ? -19.526 10.506 22.658 1.00 95.25 417 PHE A N 1
ATOM 3453 C CA . PHE A 1 417 ? -20.007 9.173 22.311 1.00 95.25 417 PHE A CA 1
ATOM 3454 C C . PHE A 1 417 ? -20.956 8.631 23.388 1.00 95.25 417 PHE A C 1
ATOM 3456 O O . PHE A 1 417 ? -22.120 8.349 23.087 1.00 95.25 417 PHE A O 1
ATOM 3463 N N . ASN A 1 418 ? -20.523 8.578 24.654 1.00 95.56 418 ASN A N 1
ATOM 3464 C CA . ASN A 1 418 ? -21.369 8.048 25.719 1.00 95.56 418 ASN A CA 1
ATOM 3465 C C . ASN A 1 418 ? -22.635 8.893 25.932 1.00 95.56 418 ASN A C 1
ATOM 3467 O O . ASN A 1 418 ? -23.681 8.368 26.309 1.00 95.56 418 ASN A O 1
ATOM 3471 N N . THR A 1 419 ? -22.586 10.197 25.648 1.00 95.50 419 THR A N 1
ATOM 3472 C CA . THR A 1 419 ? -23.772 11.063 25.688 1.00 95.50 419 THR A CA 1
ATOM 3473 C C . THR A 1 419 ? -24.776 10.710 24.590 1.00 95.50 419 THR A C 1
ATOM 3475 O O . THR A 1 419 ? -25.965 10.587 24.879 1.00 95.50 419 THR A O 1
ATOM 3478 N N . ILE A 1 420 ? -24.321 10.518 23.350 1.00 96.56 420 ILE A N 1
ATOM 3479 C CA . ILE A 1 420 ? -25.177 10.199 22.192 1.00 96.56 420 ILE A CA 1
ATOM 3480 C C . ILE A 1 420 ? -25.817 8.811 22.333 1.00 96.56 420 ILE A C 1
ATOM 3482 O O . ILE A 1 420 ? -26.983 8.614 21.973 1.00 96.56 420 ILE A O 1
ATOM 3486 N N . PHE A 1 421 ? -25.058 7.848 22.858 1.00 97.25 421 PHE A N 1
ATOM 3487 C CA . PHE A 1 421 ? -25.471 6.450 22.973 1.00 97.25 421 PHE A CA 1
ATOM 3488 C C . PHE A 1 421 ? -25.868 6.042 24.396 1.00 97.25 421 PHE A C 1
ATOM 3490 O O . PHE A 1 421 ? -25.960 4.852 24.680 1.00 97.25 421 PHE A O 1
ATOM 3497 N N . ARG A 1 422 ? -26.161 7.011 25.273 1.00 96.62 422 ARG A N 1
ATOM 3498 C CA . ARG A 1 422 ? -26.437 6.799 26.704 1.00 96.62 422 ARG A CA 1
ATOM 3499 C C . ARG A 1 422 ? -27.464 5.703 26.987 1.00 96.62 422 ARG A C 1
ATOM 3501 O O . ARG A 1 422 ? -27.287 4.946 27.929 1.00 96.62 422 ARG A O 1
ATOM 3508 N N . ASP A 1 423 ? -28.502 5.588 26.164 1.00 96.56 423 ASP A N 1
ATOM 3509 C CA . ASP A 1 423 ? -29.562 4.590 26.356 1.00 96.56 423 ASP A CA 1
ATOM 3510 C C . ASP A 1 423 ? -29.075 3.140 26.169 1.00 96.56 423 ASP A C 1
ATOM 3512 O O . ASP A 1 423 ? -29.730 2.205 26.630 1.00 96.56 423 ASP A O 1
ATOM 3516 N N . TYR A 1 424 ? -27.917 2.939 25.535 1.00 96.75 424 TYR A N 1
ATOM 3517 C CA . TYR A 1 424 ? -27.314 1.633 25.234 1.00 96.75 424 TYR A CA 1
ATOM 3518 C C . TYR A 1 424 ? -26.108 1.302 26.113 1.00 96.75 424 TYR A C 1
ATOM 3520 O O . TYR A 1 424 ? -25.630 0.170 26.083 1.00 96.75 424 TYR A O 1
ATOM 3528 N N . ILE A 1 425 ? -25.649 2.275 26.900 1.00 96.38 425 ILE A N 1
ATOM 3529 C CA . ILE A 1 425 ? -24.548 2.135 27.846 1.00 96.38 425 ILE A CA 1
ATOM 3530 C C . ILE A 1 425 ? -25.157 1.922 29.226 1.00 96.38 425 ILE A C 1
ATOM 3532 O O . ILE A 1 425 ? -25.882 2.778 29.735 1.00 96.38 425 ILE A O 1
ATOM 3536 N N . LYS A 1 426 ? -24.938 0.739 29.791 1.00 94.38 426 LYS A N 1
ATOM 3537 C CA . LYS A 1 426 ? -25.592 0.276 31.019 1.00 94.38 426 LYS A CA 1
ATOM 3538 C C . LYS A 1 426 ? -24.716 0.461 32.245 1.00 94.38 426 LYS A C 1
ATOM 3540 O O . LYS A 1 426 ? -25.260 0.741 33.311 1.00 94.38 426 LYS A O 1
ATOM 3545 N N . HIS A 1 427 ? -23.401 0.335 32.097 1.00 92.81 427 HIS A N 1
ATOM 3546 C CA . HIS A 1 427 ? -22.466 0.658 33.164 1.00 92.81 427 HIS A CA 1
ATOM 3547 C C . HIS A 1 427 ? -22.477 2.152 33.495 1.00 92.81 427 HIS A C 1
ATOM 3549 O O . HIS A 1 427 ? -22.713 3.021 32.648 1.00 92.81 427 HIS A O 1
ATOM 3555 N N . THR A 1 428 ? -22.198 2.449 34.760 1.00 92.62 428 THR A N 1
ATOM 3556 C CA . THR A 1 428 ? -22.111 3.823 35.247 1.00 92.62 428 THR A CA 1
ATOM 3557 C C . THR A 1 428 ? -20.922 4.533 34.608 1.00 92.62 428 THR A C 1
ATOM 3559 O O . THR A 1 428 ? -19.813 3.997 34.578 1.00 92.62 428 THR A O 1
ATOM 3562 N N . TRP A 1 429 ? -21.127 5.766 34.137 1.00 94.69 429 TRP A N 1
ATOM 3563 C CA . TRP A 1 429 ? -20.044 6.605 33.634 1.00 94.69 429 TRP A CA 1
ATOM 3564 C C . TRP A 1 429 ? -20.281 8.092 33.901 1.00 94.69 429 TRP A C 1
ATOM 3566 O O . TRP A 1 429 ? -21.420 8.557 33.993 1.00 94.69 429 TRP A O 1
ATOM 3576 N N . PHE A 1 430 ? -19.191 8.848 34.022 1.00 94.25 430 PHE A N 1
ATOM 3577 C CA . PHE A 1 430 ? -19.206 10.299 34.219 1.00 94.25 430 PHE A CA 1
ATOM 3578 C C . PHE A 1 430 ? -17.850 10.922 33.847 1.00 94.25 430 PHE A C 1
ATOM 3580 O O . PHE A 1 430 ? -16.864 10.220 33.639 1.00 94.25 430 PHE A O 1
ATOM 3587 N N . LEU A 1 431 ? -17.793 12.249 33.721 1.00 94.81 431 LEU A N 1
ATOM 3588 C CA . LEU A 1 431 ? -16.559 12.977 33.407 1.00 94.81 431 LEU A CA 1
ATOM 3589 C C . LEU A 1 431 ? -15.824 13.390 34.687 1.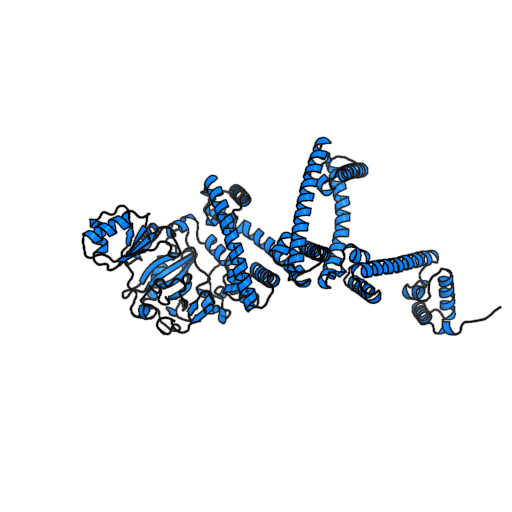00 94.81 431 LEU A C 1
ATOM 3591 O O . LEU A 1 431 ? -16.455 13.718 35.689 1.00 94.81 431 LEU A O 1
ATOM 3595 N N . ASN A 1 432 ? -14.492 13.481 34.632 1.00 93.62 432 ASN A N 1
ATOM 3596 C CA . ASN A 1 432 ? -13.679 14.103 35.692 1.00 93.62 432 ASN A CA 1
ATOM 3597 C C . ASN A 1 432 ? -13.697 15.650 35.630 1.00 93.62 432 ASN A C 1
ATOM 3599 O O . ASN A 1 432 ? -12.696 16.322 35.897 1.00 93.62 432 ASN A O 1
ATOM 3603 N N . ARG A 1 433 ? -14.818 16.228 35.195 1.00 90.75 433 ARG A N 1
ATOM 3604 C CA . ARG A 1 433 ? -15.019 17.667 35.014 1.00 90.75 433 ARG A CA 1
ATOM 3605 C C . ARG A 1 433 ? -16.356 18.057 35.603 1.00 90.75 433 ARG A C 1
ATOM 3607 O O . ARG A 1 433 ? -17.313 17.295 35.499 1.00 90.75 433 ARG A O 1
ATOM 3614 N N . ASP A 1 434 ? -16.380 19.239 36.211 1.00 86.88 434 ASP A N 1
ATOM 3615 C CA . ASP A 1 434 ? -17.577 19.822 36.819 1.00 86.88 434 ASP A CA 1
ATOM 3616 C C . ASP A 1 434 ? -18.283 18.866 37.803 1.00 86.88 434 ASP A C 1
ATOM 3618 O O . ASP A 1 434 ? -19.506 18.858 37.904 1.00 86.88 434 ASP A O 1
ATOM 3622 N N . LEU A 1 435 ? -17.502 18.051 38.524 1.00 91.94 435 LEU A N 1
ATOM 3623 C CA . LEU A 1 435 ? -17.985 17.048 39.471 1.00 91.94 435 LEU A CA 1
ATOM 3624 C C . LEU A 1 435 ? -17.495 17.386 40.878 1.00 91.94 435 LEU A C 1
ATOM 3626 O O . LEU A 1 435 ? -16.289 17.437 41.113 1.00 91.94 435 LEU A O 1
ATOM 3630 N N . SER A 1 436 ? -18.413 17.600 41.818 1.00 94.38 436 SER A N 1
ATOM 3631 C CA . SER A 1 436 ? -18.056 17.812 43.225 1.00 94.38 436 SER A CA 1
ATOM 3632 C C . SER A 1 436 ? -17.608 16.514 43.909 1.00 94.38 436 SER A C 1
ATOM 3634 O O . SER A 1 436 ? -17.920 15.409 43.461 1.00 94.38 436 SER A O 1
ATOM 3636 N N . TYR A 1 437 ? -16.911 16.635 45.044 1.00 94.44 437 TYR A N 1
ATOM 3637 C CA . TYR A 1 437 ? -16.510 15.474 45.847 1.00 94.44 437 TYR A CA 1
ATOM 3638 C C . TYR A 1 437 ? -17.713 14.623 46.283 1.00 94.44 437 TYR A C 1
ATOM 3640 O O . TYR A 1 437 ? -17.675 13.400 46.165 1.00 94.44 437 TYR A O 1
ATOM 3648 N N . ASP A 1 438 ? -18.801 15.253 46.729 1.00 94.12 438 ASP A N 1
ATOM 3649 C CA . ASP A 1 438 ? -19.997 14.535 47.183 1.00 94.12 438 ASP A CA 1
ATOM 3650 C C . ASP A 1 438 ? -20.678 13.776 46.035 1.00 94.12 438 ASP A C 1
ATOM 3652 O O . ASP A 1 438 ? -21.131 12.641 46.210 1.00 94.12 438 ASP A O 1
ATOM 3656 N N . GLU A 1 439 ? -20.717 14.367 44.837 1.00 93.88 439 GLU A N 1
ATOM 3657 C CA . GLU A 1 439 ? -21.215 13.690 43.638 1.00 93.88 439 GLU A CA 1
ATOM 3658 C C . GLU A 1 439 ? -20.307 12.531 43.238 1.00 93.88 439 GLU A C 1
ATOM 3660 O O . GLU A 1 439 ? -20.812 11.440 42.985 1.00 93.88 439 GLU A O 1
ATOM 3665 N N . PHE A 1 440 ? -18.987 12.727 43.246 1.00 93.50 440 PHE A N 1
ATOM 3666 C CA . PHE A 1 440 ? -18.023 11.661 42.986 1.00 93.50 440 PHE A CA 1
ATOM 3667 C C . PHE A 1 440 ? -18.238 10.475 43.927 1.00 93.50 440 PHE A C 1
ATOM 3669 O O . PHE A 1 440 ? -18.419 9.350 43.466 1.00 93.50 440 PHE A O 1
ATOM 3676 N N . VAL A 1 441 ? -18.294 10.726 45.241 1.00 92.06 441 VAL A N 1
ATOM 3677 C CA . VAL A 1 441 ? -18.531 9.682 46.247 1.00 92.06 441 VAL A CA 1
ATOM 3678 C C . VAL A 1 441 ? -19.845 8.959 45.971 1.00 92.06 441 VAL A C 1
ATOM 3680 O O . VAL A 1 441 ? -19.884 7.734 46.032 1.00 92.06 441 VAL A O 1
ATOM 3683 N N . LYS A 1 442 ? -20.912 9.685 45.614 1.00 91.94 442 LYS A N 1
ATOM 3684 C CA . LYS A 1 442 ? -22.205 9.080 45.276 1.00 91.94 442 LYS A CA 1
ATOM 3685 C C . LYS A 1 442 ? -22.124 8.149 44.064 1.00 91.94 442 LYS A C 1
ATOM 3687 O O . LYS A 1 442 ? -22.795 7.121 44.084 1.00 91.94 442 LYS A O 1
ATOM 3692 N N . GLN A 1 443 ? -21.348 8.505 43.040 1.00 91.00 443 GLN A N 1
ATOM 3693 C CA . GLN A 1 443 ? -21.188 7.693 41.828 1.00 91.00 443 GLN A CA 1
ATOM 3694 C C . GLN A 1 443 ? -20.366 6.422 42.079 1.00 91.00 443 GLN A C 1
ATOM 3696 O O . GLN A 1 443 ? -20.638 5.396 41.468 1.00 91.00 443 GLN A O 1
ATOM 3701 N N . VAL A 1 444 ? -19.382 6.467 42.986 1.00 90.88 444 VAL A N 1
ATOM 3702 C CA . VAL A 1 444 ? -18.455 5.340 43.218 1.00 90.88 444 VAL A CA 1
ATOM 3703 C C . VAL A 1 444 ? -18.788 4.482 44.440 1.00 90.88 444 VAL A C 1
ATOM 3705 O O . VAL A 1 444 ? -18.091 3.509 44.701 1.00 90.88 444 VAL A O 1
ATOM 3708 N N . LYS A 1 445 ? -19.820 4.837 45.216 1.00 85.94 445 LYS A N 1
ATOM 3709 C CA . LYS A 1 445 ? -20.097 4.246 46.541 1.00 85.94 445 LYS A CA 1
ATOM 3710 C C . LYS A 1 445 ? -20.285 2.720 46.547 1.00 85.94 445 LYS A C 1
ATOM 3712 O O . LYS A 1 445 ? -19.966 2.100 47.554 1.00 85.94 445 LYS A O 1
ATOM 3717 N N . ASP A 1 446 ? -20.806 2.156 45.456 1.00 86.81 446 ASP A N 1
ATOM 3718 C CA . ASP A 1 446 ? -21.145 0.730 45.324 1.00 86.81 446 ASP A CA 1
ATOM 3719 C C . ASP A 1 446 ? -20.202 0.003 44.346 1.00 86.81 446 ASP A C 1
ATOM 3721 O O . ASP A 1 446 ? -20.464 -1.130 43.952 1.00 86.81 446 ASP A O 1
ATOM 3725 N N . LEU A 1 447 ? -19.118 0.663 43.927 1.00 90.94 447 LEU A N 1
ATOM 3726 C CA . LEU A 1 447 ? -18.161 0.122 42.969 1.00 90.94 447 LEU A CA 1
ATOM 3727 C C . LEU A 1 447 ? -16.912 -0.365 43.701 1.00 90.94 447 LEU A C 1
ATOM 3729 O O . LEU A 1 447 ? -16.408 0.318 44.588 1.00 90.94 447 LEU A O 1
ATOM 3733 N N . ASP A 1 448 ? -16.372 -1.509 43.285 1.00 90.50 448 ASP A N 1
ATOM 3734 C CA . ASP A 1 448 ? -15.072 -1.991 43.774 1.00 90.50 448 ASP A CA 1
ATOM 3735 C C . ASP A 1 448 ? -13.908 -1.322 43.033 1.00 90.50 448 ASP A C 1
ATOM 3737 O O . ASP A 1 448 ? -12.846 -1.046 43.600 1.00 90.50 448 ASP A O 1
ATOM 3741 N N . TYR A 1 449 ? -14.104 -1.070 41.738 1.00 92.31 449 TYR A N 1
ATOM 3742 C CA . TYR A 1 449 ? -13.102 -0.505 40.849 1.00 92.31 449 TYR A CA 1
ATOM 3743 C C . TYR A 1 449 ? -13.731 0.453 39.841 1.00 92.31 449 TYR A C 1
ATOM 3745 O O . TYR A 1 449 ? -14.845 0.234 39.363 1.00 92.31 449 TYR A O 1
ATOM 3753 N N . ILE A 1 450 ? -12.950 1.458 39.451 1.00 93.62 450 ILE A N 1
ATOM 3754 C CA . ILE A 1 450 ? -13.257 2.371 38.349 1.00 93.62 450 ILE A CA 1
ATOM 3755 C C . ILE A 1 450 ? -12.131 2.368 37.319 1.00 93.62 450 ILE A C 1
ATOM 3757 O O . ILE A 1 450 ? -10.952 2.184 37.640 1.00 93.62 450 ILE A O 1
ATOM 3761 N N . MET A 1 451 ? -12.512 2.602 36.069 1.00 92.69 451 MET A N 1
ATOM 3762 C CA . MET A 1 451 ? -11.618 2.782 34.936 1.00 92.69 451 MET A CA 1
ATOM 3763 C C . MET A 1 451 ? -11.599 4.255 34.547 1.00 92.69 451 MET A C 1
ATOM 3765 O O . MET A 1 451 ? -12.638 4.817 34.219 1.00 92.69 451 MET A O 1
ATOM 3769 N N . VAL A 1 452 ? -10.421 4.871 34.543 1.00 93.44 452 VAL A N 1
ATOM 3770 C CA . VAL A 1 452 ? -10.219 6.244 34.067 1.00 93.44 452 VAL A CA 1
ATOM 3771 C C . VAL A 1 452 ? -9.590 6.175 32.683 1.00 93.44 452 VAL A C 1
ATOM 3773 O O . VAL A 1 452 ? -8.565 5.516 32.492 1.00 93.44 452 VAL A O 1
ATOM 3776 N N . LYS A 1 453 ? -10.230 6.809 31.698 1.00 91.56 453 LYS A N 1
ATOM 3777 C CA . LYS A 1 453 ? -9.816 6.770 30.293 1.00 91.56 453 LYS A CA 1
ATOM 3778 C C . LYS A 1 453 ? -9.734 8.196 29.734 1.00 91.56 453 LYS A C 1
ATOM 3780 O O . LYS A 1 453 ? -10.737 8.910 29.791 1.00 91.56 453 LYS A O 1
ATOM 3785 N N . PRO A 1 454 ? -8.608 8.608 29.128 1.00 91.62 454 PRO A N 1
ATOM 3786 C CA . PRO A 1 454 ? -8.541 9.892 28.438 1.00 91.62 454 PRO A CA 1
ATOM 3787 C C . PRO A 1 454 ? -9.572 9.960 27.305 1.00 91.62 454 PRO A C 1
ATOM 3789 O O . PRO A 1 454 ? -9.816 8.959 26.615 1.00 91.62 454 PRO A O 1
ATOM 3792 N N . LEU A 1 455 ? -10.179 11.133 27.102 1.00 89.19 455 LEU A N 1
ATOM 3793 C CA . LEU A 1 455 ? -11.304 11.277 26.170 1.00 89.19 455 LEU A CA 1
ATOM 3794 C C . LEU A 1 455 ? -10.943 10.902 24.730 1.00 89.19 455 LEU A C 1
ATOM 3796 O O . LEU A 1 455 ? -11.699 10.168 24.096 1.00 89.19 455 LEU A O 1
ATOM 3800 N N . ASP A 1 456 ? -9.780 11.335 24.250 1.00 83.88 456 ASP A N 1
ATOM 3801 C CA . ASP A 1 456 ? -9.336 11.261 22.852 1.00 83.88 456 ASP A CA 1
ATOM 3802 C C . ASP A 1 456 ? -8.228 10.219 22.590 1.00 83.88 456 ASP A C 1
ATOM 3804 O O . ASP A 1 456 ? -7.843 9.982 21.442 1.00 83.88 456 ASP A O 1
ATOM 3808 N N . ALA A 1 457 ? -7.734 9.537 23.630 1.00 79.62 457 ALA A N 1
ATOM 3809 C CA . ALA A 1 457 ? -6.734 8.481 23.475 1.00 79.62 457 ALA A CA 1
ATOM 3810 C C . ALA A 1 457 ? -7.326 7.198 22.859 1.00 79.62 457 ALA A C 1
ATOM 3812 O O . ALA A 1 457 ? -8.511 6.890 22.997 1.00 79.62 457 ALA A O 1
ATOM 3813 N N . SER A 1 458 ? -6.484 6.396 22.204 1.00 74.81 458 SER A N 1
ATOM 3814 C CA . SER A 1 458 ? -6.879 5.135 21.556 1.00 74.81 458 SER A CA 1
ATOM 3815 C C . SER A 1 458 ? -5.961 3.975 21.953 1.00 74.81 458 SER A C 1
ATOM 3817 O O . SER A 1 458 ? -4.916 4.177 22.572 1.00 74.81 458 SER A O 1
ATOM 3819 N N . LYS A 1 459 ? -6.350 2.737 21.607 1.00 70.50 459 LYS A N 1
ATOM 3820 C CA . LYS A 1 459 ? -5.566 1.503 21.844 1.00 70.50 459 LYS A CA 1
ATOM 3821 C C . LYS A 1 459 ? -5.185 1.248 23.311 1.00 70.50 459 LYS A C 1
ATOM 3823 O O . LYS A 1 459 ? -4.189 0.587 23.583 1.00 70.50 459 LYS A O 1
ATOM 3828 N N . GLY A 1 460 ? -5.966 1.770 24.252 1.00 72.94 460 GLY A N 1
ATOM 3829 C CA . GLY A 1 460 ? -5.716 1.607 25.684 1.00 72.94 460 GLY A CA 1
ATOM 3830 C C . GLY A 1 460 ? -4.626 2.512 26.265 1.00 72.94 460 GLY A C 1
ATOM 3831 O O . GLY A 1 460 ? -4.295 2.375 27.440 1.00 72.94 460 GLY A O 1
ATOM 3832 N N . VAL A 1 461 ? -4.072 3.445 25.484 1.00 79.44 461 VAL A N 1
ATOM 3833 C CA . VAL A 1 461 ? -3.073 4.401 25.980 1.00 79.44 461 VAL A CA 1
ATOM 3834 C C . VAL A 1 461 ? -3.695 5.290 27.059 1.00 79.44 461 VAL A C 1
ATOM 3836 O O . VAL A 1 461 ? -4.747 5.887 26.846 1.00 79.44 461 VAL A O 1
ATOM 3839 N N . GLY A 1 462 ? -3.032 5.371 28.215 1.00 84.44 462 GLY A N 1
ATOM 3840 C CA . GLY A 1 462 ? -3.447 6.218 29.336 1.00 84.44 462 GLY A CA 1
ATOM 3841 C C . GLY A 1 462 ? -4.613 5.679 30.166 1.00 84.44 462 GLY A C 1
ATOM 3842 O O . GLY A 1 462 ? -5.050 6.369 31.078 1.00 84.44 462 GLY A O 1
ATOM 3843 N N . ILE A 1 463 ? -5.112 4.467 29.892 1.00 86.88 463 ILE A N 1
ATOM 3844 C CA . ILE A 1 463 ? -6.154 3.856 30.724 1.00 86.88 463 ILE A CA 1
ATOM 3845 C C . ILE A 1 463 ? -5.570 3.459 32.082 1.00 86.88 463 ILE A C 1
ATOM 3847 O O . ILE A 1 463 ? -4.556 2.763 32.155 1.00 86.88 463 ILE A O 1
ATOM 3851 N N . GLN A 1 464 ? -6.250 3.857 33.153 1.00 90.75 464 GLN A N 1
ATOM 3852 C CA . GLN A 1 464 ? -5.886 3.539 34.531 1.00 90.75 464 GLN A CA 1
ATOM 3853 C C . GLN A 1 464 ? -7.044 2.837 35.240 1.00 90.75 464 GLN A C 1
ATOM 3855 O O . GLN A 1 464 ? -8.211 3.155 35.015 1.00 90.75 464 GLN A O 1
ATOM 3860 N N . LYS A 1 465 ? -6.716 1.875 36.106 1.00 90.88 465 LYS A N 1
ATOM 3861 C CA . LYS A 1 465 ? -7.678 1.181 36.966 1.00 90.88 465 LYS A CA 1
ATOM 3862 C C . LYS A 1 465 ? -7.400 1.552 38.413 1.00 90.88 465 LYS A C 1
ATOM 3864 O O . LYS A 1 465 ? -6.286 1.341 38.890 1.00 90.88 465 LYS A O 1
ATOM 3869 N N . TYR A 1 466 ? -8.419 2.038 39.106 1.00 91.62 466 TYR A N 1
ATOM 3870 C CA . TYR A 1 466 ? -8.342 2.401 40.515 1.00 91.62 466 TYR A CA 1
ATOM 3871 C C . TYR A 1 466 ? -9.283 1.528 41.333 1.00 91.62 466 TYR A C 1
ATOM 3873 O O . TYR A 1 466 ? -10.400 1.247 40.903 1.00 91.62 466 TYR A O 1
ATOM 3881 N N . ALA A 1 467 ? -8.829 1.097 42.509 1.00 92.06 467 ALA A N 1
ATOM 3882 C CA . ALA A 1 467 ? -9.716 0.538 43.521 1.00 92.06 467 ALA A CA 1
ATOM 3883 C C . ALA A 1 467 ? -10.485 1.680 44.190 1.00 92.06 467 ALA A C 1
ATOM 3885 O O . ALA A 1 467 ? -9.894 2.719 44.485 1.00 92.06 467 ALA A O 1
ATOM 3886 N N . CYS A 1 468 ? -11.774 1.486 44.444 1.00 89.19 468 CYS A N 1
ATOM 3887 C CA . CYS A 1 468 ? -12.604 2.440 45.166 1.00 89.19 468 CYS A CA 1
ATOM 3888 C C . CYS A 1 468 ? -12.370 2.277 46.678 1.00 89.19 468 CYS A C 1
ATOM 3890 O O . CYS A 1 468 ? -12.686 1.228 47.243 1.00 89.19 468 CYS A O 1
ATOM 3892 N N . PRO A 1 469 ? -11.781 3.273 47.365 1.00 82.25 469 PRO A N 1
ATOM 3893 C CA . PRO A 1 469 ? -11.362 3.087 48.743 1.00 82.25 469 PRO A CA 1
ATOM 3894 C C . PRO A 1 469 ? -12.524 3.193 49.737 1.00 82.25 469 PRO A C 1
ATOM 3896 O O . PRO A 1 469 ? -13.469 3.975 49.575 1.00 82.25 469 PRO A O 1
ATOM 3899 N N . ALA A 1 470 ? -12.411 2.429 50.825 1.00 77.25 470 ALA A N 1
ATOM 3900 C CA . ALA A 1 470 ? -13.398 2.395 51.901 1.00 77.25 470 ALA A CA 1
ATOM 3901 C C . ALA A 1 470 ? -13.273 3.588 52.869 1.00 77.25 470 ALA A C 1
ATOM 3903 O O . ALA A 1 470 ? -14.284 4.020 53.435 1.00 77.25 470 ALA A O 1
ATOM 3904 N N . SER A 1 471 ? -12.070 4.149 53.046 1.00 89.12 471 SER A N 1
ATOM 3905 C CA . SER A 1 471 ? -11.842 5.292 53.939 1.00 89.12 471 SER A CA 1
ATOM 3906 C C . SER A 1 471 ? -12.094 6.639 53.247 1.00 89.12 471 SER A C 1
ATOM 3908 O O . SER A 1 471 ? -11.900 6.795 52.041 1.00 89.12 471 SER A O 1
ATOM 3910 N N . GLU A 1 472 ? -12.545 7.638 54.012 1.00 88.88 472 GLU A N 1
ATOM 3911 C CA . GLU A 1 472 ? -12.829 8.977 53.479 1.00 88.88 472 GLU A CA 1
ATOM 3912 C C . GLU A 1 472 ? -11.559 9.688 52.985 1.00 88.88 472 GLU A C 1
ATOM 3914 O O . GLU A 1 472 ? -11.571 10.279 51.905 1.00 88.88 472 GLU A O 1
ATOM 3919 N N . ASP A 1 473 ? -10.455 9.577 53.728 1.00 89.88 473 ASP A N 1
ATOM 3920 C CA . ASP A 1 473 ? -9.179 10.213 53.381 1.00 89.88 473 ASP A CA 1
ATOM 3921 C C . ASP A 1 473 ? -8.591 9.656 52.080 1.00 89.88 473 ASP A C 1
ATOM 3923 O O . ASP A 1 473 ? -8.091 10.410 51.244 1.00 89.88 473 ASP A O 1
ATOM 3927 N N . GLU A 1 474 ? -8.672 8.341 51.866 1.00 89.56 474 GLU A N 1
ATOM 3928 C CA . GLU A 1 474 ? -8.248 7.728 50.606 1.00 89.56 474 GLU A CA 1
ATOM 3929 C C . GLU A 1 474 ? -9.186 8.104 49.455 1.00 89.56 474 GLU A C 1
ATOM 3931 O O . GLU A 1 474 ? -8.707 8.359 48.351 1.00 89.56 474 GLU A O 1
ATOM 3936 N N . ARG A 1 475 ? -10.503 8.223 49.696 1.00 91.31 475 ARG A N 1
ATOM 3937 C CA . ARG A 1 475 ? -11.446 8.717 48.675 1.00 91.31 475 ARG A CA 1
ATOM 3938 C C . ARG A 1 475 ? -11.146 10.152 48.266 1.00 91.31 475 ARG A C 1
ATOM 3940 O O . ARG A 1 475 ? -11.227 10.456 47.081 1.00 91.31 475 ARG A O 1
ATOM 3947 N N . LYS A 1 476 ? -10.799 11.031 49.214 1.00 93.62 476 LYS A N 1
ATOM 3948 C CA . LYS A 1 476 ? -10.401 12.418 48.912 1.00 93.62 476 LYS A CA 1
ATOM 3949 C C . LYS A 1 476 ? -9.144 12.457 48.055 1.00 93.62 476 LYS A C 1
ATOM 3951 O O . LYS A 1 476 ? -9.141 13.142 47.041 1.00 93.62 476 LYS A O 1
ATOM 3956 N N . LYS A 1 477 ? -8.128 11.661 48.401 1.00 93.25 477 LYS A N 1
ATOM 3957 C CA . LYS A 1 477 ? -6.905 11.544 47.592 1.00 93.25 477 LYS A CA 1
ATOM 3958 C C . LYS A 1 477 ? -7.192 11.043 46.181 1.00 93.25 477 LYS A C 1
ATOM 3960 O O . LYS A 1 477 ? -6.696 11.633 45.232 1.00 93.25 477 LYS A O 1
ATOM 3965 N N . LEU A 1 478 ? -8.013 9.999 46.042 1.00 93.31 478 LEU A N 1
ATOM 3966 C CA . LEU A 1 478 ? -8.397 9.469 44.732 1.00 93.31 478 LEU A CA 1
ATOM 3967 C C . LEU A 1 478 ? -9.153 10.514 43.902 1.00 93.31 478 LEU A C 1
ATOM 3969 O O . LEU A 1 478 ? -8.862 10.695 42.724 1.00 93.31 478 LEU A O 1
ATOM 3973 N N . TYR A 1 479 ? -10.104 11.219 44.520 1.00 95.31 479 TYR A N 1
ATOM 3974 C CA . TYR A 1 479 ? -10.827 12.312 43.878 1.00 95.31 479 TYR A CA 1
ATOM 3975 C C . TYR A 1 479 ? -9.868 13.409 43.400 1.00 95.31 479 TYR A C 1
ATOM 3977 O O . TYR A 1 479 ? -9.898 13.771 42.230 1.00 95.31 479 TYR A O 1
ATOM 3985 N N . GLU A 1 480 ? -8.983 13.904 44.268 1.00 94.56 480 GLU A N 1
ATOM 3986 C CA . GLU A 1 480 ? -7.999 14.930 43.907 1.00 94.56 480 GLU A CA 1
ATOM 3987 C C . GLU A 1 480 ? -7.067 14.453 42.790 1.00 94.56 480 GLU A C 1
ATOM 3989 O O . GLU A 1 480 ? -6.807 15.200 41.850 1.00 94.56 480 GLU A O 1
ATOM 3994 N N . GLU A 1 481 ? -6.592 13.207 42.857 1.00 94.31 481 GLU A N 1
ATOM 3995 C CA . GLU A 1 481 ? -5.749 12.614 41.822 1.00 94.31 481 GLU A CA 1
ATOM 3996 C C . GLU A 1 481 ? -6.461 12.624 40.468 1.00 94.31 481 GLU A C 1
ATOM 3998 O O . GLU A 1 481 ? -5.914 13.159 39.510 1.00 94.31 481 GLU A O 1
ATOM 4003 N N . ILE A 1 482 ? -7.690 12.105 40.397 1.00 94.12 482 ILE A N 1
ATOM 4004 C CA . ILE A 1 482 ? -8.468 11.993 39.156 1.00 94.12 482 ILE A CA 1
ATOM 4005 C C . ILE A 1 482 ? -8.881 13.365 38.606 1.00 94.12 482 ILE A C 1
ATOM 4007 O O . ILE A 1 482 ? -8.828 13.584 37.393 1.00 94.12 482 ILE A O 1
ATOM 4011 N N . MET A 1 483 ? -9.288 14.302 39.468 1.00 93.69 483 MET A N 1
ATOM 4012 C CA . MET A 1 483 ? -9.715 15.639 39.035 1.00 93.69 483 MET A CA 1
ATOM 4013 C C . MET A 1 483 ? -8.545 16.493 38.534 1.00 93.69 483 MET A C 1
ATOM 4015 O O . MET A 1 483 ? -8.744 17.344 37.667 1.00 93.69 483 MET A O 1
ATOM 4019 N N . ASN A 1 484 ? -7.326 16.238 39.023 1.00 92.44 484 ASN A N 1
ATOM 4020 C CA . ASN A 1 484 ? -6.107 16.902 38.552 1.00 92.44 484 ASN A CA 1
ATOM 4021 C C . ASN A 1 484 ? -5.571 16.341 37.225 1.00 92.44 484 ASN A C 1
ATOM 4023 O O . ASN A 1 484 ? -4.648 16.923 36.654 1.00 92.44 484 ASN A O 1
ATOM 4027 N N . GLN A 1 485 ? -6.119 15.230 36.724 1.00 91.00 485 GLN A N 1
ATOM 4028 C CA . GLN A 1 485 ? -5.764 14.712 35.403 1.00 91.00 485 GLN A CA 1
ATOM 4029 C C . GLN A 1 485 ? -6.400 15.536 34.282 1.00 91.00 485 GLN A C 1
ATOM 4031 O O . GLN A 1 485 ? -7.376 16.272 34.477 1.00 91.00 485 GLN A O 1
ATOM 4036 N N . ASP A 1 486 ? -5.879 15.355 33.069 1.00 91.00 486 ASP A N 1
ATOM 4037 C CA . ASP A 1 486 ? -6.523 15.819 31.843 1.00 91.00 486 ASP A CA 1
ATOM 4038 C C . ASP A 1 486 ? -7.939 15.239 31.695 1.00 91.00 486 ASP A C 1
ATOM 4040 O O . ASP A 1 486 ? -8.337 14.283 32.373 1.00 91.00 486 ASP A O 1
ATOM 4044 N N . SER A 1 487 ? -8.736 15.867 30.829 1.00 92.12 487 SER A N 1
ATOM 4045 C CA . SER A 1 487 ? -10.155 15.544 30.692 1.00 92.12 487 SER A CA 1
ATOM 4046 C C . SER A 1 487 ? -10.323 14.072 30.311 1.00 92.12 487 SER A C 1
ATOM 4048 O O . SER A 1 487 ? -9.800 13.614 29.294 1.00 92.12 487 SER A O 1
ATOM 4050 N N . SER A 1 488 ? -11.055 13.345 31.147 1.00 94.31 488 SER A N 1
ATOM 4051 C CA . SER A 1 488 ? -11.174 11.893 31.116 1.00 94.31 488 SER A CA 1
ATOM 4052 C C . SER A 1 488 ? -12.597 11.459 31.439 1.00 94.31 488 SER A C 1
ATOM 4054 O O . SER A 1 488 ? -13.344 12.151 32.139 1.00 94.31 488 SER A O 1
ATOM 4056 N N . ILE A 1 489 ? -12.956 10.284 30.936 1.00 94.56 489 ILE A N 1
ATOM 4057 C CA . ILE A 1 489 ? -14.157 9.570 31.343 1.00 94.56 489 ILE A CA 1
ATOM 4058 C C . ILE A 1 489 ? -13.809 8.570 32.445 1.00 94.56 489 ILE A C 1
ATOM 4060 O O . ILE A 1 489 ? -12.733 7.968 32.439 1.00 94.56 489 ILE A O 1
ATOM 4064 N N . ILE A 1 490 ? -14.720 8.426 33.397 1.00 94.88 490 ILE A N 1
ATOM 4065 C CA . ILE A 1 490 ? -14.651 7.477 34.499 1.00 94.88 490 ILE A CA 1
ATOM 4066 C C . ILE A 1 490 ? -15.793 6.497 34.289 1.00 94.88 490 ILE A C 1
ATOM 4068 O O . ILE A 1 490 ? -16.941 6.920 34.165 1.00 94.88 490 ILE A O 1
ATOM 4072 N N . GLU A 1 491 ? -15.473 5.212 34.227 1.00 94.19 491 GLU A N 1
ATOM 4073 C CA . GLU A 1 491 ? -16.423 4.137 33.955 1.00 94.19 491 GLU A CA 1
ATOM 4074 C C . GLU A 1 491 ? -16.334 3.059 35.034 1.00 94.19 491 GLU A C 1
ATOM 4076 O O . GLU A 1 491 ? -15.251 2.706 35.509 1.00 94.19 491 GLU A O 1
ATOM 4081 N N . GLU A 1 492 ? -17.483 2.514 35.406 1.00 93.56 492 GLU A N 1
ATOM 4082 C CA . GLU A 1 492 ? -17.590 1.282 36.179 1.00 93.56 492 GLU A CA 1
ATOM 4083 C C . GLU A 1 492 ? -16.960 0.099 35.420 1.00 93.56 492 GLU A C 1
ATOM 4085 O O . GLU A 1 492 ? -17.035 -0.004 34.192 1.00 93.56 492 GLU A O 1
ATOM 4090 N N . CYS A 1 493 ? -16.322 -0.825 36.146 1.00 91.44 493 CYS A N 1
ATOM 4091 C CA . CYS A 1 493 ? -15.867 -2.079 35.550 1.00 91.44 493 CYS A CA 1
ATOM 4092 C C . CYS A 1 493 ? -17.065 -2.974 35.195 1.00 91.44 493 CYS A C 1
ATOM 4094 O O . CYS A 1 493 ? -17.740 -3.484 36.083 1.00 91.44 493 CYS A O 1
ATOM 4096 N N . ILE A 1 494 ? -17.274 -3.223 33.901 1.00 92.12 494 ILE A N 1
ATOM 4097 C CA . ILE A 1 494 ? -18.366 -4.074 33.415 1.00 92.12 494 ILE A CA 1
ATOM 4098 C C . ILE A 1 494 ? -18.226 -5.510 33.942 1.00 92.12 494 ILE A C 1
ATOM 4100 O O . ILE A 1 494 ? -17.188 -6.155 33.768 1.00 92.12 494 ILE A O 1
ATOM 4104 N N . VAL A 1 495 ? -19.311 -6.031 34.517 1.00 91.75 495 VAL A N 1
ATOM 4105 C CA . VAL A 1 495 ? -19.446 -7.442 34.897 1.00 91.75 495 VAL A CA 1
ATOM 4106 C C . VAL A 1 495 ? -19.993 -8.229 33.707 1.00 91.75 495 VAL A C 1
ATOM 4108 O O . VAL A 1 495 ? -21.145 -8.062 33.304 1.00 91.75 495 VAL A O 1
ATOM 4111 N N . GLN A 1 496 ? -19.153 -9.086 33.125 1.00 94.19 496 GLN A N 1
ATOM 4112 C CA . GLN A 1 496 ? -19.546 -9.929 31.995 1.00 94.19 496 GLN A CA 1
ATOM 4113 C C . GLN A 1 496 ? -20.337 -11.171 32.445 1.00 94.19 496 GLN A C 1
ATOM 4115 O O . GLN A 1 496 ? -20.189 -11.637 33.573 1.00 94.19 496 GLN A O 1
ATOM 4120 N N . HIS A 1 497 ? -21.157 -11.718 31.547 1.00 96.88 497 HIS A N 1
ATOM 4121 C CA . HIS A 1 497 ? -21.930 -12.945 31.747 1.00 96.88 497 HIS A CA 1
ATOM 4122 C C . HIS A 1 497 ? -21.027 -14.115 32.172 1.00 96.88 497 HIS A C 1
ATOM 4124 O O . HIS A 1 497 ? -19.933 -14.278 31.627 1.00 96.88 497 HIS A O 1
ATOM 4130 N N . GLU A 1 498 ? -21.495 -14.959 33.098 1.00 95.88 498 GLU A N 1
ATOM 4131 C CA . GLU A 1 498 ? -20.697 -16.046 33.690 1.00 95.88 498 GLU A CA 1
ATOM 4132 C C . GLU A 1 498 ? -20.107 -16.998 32.633 1.00 95.88 498 GLU A C 1
ATOM 4134 O O . GLU A 1 498 ? -18.890 -17.174 32.587 1.00 95.88 498 GLU A O 1
ATOM 4139 N N . ASP A 1 499 ? -20.919 -17.475 31.683 1.00 95.25 499 ASP A N 1
ATOM 4140 C CA . ASP A 1 499 ? -20.456 -18.322 30.571 1.00 95.25 499 ASP A CA 1
ATOM 4141 C C . ASP A 1 499 ? -19.350 -17.694 29.711 1.00 95.25 499 ASP A C 1
ATOM 4143 O O . ASP A 1 499 ? -18.498 -18.410 29.169 1.00 95.25 499 ASP A O 1
ATOM 4147 N N . VAL A 1 500 ? -19.383 -16.367 29.549 1.00 96.06 500 VAL A N 1
ATOM 4148 C CA . VAL A 1 500 ? -18.393 -15.602 28.780 1.00 96.06 500 VAL A CA 1
ATOM 4149 C C . VAL A 1 500 ? -17.125 -15.409 29.615 1.00 96.06 500 VAL A C 1
ATOM 4151 O O . VAL A 1 500 ? -16.017 -15.505 29.085 1.00 96.06 500 VAL A O 1
ATOM 4154 N N . ALA A 1 501 ? -17.265 -15.221 30.931 1.00 95.00 501 ALA A N 1
ATOM 4155 C CA . ALA A 1 501 ? -16.142 -15.108 31.856 1.00 95.00 501 ALA A CA 1
ATOM 4156 C C . ALA A 1 501 ? -15.275 -16.369 31.924 1.00 95.00 501 ALA A C 1
ATOM 4158 O O . ALA A 1 501 ? -14.073 -16.263 32.163 1.00 95.00 501 ALA A O 1
ATOM 4159 N N . GLU A 1 502 ? -15.840 -17.543 31.637 1.00 95.25 502 GLU A N 1
ATOM 4160 C CA . GLU A 1 502 ? -15.082 -18.796 31.552 1.00 95.25 502 GLU A CA 1
ATOM 4161 C C . GLU A 1 502 ? -14.007 -18.800 30.452 1.00 95.25 502 GLU A C 1
ATOM 4163 O O . GLU A 1 502 ? -13.072 -19.599 30.514 1.00 95.25 502 GLU A O 1
ATOM 4168 N N . PHE A 1 503 ? -14.096 -17.937 29.433 1.00 95.00 503 PHE A N 1
ATOM 4169 C CA . PHE A 1 503 ? -13.019 -17.803 28.446 1.00 95.00 503 PHE A CA 1
ATOM 4170 C C . PHE A 1 503 ? -11.817 -17.071 29.040 1.00 95.00 503 PHE A C 1
ATOM 4172 O O . PHE A 1 503 ? -10.686 -17.544 28.939 1.00 95.00 503 PHE A O 1
ATOM 4179 N N . CYS A 1 504 ? -12.059 -15.927 29.678 1.00 92.69 504 CYS A N 1
ATOM 4180 C CA . CYS A 1 504 ? -11.023 -15.173 30.367 1.00 92.69 504 CYS A CA 1
ATOM 4181 C C . CYS A 1 504 ? -11.656 -14.201 31.379 1.00 92.69 504 CYS A C 1
ATOM 4183 O O . CYS A 1 504 ? -12.195 -13.177 30.963 1.00 92.69 504 CYS A O 1
ATOM 4185 N N . PRO A 1 505 ? -11.589 -14.457 32.696 1.00 90.56 505 PRO A N 1
ATOM 4186 C CA . PRO A 1 505 ? -12.195 -13.584 33.700 1.00 90.56 505 PRO A CA 1
ATOM 4187 C C . PRO A 1 505 ? -11.344 -12.340 34.002 1.00 90.56 505 PRO A C 1
ATOM 4189 O O . PRO A 1 505 ? -11.816 -11.415 34.655 1.00 90.56 505 PRO A O 1
ATOM 4192 N N . THR A 1 506 ? -10.086 -12.298 33.547 1.00 85.44 506 THR A N 1
ATOM 4193 C CA . THR A 1 506 ? -9.161 -11.182 33.810 1.00 85.44 506 THR A CA 1
ATOM 4194 C C . THR A 1 506 ? -9.374 -9.982 32.884 1.00 85.44 506 THR A C 1
ATOM 4196 O O . THR A 1 506 ? -8.860 -8.900 33.167 1.00 85.44 506 THR A O 1
ATOM 4199 N N . SER A 1 507 ? -10.137 -10.155 31.803 1.00 85.75 507 SER A N 1
ATOM 4200 C CA . SER A 1 507 ? -10.523 -9.114 30.848 1.00 85.75 507 SER A CA 1
ATOM 4201 C C . SER A 1 507 ? -11.993 -9.261 30.471 1.00 85.75 507 SER A C 1
ATOM 4203 O O . SER A 1 507 ? -12.526 -10.369 30.479 1.00 85.75 507 SER A O 1
ATOM 4205 N N . VAL A 1 508 ? -12.624 -8.166 30.052 1.00 89.50 508 VAL A N 1
ATOM 4206 C CA . VAL A 1 508 ? -13.930 -8.251 29.389 1.00 89.50 508 VAL A CA 1
ATOM 4207 C C . VAL A 1 508 ? -13.717 -8.867 28.005 1.00 89.50 508 VAL A C 1
ATOM 4209 O O . VAL A 1 508 ? -12.947 -8.326 27.220 1.00 89.50 508 VAL A O 1
ATOM 4212 N N . ASN A 1 509 ? -14.356 -10.001 27.723 1.00 94.19 509 ASN A N 1
ATOM 4213 C CA . ASN A 1 509 ? -14.388 -10.622 26.399 1.00 94.19 509 ASN A CA 1
ATOM 4214 C C . ASN A 1 509 ? -15.564 -10.017 25.634 1.00 94.19 509 ASN A C 1
ATOM 4216 O O . ASN A 1 509 ? -16.695 -10.008 26.125 1.00 94.19 509 ASN A O 1
ATOM 4220 N N . THR A 1 510 ? -15.299 -9.488 24.448 1.00 95.38 510 THR A N 1
ATOM 4221 C CA . THR A 1 510 ? -16.240 -8.602 23.757 1.00 95.38 510 THR A CA 1
ATOM 4222 C C . THR A 1 510 ? -16.686 -9.144 22.407 1.00 95.38 510 THR A C 1
ATOM 4224 O O . THR A 1 510 ? -15.984 -9.901 21.733 1.00 95.38 510 THR A O 1
ATOM 4227 N N . ILE A 1 511 ? -17.867 -8.711 21.974 1.00 97.25 511 ILE A N 1
ATOM 4228 C CA . ILE A 1 511 ? -18.352 -8.916 20.611 1.00 97.25 511 ILE A CA 1
ATOM 4229 C C . ILE A 1 511 ? -18.050 -7.664 19.801 1.00 97.25 511 ILE A C 1
ATOM 4231 O O . ILE A 1 511 ? -18.555 -6.593 20.127 1.00 97.25 511 ILE A O 1
ATOM 4235 N N . ARG A 1 512 ? -17.285 -7.813 18.716 1.00 95.88 512 ARG A N 1
ATOM 4236 C CA . ARG A 1 512 ? -17.133 -6.777 17.689 1.00 95.88 512 ARG A CA 1
ATOM 4237 C C . ARG A 1 512 ? -18.070 -7.102 16.537 1.00 95.88 512 ARG A C 1
ATOM 4239 O O . ARG A 1 512 ? -17.851 -8.090 15.837 1.00 95.88 512 ARG A O 1
ATOM 4246 N N . ILE A 1 513 ? -19.061 -6.252 16.293 1.00 96.31 513 ILE A N 1
ATOM 4247 C CA . ILE A 1 513 ? -19.991 -6.379 15.165 1.00 96.31 513 ILE A CA 1
ATOM 4248 C C . ILE A 1 513 ? -19.938 -5.140 14.279 1.00 96.31 513 ILE A C 1
ATOM 4250 O O . ILE A 1 513 ? -20.068 -4.008 14.739 1.00 96.31 513 ILE A O 1
ATOM 4254 N N . THR A 1 514 ? -19.710 -5.351 12.987 1.00 95.56 514 THR A N 1
ATOM 4255 C CA . THR A 1 514 ? -19.602 -4.265 12.014 1.00 95.56 514 THR A CA 1
ATOM 4256 C C . THR A 1 514 ? -20.893 -4.119 11.239 1.00 95.56 514 THR A C 1
ATOM 4258 O O . THR A 1 514 ? -21.403 -5.085 10.672 1.00 95.56 514 THR A O 1
ATOM 4261 N N . THR A 1 515 ? -21.372 -2.883 11.166 1.00 95.31 515 THR A N 1
ATOM 4262 C CA . THR A 1 515 ? -22.601 -2.504 10.472 1.00 95.31 515 THR A CA 1
ATOM 4263 C C . THR A 1 515 ? -22.333 -1.434 9.421 1.00 95.31 515 THR A C 1
ATOM 4265 O O . THR A 1 515 ? -21.420 -0.616 9.566 1.00 95.31 515 THR A O 1
ATOM 4268 N N . LEU A 1 516 ? -23.141 -1.452 8.366 1.00 95.00 516 LEU A N 1
ATOM 4269 C CA . LEU A 1 516 ? -23.246 -0.419 7.351 1.00 95.00 516 LEU A CA 1
ATOM 4270 C C . LEU A 1 516 ? -24.699 0.063 7.299 1.00 95.00 516 LEU A C 1
ATOM 4272 O O . LEU A 1 516 ? -25.591 -0.713 6.970 1.00 95.00 516 LEU A O 1
ATOM 4276 N N . ASN A 1 517 ? -24.930 1.343 7.573 1.00 94.75 517 ASN A N 1
ATOM 4277 C CA . ASN A 1 517 ? -26.174 2.014 7.227 1.00 94.75 517 ASN A CA 1
ATOM 4278 C C . ASN A 1 517 ? -26.168 2.322 5.725 1.00 94.75 517 ASN A C 1
ATOM 4280 O O . ASN A 1 517 ? -25.431 3.201 5.270 1.00 94.75 517 ASN A O 1
ATOM 4284 N N . TYR A 1 518 ? -26.978 1.615 4.946 1.00 91.44 518 TYR A N 1
ATOM 4285 C CA . TYR A 1 518 ? -27.137 1.888 3.523 1.00 91.44 518 TYR A CA 1
ATOM 4286 C C . TYR A 1 518 ? -28.590 2.249 3.234 1.00 91.44 518 TYR A C 1
ATOM 4288 O O . TYR A 1 518 ? -29.480 1.427 3.417 1.00 91.44 518 TYR A O 1
ATOM 4296 N N . GLU A 1 519 ? -28.823 3.495 2.811 1.00 88.00 519 GLU A N 1
ATOM 4297 C CA . GLU A 1 519 ? -30.165 4.020 2.505 1.00 88.00 519 GLU A CA 1
ATOM 4298 C C . GLU A 1 519 ? -31.171 3.874 3.670 1.00 88.00 519 GLU A C 1
ATOM 4300 O O . GLU A 1 519 ? -32.370 3.718 3.456 1.00 88.00 519 GLU A O 1
ATOM 4305 N N . GLY A 1 520 ? -30.687 3.954 4.916 1.00 89.38 520 GLY A N 1
ATOM 4306 C CA . GLY A 1 520 ? -31.509 3.813 6.123 1.00 89.38 520 GLY A CA 1
ATOM 4307 C C . GLY A 1 520 ? -31.687 2.371 6.602 1.00 89.38 520 GLY A C 1
ATOM 4308 O O . GLY A 1 520 ? -32.359 2.159 7.608 1.00 89.38 520 GLY A O 1
ATOM 4309 N N . ASP A 1 521 ? -31.101 1.390 5.910 1.00 92.56 521 ASP A N 1
ATOM 4310 C CA . ASP A 1 521 ? -31.128 -0.012 6.314 1.00 92.56 521 ASP A CA 1
ATOM 4311 C C . ASP A 1 521 ? -29.812 -0.445 6.975 1.00 92.56 521 ASP A C 1
ATOM 4313 O O . ASP A 1 521 ? -28.716 -0.193 6.464 1.00 92.56 521 ASP A O 1
ATOM 4317 N N . CYS A 1 522 ? -29.928 -1.145 8.104 1.00 95.00 522 CYS A N 1
ATOM 4318 C CA . CYS A 1 522 ? -28.794 -1.673 8.854 1.00 95.00 522 CYS A CA 1
ATOM 4319 C C . CYS A 1 522 ? -28.333 -3.000 8.241 1.00 95.00 522 CYS A C 1
ATOM 4321 O O . CYS A 1 522 ? -28.959 -4.049 8.410 1.00 95.00 522 CYS A O 1
ATOM 4323 N N . LYS A 1 523 ? -27.203 -2.961 7.531 1.00 94.94 523 LYS A N 1
ATOM 4324 C CA . LYS A 1 523 ? -26.533 -4.143 6.985 1.00 94.94 523 LYS A CA 1
ATOM 4325 C C . LYS A 1 523 ? -25.442 -4.612 7.937 1.00 94.94 523 LYS A C 1
ATOM 4327 O O . LYS A 1 523 ? -24.545 -3.849 8.279 1.00 94.94 523 LYS A O 1
ATOM 4332 N N . PHE A 1 524 ? -25.467 -5.883 8.312 1.00 93.88 524 PHE A N 1
ATOM 4333 C CA . PHE A 1 524 ? -24.399 -6.503 9.092 1.00 93.88 524 PHE A CA 1
ATOM 4334 C C . PHE A 1 524 ? -23.310 -7.023 8.153 1.00 93.88 524 PHE A C 1
ATOM 4336 O O . PHE A 1 524 ? -23.601 -7.806 7.252 1.00 93.88 524 PHE A O 1
ATOM 4343 N N . LEU A 1 525 ? -22.067 -6.576 8.345 1.00 92.06 525 LEU A N 1
ATOM 4344 C CA . LEU A 1 525 ? -20.942 -6.965 7.490 1.00 92.06 525 LEU A CA 1
ATOM 4345 C C . LEU A 1 525 ? -20.217 -8.198 8.032 1.00 92.06 525 LEU A C 1
ATOM 4347 O O . LEU A 1 525 ? -19.911 -9.111 7.275 1.00 92.06 525 LEU A O 1
ATOM 4351 N N . TYR A 1 526 ? -19.929 -8.216 9.334 1.00 93.50 526 TYR A N 1
ATOM 4352 C CA . TYR A 1 526 ? -19.341 -9.357 10.039 1.00 93.50 526 TYR A CA 1
ATOM 4353 C C . TYR A 1 526 ? -19.446 -9.173 11.552 1.00 93.50 526 TYR A C 1
ATOM 4355 O O . TYR A 1 526 ? -19.581 -8.048 12.042 1.00 93.50 526 TYR A O 1
ATOM 4363 N N . ALA A 1 527 ? -19.301 -10.274 12.286 1.00 95.38 527 ALA A N 1
ATOM 4364 C CA . ALA A 1 527 ? -19.163 -10.276 13.732 1.00 95.38 527 ALA A CA 1
ATOM 4365 C C . ALA A 1 527 ? -18.020 -11.201 14.167 1.00 95.38 527 ALA A C 1
ATOM 4367 O O . ALA A 1 527 ? -17.785 -12.245 13.554 1.00 95.38 527 ALA A O 1
ATOM 4368 N N . VAL A 1 528 ? -17.303 -10.811 15.219 1.00 95.62 528 VAL A N 1
ATOM 4369 C CA . VAL A 1 528 ? -16.250 -11.623 15.835 1.00 95.62 528 VAL A CA 1
ATOM 4370 C C . VAL A 1 528 ? -16.371 -11.607 17.354 1.00 95.62 528 VAL A C 1
ATOM 4372 O O . VAL A 1 528 ? -16.699 -10.580 17.952 1.00 95.62 528 VAL A O 1
ATOM 4375 N N . PHE A 1 529 ? -16.065 -12.743 17.972 1.00 96.75 529 PHE A N 1
ATOM 4376 C CA . PHE A 1 529 ? -15.890 -12.868 19.412 1.00 96.75 529 PHE A CA 1
ATOM 4377 C C . PHE A 1 529 ? -14.413 -12.665 19.741 1.00 96.75 529 PHE A C 1
ATOM 4379 O O . PHE A 1 529 ? -13.571 -13.442 19.283 1.00 96.75 529 PHE A O 1
ATOM 4386 N N . ARG A 1 530 ? -14.096 -11.609 20.492 1.00 95.19 530 ARG A N 1
ATOM 4387 C CA . ARG A 1 530 ? -12.747 -11.315 20.979 1.00 95.19 530 ARG A CA 1
ATOM 4388 C C . ARG A 1 530 ? -12.593 -11.859 22.390 1.00 95.19 530 ARG A C 1
ATOM 4390 O O . ARG A 1 530 ? -13.471 -11.680 23.230 1.00 95.19 530 ARG A O 1
ATOM 4397 N N . MET A 1 531 ? -11.477 -12.532 22.635 1.00 94.31 531 MET A N 1
ATOM 4398 C CA . MET A 1 531 ? -11.198 -13.170 23.914 1.00 94.31 531 MET A CA 1
ATOM 4399 C C . MET A 1 531 ? -9.809 -12.802 24.423 1.00 94.31 531 MET A C 1
ATOM 4401 O O . MET A 1 531 ? -8.832 -12.740 23.665 1.00 94.31 531 MET A O 1
ATOM 4405 N N . GLY A 1 532 ? -9.725 -12.610 25.736 1.00 89.38 532 GLY A N 1
ATOM 4406 C CA . GLY A 1 532 ? -8.466 -12.433 26.444 1.00 89.38 532 GLY A CA 1
ATOM 4407 C C . GLY A 1 532 ? -7.652 -13.725 26.545 1.00 89.38 532 GLY A C 1
ATOM 4408 O O . GLY A 1 532 ? -8.159 -14.835 26.367 1.00 89.38 532 GLY A O 1
ATOM 4409 N N . ARG A 1 533 ? -6.364 -13.559 26.869 1.00 86.62 533 ARG A N 1
ATOM 4410 C CA . ARG A 1 533 ? -5.401 -14.646 27.142 1.00 86.62 533 ARG A CA 1
ATOM 4411 C C . ARG A 1 533 ? -4.729 -14.502 28.519 1.00 86.62 533 ARG A C 1
ATOM 4413 O O . ARG A 1 533 ? -3.532 -14.724 28.655 1.00 86.62 533 ARG A O 1
ATOM 4420 N N . GLY A 1 534 ? -5.481 -14.063 29.530 1.00 78.50 534 GLY A N 1
ATOM 4421 C CA . GLY A 1 534 ? -4.986 -13.828 30.898 1.00 78.50 534 GLY A CA 1
ATOM 4422 C C . GLY A 1 534 ? -4.474 -12.406 31.174 1.00 78.50 534 GLY A C 1
ATOM 4423 O O . GLY A 1 534 ? -4.007 -12.124 32.275 1.00 78.50 534 GLY A O 1
ATOM 4424 N N . GLY A 1 535 ? -4.552 -11.508 30.186 1.00 72.88 535 GLY A N 1
ATOM 4425 C CA . GLY A 1 535 ? -4.286 -10.074 30.346 1.00 72.88 535 GLY A CA 1
ATOM 4426 C C . GLY A 1 535 ? -5.511 -9.289 30.830 1.00 72.88 535 GLY A C 1
ATOM 4427 O O . GLY A 1 535 ? -6.572 -9.862 31.069 1.00 72.88 535 GLY A O 1
ATOM 4428 N N . VAL A 1 536 ? -5.364 -7.964 30.945 1.00 61.12 536 VAL A N 1
ATOM 4429 C CA . VAL A 1 536 ? -6.444 -7.038 31.358 1.00 61.12 536 VAL A CA 1
ATOM 4430 C C . VAL A 1 536 ? -7.298 -6.513 30.196 1.00 61.12 536 VAL A C 1
ATOM 4432 O O . VAL A 1 536 ? -8.313 -5.863 30.423 1.00 61.12 536 VAL A O 1
ATOM 4435 N N . VAL A 1 537 ? -6.901 -6.790 28.950 1.00 62.69 537 VAL A N 1
ATOM 4436 C CA . VAL A 1 537 ? -7.636 -6.429 27.728 1.00 62.69 537 VAL A CA 1
ATOM 4437 C C . VAL A 1 537 ? -7.713 -7.629 26.785 1.00 62.69 537 VAL A C 1
ATOM 4439 O O . VAL A 1 537 ? -6.775 -8.423 26.710 1.00 62.69 537 VAL A O 1
ATOM 4442 N N . ASP A 1 538 ? -8.811 -7.735 26.041 1.00 61.19 538 ASP A N 1
ATOM 4443 C CA . ASP A 1 538 ? -9.052 -8.751 25.005 1.00 61.19 538 ASP A CA 1
ATOM 4444 C C . ASP A 1 538 ? -8.696 -8.258 23.587 1.00 61.19 538 ASP A C 1
ATOM 4446 O O . ASP A 1 538 ? -8.893 -8.963 22.596 1.00 61.19 538 ASP A O 1
ATOM 4450 N N . ASN A 1 539 ? -8.180 -7.029 23.474 1.00 69.81 539 ASN A N 1
ATOM 4451 C CA . ASN A 1 539 ? -7.913 -6.385 22.196 1.00 69.81 539 ASN A CA 1
ATOM 4452 C C . ASN A 1 539 ? -6.950 -7.231 21.349 1.00 69.81 539 ASN A C 1
ATOM 4454 O O . ASN A 1 539 ? -5.818 -7.514 21.744 1.00 69.81 539 ASN A O 1
ATOM 4458 N N . PHE A 1 540 ? -7.384 -7.566 20.136 1.00 68.06 540 PHE A N 1
ATOM 4459 C CA . PHE A 1 540 ? -6.625 -8.335 19.151 1.00 68.06 540 PHE A CA 1
ATOM 4460 C C . PHE A 1 540 ? -5.231 -7.748 18.882 1.00 68.06 540 PHE A C 1
ATOM 4462 O O . PHE A 1 540 ? -4.242 -8.472 18.841 1.00 68.06 540 PHE A O 1
ATOM 4469 N N . HIS A 1 541 ? -5.126 -6.416 18.812 1.00 65.44 541 HIS A N 1
ATOM 4470 C CA . HIS A 1 541 ? -3.849 -5.714 18.631 1.00 65.44 541 HIS A CA 1
ATOM 4471 C C . HIS A 1 541 ? -2.985 -5.627 19.898 1.00 65.44 541 HIS A C 1
ATOM 4473 O O . HIS A 1 541 ? -1.843 -5.181 19.819 1.00 65.44 541 HIS A O 1
ATOM 4479 N N . ALA A 1 542 ? -3.505 -6.061 21.046 1.00 69.38 542 ALA A N 1
ATOM 4480 C CA . ALA A 1 542 ? -2.792 -6.174 22.318 1.00 69.38 542 ALA A CA 1
ATOM 4481 C C . ALA A 1 542 ? -2.557 -7.643 22.725 1.00 69.38 542 ALA A C 1
ATOM 4483 O O . ALA A 1 542 ? -2.271 -7.928 23.886 1.00 69.38 542 ALA A O 1
ATOM 4484 N N . GLY A 1 543 ? -2.677 -8.579 21.776 1.00 72.62 543 GLY A N 1
ATOM 4485 C CA . GLY A 1 543 ? -2.445 -9.999 22.015 1.00 72.62 543 GLY A CA 1
ATOM 4486 C C . GLY A 1 543 ? -3.678 -10.777 22.475 1.00 72.62 543 GLY A C 1
ATOM 4487 O O . GLY A 1 543 ? -3.504 -11.837 23.071 1.00 72.62 543 GLY A O 1
ATOM 4488 N N . GLY A 1 544 ? -4.894 -10.292 22.221 1.00 86.19 544 GLY A N 1
ATOM 4489 C CA . GLY A 1 544 ? -6.109 -11.112 22.266 1.00 86.19 544 GLY A CA 1
ATOM 4490 C C . GLY A 1 544 ? -6.239 -12.045 21.056 1.00 86.19 544 GLY A C 1
ATOM 4491 O O . GLY A 1 544 ? -5.461 -11.961 20.104 1.00 86.19 544 GLY A O 1
ATOM 4492 N N . ILE A 1 545 ? -7.239 -12.924 21.090 1.00 92.88 545 ILE A N 1
ATOM 4493 C CA . ILE A 1 545 ? -7.606 -13.812 19.973 1.00 92.88 545 ILE A CA 1
ATOM 4494 C C . ILE A 1 545 ? -9.037 -13.520 19.522 1.00 92.88 545 ILE A C 1
ATOM 4496 O O . ILE A 1 545 ? -9.859 -13.071 20.320 1.00 92.88 545 ILE A O 1
ATOM 4500 N N . ALA A 1 546 ? -9.344 -13.763 18.249 1.00 94.56 546 ALA A N 1
ATOM 4501 C CA . ALA A 1 546 ? -10.671 -13.518 17.690 1.00 94.56 546 ALA A CA 1
ATOM 4502 C C . ALA A 1 546 ? -11.173 -14.713 16.878 1.00 94.56 546 ALA A C 1
ATOM 4504 O O . ALA A 1 546 ? -10.403 -15.305 16.126 1.00 94.56 546 ALA A O 1
ATOM 4505 N N . ALA A 1 547 ? -12.459 -15.038 17.005 1.00 95.12 547 ALA A N 1
ATOM 4506 C CA . ALA A 1 547 ? -13.151 -16.037 16.190 1.00 95.12 547 ALA A CA 1
ATOM 4507 C C . ALA A 1 547 ? -14.370 -15.415 15.499 1.00 95.12 547 ALA A C 1
ATOM 4509 O O . ALA A 1 547 ? -15.035 -14.553 16.075 1.00 95.12 547 ALA A O 1
ATOM 4510 N N . THR A 1 548 ? -14.680 -15.843 14.277 1.00 95.12 548 THR A N 1
ATOM 4511 C CA . THR A 1 548 ? -15.833 -15.339 13.523 1.00 95.12 548 THR A CA 1
ATOM 4512 C C . THR A 1 548 ? -17.135 -15.915 14.076 1.00 95.12 548 THR A C 1
ATOM 4514 O O . THR A 1 548 ? -17.203 -17.081 14.472 1.00 95.12 548 THR A O 1
ATOM 4517 N N . ILE A 1 549 ? -18.173 -15.081 14.102 1.00 96.00 549 ILE A N 1
ATOM 4518 C CA . ILE A 1 549 ? -19.533 -15.441 14.505 1.00 96.00 549 ILE A CA 1
ATOM 4519 C C . ILE A 1 549 ? -20.411 -15.477 13.253 1.00 96.00 549 ILE A C 1
ATOM 4521 O O . ILE A 1 549 ? -20.383 -14.547 12.442 1.00 96.00 549 ILE A O 1
ATOM 4525 N N . ASP A 1 550 ? -21.215 -16.529 13.110 1.00 95.06 550 ASP A N 1
ATOM 4526 C CA . ASP A 1 550 ? -22.308 -16.563 12.143 1.00 95.06 550 ASP A CA 1
ATOM 4527 C C . ASP A 1 550 ? -23.403 -15.583 12.583 1.00 95.06 550 ASP A C 1
ATOM 4529 O O . ASP A 1 550 ? -24.042 -15.782 13.614 1.00 95.06 550 ASP A O 1
ATOM 4533 N N . ILE A 1 551 ? -23.598 -14.495 11.832 1.00 95.69 551 ILE A N 1
ATOM 4534 C CA . ILE A 1 551 ? -24.532 -13.427 12.223 1.00 95.69 551 ILE A CA 1
ATOM 4535 C C . ILE A 1 551 ? -25.980 -13.934 12.366 1.00 95.69 551 ILE A C 1
ATOM 4537 O O . ILE A 1 551 ? -26.613 -13.574 13.362 1.00 95.69 551 ILE A O 1
ATOM 4541 N N . PRO A 1 552 ? -26.527 -14.741 11.429 1.00 95.69 552 PRO A N 1
ATOM 4542 C CA . PRO A 1 552 ? -27.886 -15.260 11.555 1.00 95.69 552 PRO A CA 1
ATOM 4543 C C . PRO A 1 552 ? -28.140 -16.068 12.830 1.00 95.69 552 PRO A C 1
ATOM 4545 O O . PRO A 1 552 ? -29.224 -15.942 13.394 1.00 95.69 552 PRO A O 1
ATOM 4548 N N . SER A 1 553 ? -27.182 -16.884 13.285 1.00 96.88 553 SER A N 1
ATOM 4549 C CA . SER A 1 553 ? -27.384 -17.757 14.451 1.00 96.88 553 SER A CA 1
ATOM 4550 C C . SER A 1 553 ? -26.775 -17.237 15.760 1.00 96.88 553 SER A C 1
ATOM 4552 O O . SER A 1 553 ? -27.132 -17.719 16.834 1.00 96.88 553 SER A O 1
ATOM 4554 N N . GLY A 1 554 ? -25.808 -16.320 15.702 1.00 97.56 554 GLY A N 1
ATOM 4555 C CA . GLY A 1 554 ? -25.023 -15.893 16.865 1.00 97.56 554 GLY A CA 1
ATOM 4556 C C . GLY A 1 554 ? -24.044 -16.945 17.388 1.00 97.56 554 GLY A C 1
ATOM 4557 O O . GLY A 1 554 ? -23.608 -16.865 18.536 1.00 97.56 554 GLY A O 1
ATOM 4558 N N . MET A 1 555 ? -23.707 -17.947 16.574 1.00 98.25 555 MET A N 1
ATOM 4559 C CA . MET A 1 555 ? -22.803 -19.032 16.959 1.00 98.25 555 MET A CA 1
ATOM 4560 C C . MET A 1 555 ? -21.392 -18.768 16.438 1.00 98.25 555 MET A C 1
ATOM 4562 O O . MET A 1 555 ? -21.199 -18.394 15.281 1.00 98.25 555 MET A O 1
ATOM 4566 N N . VAL A 1 556 ? -20.385 -19.015 17.271 1.00 97.50 556 VAL A N 1
ATOM 4567 C CA . VAL A 1 556 ? -18.976 -18.950 16.870 1.00 97.50 556 VAL A CA 1
ATOM 4568 C C . VAL A 1 556 ? -18.685 -20.074 15.871 1.00 97.50 556 VAL A C 1
ATOM 4570 O O . VAL A 1 556 ? -18.812 -21.255 16.201 1.00 97.50 556 VAL A O 1
ATOM 4573 N N . CYS A 1 557 ? -18.304 -19.733 14.639 1.00 94.75 557 CYS A N 1
ATOM 4574 C CA . CYS A 1 557 ? -18.230 -20.680 13.520 1.00 94.75 557 CYS A CA 1
ATOM 4575 C C . CYS A 1 557 ? -16.798 -21.062 13.103 1.00 94.75 557 CYS A C 1
ATOM 4577 O O . CYS A 1 557 ? -16.610 -22.045 12.377 1.00 94.75 557 CYS A O 1
ATOM 4579 N N . THR A 1 558 ? -15.779 -20.368 13.617 1.00 94.50 558 THR A N 1
ATOM 4580 C CA . THR A 1 558 ? -14.359 -20.655 13.351 1.00 94.50 558 THR A CA 1
ATOM 4581 C C . THR A 1 558 ? -13.600 -20.991 14.632 1.00 94.50 558 THR A C 1
ATOM 4583 O O . THR A 1 558 ? -14.054 -20.710 15.742 1.00 94.50 558 THR A O 1
ATOM 4586 N N . SER A 1 559 ? -12.409 -21.572 14.476 1.00 94.12 559 SER A N 1
ATOM 4587 C CA . SER A 1 559 ? -11.370 -21.470 15.505 1.00 94.12 559 SER A CA 1
ATOM 4588 C C . SER A 1 559 ? -10.978 -20.000 15.681 1.00 94.12 559 SER A C 1
ATOM 4590 O O . SER A 1 559 ? -11.187 -19.187 14.774 1.00 94.12 559 SER A O 1
ATOM 4592 N N . ALA A 1 560 ? -10.428 -19.638 16.837 1.00 93.94 560 ALA A N 1
ATOM 4593 C CA . ALA A 1 560 ? -9.876 -18.302 16.998 1.00 93.94 560 ALA A CA 1
ATOM 4594 C C . ALA A 1 560 ? -8.508 -18.199 16.322 1.00 93.94 560 ALA A C 1
ATOM 4596 O O . ALA A 1 560 ? -7.824 -19.204 16.146 1.00 93.94 560 ALA A O 1
ATOM 4597 N N . ALA A 1 561 ? -8.092 -16.987 15.984 1.00 92.88 561 ALA A N 1
ATOM 4598 C CA . ALA A 1 561 ? -6.729 -16.703 15.566 1.00 92.88 561 ALA A CA 1
ATOM 4599 C C . ALA A 1 561 ? -6.157 -15.503 16.326 1.00 92.88 561 ALA A C 1
ATOM 4601 O O . ALA A 1 561 ? -6.921 -14.746 16.926 1.00 92.88 561 ALA A O 1
ATOM 4602 N N . ASP A 1 562 ? -4.835 -15.333 16.312 1.00 90.44 562 ASP A N 1
ATOM 4603 C CA . ASP A 1 562 ? -4.160 -14.076 16.664 1.00 90.44 562 ASP A CA 1
ATOM 4604 C C . ASP A 1 562 ? -3.643 -13.346 15.409 1.00 90.44 562 ASP A C 1
ATOM 4606 O O . ASP A 1 562 ? -3.793 -13.825 14.286 1.00 90.44 562 ASP A O 1
ATOM 4610 N N . LEU A 1 563 ? -3.047 -12.162 15.585 1.00 83.19 563 LEU A N 1
ATOM 4611 C CA . LEU A 1 563 ? -2.508 -11.353 14.480 1.00 83.19 563 LEU A CA 1
ATOM 4612 C C . LEU A 1 563 ? -1.368 -12.016 13.701 1.00 83.19 563 LEU A C 1
ATOM 4614 O O . LEU A 1 563 ? -1.132 -11.641 12.553 1.00 83.19 563 LEU A O 1
ATOM 4618 N N . ASP A 1 564 ? -0.663 -12.966 14.314 1.00 82.00 564 ASP A N 1
ATOM 4619 C CA . ASP A 1 564 ? 0.409 -13.712 13.657 1.00 82.00 564 ASP A CA 1
ATOM 4620 C C . ASP A 1 564 ? -0.140 -14.907 12.855 1.00 82.00 564 ASP A C 1
ATOM 4622 O O . ASP A 1 564 ? 0.616 -15.604 12.177 1.00 82.00 564 ASP A O 1
ATOM 4626 N N . GLY A 1 565 ? -1.461 -15.119 12.885 1.00 83.19 565 GLY A N 1
ATOM 4627 C CA . GLY A 1 565 ? -2.148 -16.185 12.166 1.00 83.19 565 GLY A CA 1
ATOM 4628 C C . GLY A 1 565 ? -2.106 -17.532 12.885 1.00 83.19 565 GLY A C 1
ATOM 4629 O O . GLY A 1 565 ? -2.459 -18.544 12.280 1.00 83.19 565 GLY A O 1
ATOM 4630 N N . ASN A 1 566 ? -1.693 -17.576 14.157 1.00 88.19 566 ASN A N 1
ATOM 4631 C CA . ASN A 1 566 ? -1.776 -18.804 14.944 1.00 88.19 566 ASN A CA 1
ATOM 4632 C C . ASN A 1 566 ? -3.245 -19.106 15.238 1.00 88.19 566 ASN A C 1
ATOM 4634 O O . ASN A 1 566 ? -3.974 -18.219 15.676 1.00 88.19 566 ASN A O 1
ATOM 4638 N N . THR A 1 567 ? -3.673 -20.349 15.022 1.00 92.50 567 THR A N 1
ATOM 4639 C CA . THR A 1 567 ? -5.063 -20.779 15.222 1.00 92.50 567 THR A CA 1
ATOM 4640 C C . THR A 1 567 ? -5.249 -21.530 16.538 1.00 92.50 567 THR A C 1
ATOM 4642 O O . THR A 1 567 ? -4.404 -22.337 16.920 1.00 92.50 567 THR A O 1
ATOM 4645 N N . PHE A 1 568 ? -6.395 -21.329 17.187 1.00 94.00 568 PHE A N 1
ATOM 4646 C CA . PHE A 1 568 ? -6.730 -21.873 18.501 1.00 94.00 568 PHE A CA 1
ATOM 4647 C C . PHE A 1 568 ? -8.143 -22.474 18.487 1.00 94.00 568 PHE A C 1
ATOM 4649 O O . PHE A 1 568 ? -9.129 -21.762 18.291 1.00 94.00 568 PHE A O 1
ATOM 4656 N N . GLU A 1 569 ? -8.256 -23.787 18.689 1.00 96.00 569 GLU A N 1
ATOM 4657 C CA . GLU A 1 569 ? -9.559 -24.463 18.833 1.00 96.00 569 GLU A CA 1
ATOM 4658 C C . GLU A 1 569 ? -10.174 -24.252 20.230 1.00 96.00 569 GLU A C 1
ATOM 4660 O O . GLU A 1 569 ? -11.399 -24.214 20.389 1.00 96.00 569 GLU A O 1
ATOM 4665 N N . GLU A 1 570 ? -9.309 -24.064 21.227 1.00 96.75 570 GLU A N 1
ATOM 4666 C CA . GLU A 1 570 ? -9.625 -23.804 22.631 1.00 96.75 570 GLU A CA 1
ATOM 4667 C C . GLU A 1 570 ? -8.953 -22.505 23.089 1.00 96.75 570 GLU A C 1
ATOM 4669 O O . GLU A 1 570 ? -7.909 -22.112 22.562 1.00 96.75 570 GLU A O 1
ATOM 4674 N N . ASN A 1 571 ? -9.536 -21.823 24.078 1.00 95.06 571 ASN A N 1
ATOM 4675 C CA . ASN A 1 571 ? -8.930 -20.623 24.643 1.00 95.06 571 ASN A CA 1
ATOM 4676 C C . ASN A 1 571 ? -7.614 -20.987 25.365 1.00 95.06 571 ASN A C 1
ATOM 4678 O O . ASN A 1 571 ? -7.643 -21.820 26.270 1.00 95.06 571 ASN A O 1
ATOM 4682 N N . PRO A 1 572 ? -6.473 -20.349 25.039 1.00 92.38 572 PRO A N 1
ATOM 4683 C CA . PRO A 1 572 ? -5.180 -20.681 25.644 1.00 92.38 572 PRO A CA 1
ATOM 4684 C C . PRO A 1 572 ? -5.100 -20.493 27.164 1.00 92.38 572 PRO A C 1
ATOM 4686 O O . PRO A 1 572 ? -4.233 -21.081 27.802 1.00 92.38 572 PRO A O 1
ATOM 4689 N N . TYR A 1 573 ? -5.955 -19.641 27.735 1.00 92.88 573 TYR A N 1
ATOM 4690 C CA . TYR A 1 573 ? -6.021 -19.388 29.170 1.00 92.88 573 TYR A CA 1
ATOM 4691 C C . TYR A 1 573 ? -6.869 -20.440 29.894 1.00 92.88 573 TYR A C 1
ATOM 4693 O O . TYR A 1 573 ? -6.411 -21.006 30.883 1.00 92.88 573 TYR A O 1
ATOM 4701 N N . SER A 1 574 ? -8.090 -20.709 29.420 1.00 94.62 574 SER A N 1
ATOM 4702 C CA . SER A 1 574 ? -9.045 -21.562 30.146 1.00 94.62 574 SER A CA 1
ATOM 4703 C C . SER A 1 574 ? -9.198 -22.988 29.618 1.00 94.62 574 SER A C 1
ATOM 4705 O O . SER A 1 574 ? -9.793 -23.819 30.300 1.00 94.62 574 SER A O 1
ATOM 4707 N N . GLY A 1 575 ? -8.718 -23.288 28.408 1.00 95.31 575 GLY A N 1
ATOM 4708 C CA . GLY A 1 575 ? -8.986 -24.554 27.714 1.00 95.31 575 GLY A CA 1
ATOM 4709 C C . GLY A 1 575 ? -10.430 -24.693 27.214 1.00 95.31 575 GLY A C 1
ATOM 4710 O O . GLY A 1 575 ? -10.825 -25.748 26.725 1.00 95.31 575 GLY A O 1
ATOM 4711 N N . LYS A 1 576 ? -11.260 -23.646 27.325 1.00 95.62 576 LYS A N 1
ATOM 4712 C CA . LYS A 1 576 ? -12.652 -23.697 26.865 1.00 95.62 576 LYS A CA 1
ATOM 4713 C C . LYS A 1 576 ? -12.714 -23.757 25.339 1.00 95.62 576 LYS A C 1
ATOM 4715 O O . LYS A 1 576 ? -12.090 -22.947 24.652 1.00 95.62 576 LYS A O 1
ATOM 4720 N N . LYS A 1 577 ? -13.517 -24.681 24.809 1.00 97.12 577 LYS A N 1
ATOM 4721 C CA . LYS A 1 577 ? -13.759 -24.822 23.368 1.00 97.12 577 LYS A CA 1
ATOM 4722 C C . LYS A 1 577 ? -14.407 -23.564 22.784 1.00 97.12 577 LYS A C 1
ATOM 4724 O O . LYS A 1 577 ? -15.386 -23.059 23.328 1.00 97.12 577 LYS A O 1
ATOM 4729 N N . ILE A 1 578 ? -13.873 -23.097 21.656 1.00 96.75 578 ILE A N 1
ATOM 4730 C CA . ILE A 1 578 ? -14.287 -21.842 21.013 1.00 96.75 578 ILE A CA 1
ATOM 4731 C C . ILE A 1 578 ? -15.360 -22.092 19.948 1.00 96.75 578 ILE A C 1
ATOM 4733 O O . ILE A 1 578 ? -16.474 -21.577 20.036 1.00 96.75 578 ILE A O 1
ATOM 4737 N N . LYS A 1 579 ? -15.043 -22.904 18.933 1.00 96.75 579 LYS A N 1
ATOM 4738 C CA . LYS A 1 579 ? -15.953 -23.168 17.810 1.00 96.75 579 LYS A CA 1
ATOM 4739 C C . LYS A 1 579 ? -17.198 -23.929 18.275 1.00 96.75 579 LYS A C 1
ATOM 4741 O O . LYS A 1 579 ? -17.091 -24.984 18.905 1.00 96.75 579 LYS A O 1
ATOM 4746 N N . GLY A 1 580 ? -18.368 -23.426 17.892 1.00 97.25 580 GLY A N 1
ATOM 4747 C CA . GLY A 1 580 ? -19.683 -23.938 18.280 1.00 97.25 580 GLY A CA 1
ATOM 4748 C C . GLY A 1 580 ? -20.256 -23.304 19.549 1.00 97.25 580 GLY A C 1
ATOM 4749 O O . GLY A 1 580 ? -21.340 -23.696 19.969 1.00 97.25 580 GLY A O 1
ATOM 4750 N N . TYR A 1 581 ? -19.561 -22.346 20.170 1.00 98.00 581 TYR A N 1
ATOM 4751 C CA . TYR A 1 581 ? -20.100 -21.601 21.306 1.00 98.00 581 TYR A CA 1
ATOM 4752 C C . TYR A 1 581 ? -21.230 -20.659 20.857 1.00 98.00 581 TYR A C 1
ATOM 4754 O O . TYR A 1 581 ? -21.074 -19.916 19.886 1.00 98.00 581 TYR A O 1
ATOM 4762 N N . GLN A 1 582 ? -22.364 -20.693 21.557 1.00 97.94 582 GLN A N 1
ATOM 4763 C CA . GLN A 1 582 ? -23.494 -19.791 21.330 1.00 97.94 582 GLN A CA 1
ATOM 4764 C C . GLN A 1 582 ? -23.308 -18.527 22.170 1.00 97.94 582 GLN A C 1
ATOM 4766 O O . GLN A 1 582 ? -23.200 -18.623 23.391 1.00 97.94 582 GLN A O 1
ATOM 4771 N N . ILE A 1 583 ? -23.308 -17.351 21.536 1.00 98.12 583 ILE A N 1
ATOM 4772 C CA . ILE A 1 583 ? -23.198 -16.081 22.260 1.00 98.12 583 ILE A CA 1
ATOM 4773 C C . ILE A 1 583 ? -24.504 -15.810 23.032 1.00 98.12 583 ILE A C 1
ATOM 4775 O O . ILE A 1 583 ? -25.570 -15.757 22.405 1.00 98.12 583 ILE A O 1
ATOM 4779 N N . PRO A 1 584 ? -24.459 -15.620 24.368 1.00 97.62 584 PRO A N 1
ATOM 4780 C CA . PRO A 1 584 ? -25.635 -15.237 25.143 1.00 97.62 584 PRO A CA 1
ATOM 4781 C C . PRO A 1 584 ? -26.150 -13.855 24.730 1.00 97.62 584 PRO A C 1
ATOM 4783 O O . PRO A 1 584 ? -25.380 -12.992 24.312 1.00 97.62 584 PRO A O 1
ATOM 4786 N N . ASN A 1 585 ? -27.458 -13.630 24.871 1.00 97.00 585 ASN A N 1
ATOM 4787 C CA . ASN A 1 585 ? -28.112 -12.352 24.558 1.00 97.00 585 ASN A CA 1
ATOM 4788 C C . ASN A 1 585 ? -27.911 -11.851 23.107 1.00 97.00 585 ASN A C 1
ATOM 4790 O O . ASN A 1 585 ? -28.062 -10.656 22.852 1.00 97.00 585 ASN A O 1
ATOM 4794 N N . TRP A 1 586 ? -27.615 -12.742 22.150 1.00 98.00 586 TRP A N 1
ATOM 4795 C CA . TRP A 1 586 ? -27.322 -12.375 20.756 1.00 98.00 586 TRP A CA 1
ATOM 4796 C C . TRP A 1 586 ? -28.405 -11.508 20.099 1.00 98.00 586 TRP A C 1
ATOM 4798 O O . TRP A 1 586 ? -28.089 -10.484 19.494 1.00 98.00 586 TRP A O 1
ATOM 4808 N N . ASP A 1 587 ? -29.682 -11.854 20.280 1.00 97.62 587 ASP A N 1
ATOM 4809 C CA . ASP A 1 587 ? -30.799 -11.105 19.689 1.00 97.62 587 ASP A CA 1
ATOM 4810 C C . ASP A 1 587 ? -30.804 -9.631 20.124 1.00 97.62 587 ASP A C 1
ATOM 4812 O O . ASP A 1 587 ? -31.030 -8.742 19.304 1.00 97.62 587 ASP A O 1
ATOM 4816 N N . ARG A 1 588 ? -30.433 -9.350 21.382 1.00 97.31 588 ARG A N 1
ATOM 4817 C CA . ARG A 1 588 ? -30.330 -7.979 21.908 1.00 97.31 588 ARG A CA 1
ATOM 4818 C C . ARG A 1 588 ? -29.190 -7.192 21.270 1.00 97.31 588 ARG A C 1
ATOM 4820 O O . ARG A 1 588 ? -29.321 -5.980 21.108 1.00 97.31 588 ARG A O 1
ATOM 4827 N N . ILE A 1 589 ? -28.091 -7.850 20.890 1.00 97.81 589 ILE A N 1
ATOM 4828 C CA . ILE A 1 589 ? -27.010 -7.215 20.116 1.00 97.81 589 ILE A CA 1
ATOM 4829 C C . ILE A 1 589 ? -27.552 -6.791 18.751 1.00 97.81 589 ILE A C 1
ATOM 4831 O O . ILE A 1 589 ? -27.380 -5.643 18.347 1.00 97.81 589 ILE A O 1
ATOM 4835 N N . ILE A 1 590 ? -28.239 -7.701 18.055 1.00 98.31 590 ILE A N 1
ATOM 4836 C CA . ILE A 1 590 ? -28.801 -7.445 16.724 1.00 98.31 590 ILE A CA 1
ATOM 4837 C C . ILE A 1 590 ? -29.833 -6.313 16.759 1.00 98.31 590 ILE A C 1
ATOM 4839 O O . ILE A 1 590 ? -29.788 -5.423 15.907 1.00 98.31 590 ILE A O 1
ATOM 4843 N N . GLU A 1 591 ? -30.745 -6.323 17.732 1.00 97.69 591 GLU A N 1
ATOM 4844 C CA . GLU A 1 591 ? -31.731 -5.257 17.943 1.00 97.69 591 GLU A CA 1
ATOM 4845 C C . GLU A 1 591 ? -31.047 -3.917 18.216 1.00 97.69 591 GLU A C 1
ATOM 4847 O O . GLU A 1 591 ? -31.288 -2.947 17.498 1.00 97.69 591 GLU A O 1
ATOM 4852 N N . THR A 1 592 ? -30.106 -3.890 19.163 1.00 97.94 592 THR A N 1
ATOM 4853 C CA . THR A 1 592 ? -29.363 -2.674 19.513 1.00 97.94 592 THR A CA 1
ATOM 4854 C C . THR A 1 592 ? -28.622 -2.108 18.301 1.00 97.94 592 THR A C 1
ATOM 4856 O O . THR A 1 592 ? -28.709 -0.914 18.023 1.00 97.94 592 THR A O 1
ATOM 4859 N N . CYS A 1 593 ? -27.950 -2.955 17.515 1.00 98.06 593 CYS A N 1
ATOM 4860 C CA . CYS A 1 593 ? -27.286 -2.543 16.280 1.00 98.06 593 CYS A CA 1
ATOM 4861 C C . CYS A 1 593 ? -28.242 -1.898 15.273 1.00 98.06 593 CYS A C 1
ATOM 4863 O O . CYS A 1 593 ? -27.863 -0.917 14.636 1.00 98.06 593 CYS A O 1
ATOM 4865 N N . LYS A 1 594 ? -29.463 -2.417 15.110 1.00 97.69 594 LYS A N 1
ATOM 4866 C CA . LYS A 1 594 ? -30.464 -1.822 14.207 1.00 97.69 594 LYS A CA 1
ATOM 4867 C C . LYS A 1 594 ? -30.901 -0.431 14.663 1.00 97.69 594 LYS A C 1
ATOM 4869 O O . LYS A 1 594 ? -31.177 0.405 13.812 1.00 97.69 594 LYS A O 1
ATOM 4874 N N . GLU A 1 595 ? -30.924 -0.171 15.967 1.00 97.00 595 GLU A N 1
ATOM 4875 C CA . GLU A 1 595 ? -31.311 1.133 16.515 1.00 97.00 595 GLU A CA 1
ATOM 4876 C C . GLU A 1 595 ? -30.187 2.180 16.467 1.00 97.00 595 GLU A C 1
ATOM 4878 O O . GLU A 1 595 ? -30.444 3.360 16.226 1.00 97.00 595 GLU A O 1
ATOM 4883 N N . ILE A 1 596 ? -28.934 1.773 16.701 1.00 96.69 596 ILE A N 1
ATOM 4884 C CA . ILE A 1 596 ? -27.793 2.707 16.765 1.00 96.69 596 ILE A CA 1
ATOM 4885 C C . ILE A 1 596 ? -27.155 2.986 15.401 1.00 96.69 596 ILE A C 1
ATOM 4887 O O . ILE A 1 596 ? -26.488 4.010 15.222 1.00 96.69 596 ILE A O 1
ATOM 4891 N N . THR A 1 597 ? -27.337 2.091 14.429 1.00 95.38 597 THR A N 1
ATOM 4892 C CA . THR A 1 597 ? -26.763 2.235 13.085 1.00 95.38 597 THR A CA 1
ATOM 4893 C C . THR A 1 597 ? -27.385 3.429 12.366 1.00 95.38 597 THR A C 1
ATOM 4895 O O . THR A 1 597 ? -28.599 3.527 12.236 1.00 95.38 597 THR A O 1
ATOM 4898 N N . GLY A 1 598 ? -26.547 4.366 11.911 1.00 93.81 598 GLY A N 1
ATOM 4899 C CA . GLY A 1 598 ? -27.006 5.605 11.273 1.00 93.81 598 GLY A CA 1
ATOM 4900 C C . GLY A 1 598 ? -27.527 6.680 12.237 1.00 93.81 598 GLY A C 1
ATOM 4901 O O . GLY A 1 598 ? -27.974 7.728 11.774 1.00 93.81 598 GLY A O 1
ATOM 4902 N N . LYS A 1 599 ? -27.441 6.473 13.563 1.00 95.19 599 LYS A N 1
ATOM 4903 C CA . LYS A 1 599 ? -27.894 7.450 14.574 1.00 95.19 599 LYS A CA 1
ATOM 4904 C C . LYS A 1 599 ? -27.124 8.776 14.516 1.00 95.19 599 LYS A C 1
ATOM 4906 O O . LYS A 1 599 ? -27.688 9.829 14.805 1.00 95.19 599 LYS A O 1
ATOM 4911 N N . VAL A 1 600 ? -25.849 8.739 14.122 1.00 95.44 600 VAL A N 1
ATOM 4912 C CA . VAL A 1 600 ? -25.025 9.934 13.890 1.00 95.44 600 VAL A CA 1
ATOM 4913 C C . VAL A 1 600 ? -25.002 10.255 12.399 1.00 95.44 600 VAL A C 1
ATOM 4915 O O . VAL A 1 600 ? -24.493 9.476 11.593 1.00 95.44 600 VAL A O 1
ATOM 4918 N N . SER A 1 601 ? -25.526 11.427 12.032 1.00 93.00 601 SER A N 1
ATOM 4919 C CA . SER A 1 601 ? -25.545 11.883 10.639 1.00 93.00 601 SER A CA 1
ATOM 4920 C C . SER A 1 601 ? -24.138 11.904 10.039 1.00 93.00 601 SER A C 1
ATOM 4922 O O . SER A 1 601 ? -23.196 12.417 10.642 1.00 93.00 601 SER A O 1
ATOM 4924 N N . GLY A 1 602 ? -24.005 11.357 8.831 1.00 92.62 602 GLY A N 1
ATOM 4925 C CA . GLY A 1 602 ? -22.728 11.270 8.126 1.00 92.62 602 GLY A CA 1
ATOM 4926 C C . GLY A 1 602 ? -21.814 10.136 8.597 1.00 92.62 602 GLY A C 1
ATOM 4927 O O . GLY A 1 602 ? -20.736 10.004 8.036 1.00 92.62 602 GLY A O 1
ATOM 4928 N N . VAL A 1 603 ? -22.206 9.298 9.568 1.00 95.69 603 VAL A N 1
ATOM 4929 C CA . VAL A 1 603 ? -21.440 8.104 9.973 1.00 95.69 603 VAL A CA 1
ATOM 4930 C C . VAL A 1 603 ? -22.279 6.856 9.754 1.00 95.69 603 VAL A C 1
ATOM 4932 O O . VAL A 1 603 ? -23.245 6.599 10.468 1.00 95.69 603 VAL A O 1
ATOM 4935 N N . ASN A 1 604 ? -21.893 6.067 8.756 1.00 95.12 604 ASN A N 1
ATOM 4936 C CA . ASN A 1 604 ? -22.680 4.928 8.303 1.00 95.12 604 ASN A CA 1
ATOM 4937 C C . ASN A 1 604 ? -21.949 3.591 8.429 1.00 95.12 604 ASN A C 1
ATOM 4939 O O . ASN A 1 604 ? -22.611 2.567 8.475 1.00 95.12 604 ASN A O 1
ATOM 4943 N N . LEU A 1 605 ? -20.618 3.569 8.506 1.00 95.19 605 LEU A N 1
ATOM 4944 C CA . LEU A 1 605 ? -19.825 2.350 8.676 1.00 95.19 605 LEU A CA 1
ATOM 4945 C C . LEU A 1 605 ? -19.207 2.330 10.075 1.00 95.19 605 LEU A C 1
ATOM 4947 O O . LEU A 1 605 ? -18.274 3.089 10.342 1.00 95.19 605 LEU A O 1
ATOM 4951 N N . VAL A 1 606 ? -19.701 1.466 10.964 1.00 95.94 606 VAL A N 1
ATOM 4952 C CA . VAL A 1 606 ? -19.254 1.426 12.367 1.00 95.94 606 VAL A CA 1
ATOM 4953 C C . VAL A 1 606 ? -19.079 -0.006 12.853 1.00 95.94 606 VAL A C 1
ATOM 4955 O O . VAL A 1 606 ? -19.912 -0.877 12.602 1.00 95.94 606 VAL A O 1
ATOM 4958 N N . GLY A 1 607 ? -17.978 -0.234 13.564 1.00 95.62 607 GLY A N 1
ATOM 4959 C CA . GLY A 1 607 ? -17.687 -1.454 14.303 1.00 95.62 607 GLY A CA 1
ATOM 4960 C C . GLY A 1 607 ? -18.001 -1.229 15.772 1.00 95.62 607 GLY A C 1
ATOM 4961 O O . GLY A 1 607 ? -17.297 -0.467 16.433 1.00 95.62 607 GLY A O 1
ATOM 4962 N N . TRP A 1 608 ? -19.045 -1.881 16.256 1.00 96.88 608 TRP A N 1
ATOM 4963 C CA . TRP A 1 608 ? -19.559 -1.752 17.612 1.00 96.88 608 TRP A CA 1
ATOM 4964 C C . TRP A 1 608 ? -18.965 -2.826 18.511 1.00 96.88 608 TRP A C 1
ATOM 4966 O O . TRP A 1 608 ? -18.930 -3.993 18.117 1.00 96.88 608 TRP A O 1
ATOM 4976 N N . ASP A 1 609 ? -18.517 -2.426 19.697 1.00 95.88 609 ASP A N 1
ATOM 4977 C CA . ASP A 1 609 ? -18.093 -3.342 20.749 1.00 95.88 609 ASP A CA 1
ATOM 4978 C C . ASP A 1 609 ? -19.149 -3.470 21.827 1.00 95.88 609 ASP A C 1
ATOM 4980 O O . ASP A 1 609 ? -19.556 -2.475 22.426 1.00 95.88 609 ASP A O 1
ATOM 4984 N N . PHE A 1 610 ? -19.511 -4.711 22.121 1.00 97.56 610 PHE A N 1
ATOM 4985 C CA . PHE A 1 610 ? -20.427 -5.048 23.197 1.00 97.56 610 PHE A CA 1
ATOM 4986 C C . PHE A 1 610 ? -19.747 -5.926 24.239 1.00 97.56 610 PHE A C 1
ATOM 4988 O O . PHE A 1 610 ? -19.058 -6.893 23.898 1.00 97.56 610 PHE A O 1
ATOM 4995 N N . ALA A 1 611 ? -20.004 -5.624 25.509 1.00 97.12 611 ALA A N 1
ATOM 4996 C CA . ALA A 1 611 ? -19.908 -6.606 26.575 1.00 97.12 611 ALA A CA 1
ATOM 4997 C C . ALA A 1 611 ? -21.229 -7.370 26.667 1.00 97.12 611 ALA A C 1
ATOM 4999 O O . ALA A 1 611 ? -22.313 -6.791 26.556 1.00 97.12 611 ALA A O 1
ATOM 5000 N N . ILE A 1 612 ? -21.136 -8.671 26.915 1.00 97.44 612 ILE A N 1
ATOM 5001 C CA . ILE A 1 612 ? -22.298 -9.485 27.264 1.00 97.44 612 ILE A CA 1
ATOM 5002 C C . ILE A 1 612 ? -22.404 -9.484 28.779 1.00 97.44 612 ILE A C 1
ATOM 5004 O O . ILE A 1 612 ? -21.468 -9.918 29.445 1.00 97.44 612 ILE A O 1
ATOM 5008 N N . THR A 1 613 ? -23.514 -8.998 29.320 1.00 96.19 613 THR A N 1
ATOM 5009 C CA . THR A 1 613 ? -23.773 -8.950 30.765 1.00 96.19 613 THR A CA 1
ATOM 5010 C C . THR A 1 613 ? -24.770 -10.048 31.153 1.00 96.19 613 THR A C 1
ATOM 5012 O O . THR A 1 613 ? -25.443 -10.588 30.268 1.00 96.19 613 THR A O 1
ATOM 5015 N N . PRO A 1 614 ? -24.895 -10.410 32.445 1.00 95.44 614 PRO A N 1
ATOM 5016 C CA . PRO A 1 614 ? -25.890 -11.393 32.886 1.00 95.44 614 PRO A CA 1
ATOM 5017 C C . PRO A 1 614 ? -27.310 -11.046 32.415 1.00 95.44 614 PRO A C 1
ATOM 5019 O O . PRO A 1 614 ? -28.025 -11.892 31.886 1.00 95.44 614 PRO A O 1
ATOM 5022 N N . ASP A 1 615 ? -27.673 -9.765 32.506 1.00 90.19 615 ASP A N 1
ATOM 5023 C CA . ASP A 1 615 ? -29.025 -9.289 32.218 1.00 90.19 615 ASP A CA 1
ATOM 5024 C C . ASP A 1 615 ? -29.206 -8.727 30.804 1.00 90.19 615 ASP A C 1
ATOM 5026 O O . ASP A 1 615 ? -30.295 -8.242 30.487 1.00 90.19 615 ASP A O 1
ATOM 5030 N N . GLY A 1 616 ? -28.190 -8.771 29.932 1.00 95.00 616 GLY A N 1
ATOM 5031 C CA . GLY A 1 616 ? -28.281 -8.231 28.575 1.00 95.00 616 GLY A CA 1
ATOM 5032 C C . GLY A 1 616 ? -26.948 -7.958 27.889 1.00 95.00 616 GLY A C 1
ATOM 5033 O O . GLY A 1 616 ? -26.066 -8.814 27.824 1.00 95.00 616 GLY A O 1
ATOM 5034 N N . VAL A 1 617 ? -26.860 -6.779 27.276 1.00 96.88 617 VAL A N 1
ATOM 5035 C CA . VAL A 1 617 ? -25.697 -6.317 26.515 1.00 96.88 617 VAL A CA 1
ATOM 5036 C C . VAL A 1 617 ? -25.404 -4.877 26.898 1.00 96.88 617 VAL A C 1
ATOM 5038 O O . VAL A 1 617 ? -26.326 -4.111 27.191 1.00 96.88 617 VAL A O 1
ATOM 5041 N N . ASP A 1 618 ? -24.128 -4.526 26.893 1.00 97.50 618 ASP A N 1
ATOM 5042 C CA . ASP A 1 618 ? -23.656 -3.190 27.225 1.00 97.50 618 ASP A CA 1
ATOM 5043 C C . ASP A 1 618 ? -22.740 -2.681 26.113 1.00 97.50 618 ASP A C 1
ATOM 5045 O O . ASP A 1 618 ? -21.786 -3.364 25.724 1.00 97.50 618 ASP A O 1
ATOM 5049 N N . LEU A 1 619 ? -23.065 -1.514 25.556 1.00 97.50 619 LEU A N 1
ATOM 5050 C CA . LEU A 1 619 ? -22.268 -0.889 24.510 1.00 97.50 619 LEU A CA 1
ATOM 5051 C C . LEU A 1 619 ? -21.007 -0.273 25.126 1.00 97.50 619 LEU A C 1
ATOM 5053 O O . LEU A 1 619 ? -21.087 0.572 26.011 1.00 97.50 619 LEU A O 1
ATOM 5057 N N . ILE A 1 620 ? -19.839 -0.668 24.624 1.00 93.81 620 ILE A N 1
ATOM 5058 C CA . ILE A 1 620 ? -18.544 -0.175 25.112 1.00 93.81 620 ILE A CA 1
ATOM 5059 C C . ILE A 1 620 ? -18.046 0.973 24.237 1.00 93.81 620 ILE A C 1
ATOM 5061 O O . ILE A 1 620 ? -17.702 2.041 24.730 1.00 93.81 620 ILE A O 1
ATOM 5065 N N . GLU A 1 621 ? -17.961 0.743 22.927 1.00 92.50 621 GLU A N 1
ATOM 5066 C CA . GLU A 1 621 ? -17.408 1.714 21.984 1.00 92.50 621 GLU A CA 1
ATOM 5067 C C . GLU A 1 621 ? -17.976 1.530 20.572 1.00 92.50 621 GLU A C 1
ATOM 5069 O O . GLU A 1 621 ? -18.363 0.435 20.155 1.00 92.50 621 GLU A O 1
ATOM 5074 N N . GLY A 1 622 ? -17.991 2.620 19.806 1.00 93.88 622 GLY A N 1
ATOM 5075 C CA . GLY A 1 622 ? -18.262 2.624 18.374 1.00 93.88 622 GLY A CA 1
ATOM 5076 C C . GLY A 1 622 ? -17.016 3.055 17.614 1.00 93.88 622 GLY A C 1
ATOM 5077 O O . GLY A 1 622 ? -16.441 4.105 17.882 1.00 93.88 622 GLY A O 1
ATOM 5078 N N . ASN A 1 623 ? -16.593 2.253 16.642 1.00 91.75 623 ASN A N 1
ATOM 5079 C CA . ASN A 1 623 ? -15.367 2.497 15.894 1.00 91.75 623 ASN A CA 1
ATOM 5080 C C . ASN A 1 623 ? -15.668 2.769 14.421 1.00 91.75 623 ASN A C 1
ATOM 5082 O O . ASN A 1 623 ? -15.866 1.819 13.661 1.00 91.75 623 ASN A O 1
ATOM 5086 N N . PRO A 1 624 ? -15.630 4.031 13.968 1.00 89.56 624 PRO A N 1
ATOM 5087 C CA . PRO A 1 624 ? -15.718 4.355 12.542 1.00 89.56 624 PRO A CA 1
ATOM 5088 C C . PRO A 1 624 ? -14.448 3.951 11.765 1.00 89.56 624 PRO A C 1
ATOM 5090 O O . PRO A 1 624 ? -14.461 3.837 10.539 1.00 89.56 624 PRO A O 1
ATOM 5093 N N . GLY A 1 625 ? -13.336 3.702 12.467 1.00 80.00 625 GLY A N 1
ATOM 5094 C CA . GLY A 1 625 ? -12.096 3.127 11.937 1.00 80.00 625 GLY A CA 1
ATOM 5095 C C . GLY A 1 625 ? -12.084 1.597 11.972 1.00 80.00 625 GLY A C 1
ATOM 5096 O O . GLY A 1 625 ? -11.127 1.021 12.478 1.00 80.00 625 GLY A O 1
ATOM 5097 N N . VAL A 1 626 ? -13.160 0.957 11.506 1.00 81.38 626 VAL A N 1
ATOM 5098 C CA . VAL A 1 626 ? -13.379 -0.498 11.600 1.00 81.38 626 VAL A CA 1
ATOM 5099 C C . VAL A 1 626 ? -12.148 -1.313 11.161 1.00 81.38 626 VAL A C 1
ATOM 5101 O O . VAL A 1 626 ? -11.504 -0.995 10.165 1.00 81.38 626 VAL A O 1
ATOM 5104 N N . SER A 1 627 ? -11.820 -2.388 11.885 1.00 84.50 627 SER A N 1
ATOM 5105 C CA . SER A 1 627 ? -10.719 -3.286 11.510 1.00 84.50 627 SER A CA 1
ATOM 5106 C C . SER A 1 627 ? -11.203 -4.433 10.625 1.00 84.50 627 SER A C 1
ATOM 5108 O O . SER A 1 627 ? -11.744 -5.421 11.121 1.00 84.50 627 SER A O 1
ATOM 5110 N N . TYR A 1 628 ? -10.952 -4.323 9.320 1.00 87.50 628 TYR A N 1
ATOM 5111 C CA . TYR A 1 628 ? -11.265 -5.347 8.314 1.00 87.50 628 TYR A CA 1
ATOM 5112 C C . TYR A 1 628 ? -10.433 -6.636 8.463 1.00 87.50 628 TYR A C 1
ATOM 5114 O O . TYR A 1 628 ? -10.785 -7.668 7.898 1.00 87.50 628 TYR A O 1
ATOM 5122 N N . VAL A 1 629 ? -9.335 -6.604 9.223 1.00 90.25 629 VAL A N 1
ATOM 5123 C CA . VAL A 1 629 ? -8.448 -7.758 9.446 1.00 90.25 629 VAL A CA 1
ATOM 5124 C C . VAL A 1 629 ? -9.096 -8.786 10.381 1.00 90.25 629 VAL A C 1
ATOM 5126 O O . VAL A 1 629 ? -9.017 -9.986 10.123 1.00 90.25 629 VAL A O 1
ATOM 5129 N N . LEU A 1 630 ? -9.797 -8.319 11.423 1.00 86.25 630 LEU A N 1
ATOM 5130 C CA . LEU A 1 630 ? -10.318 -9.143 12.526 1.00 86.25 630 LEU A CA 1
ATOM 5131 C C . LEU A 1 630 ? -11.131 -10.363 12.082 1.00 86.25 630 LEU A C 1
ATOM 5133 O O . LEU A 1 630 ? -10.942 -11.451 12.612 1.00 86.25 630 LEU A O 1
ATOM 5137 N N . ALA A 1 631 ? -12.039 -10.184 11.123 1.00 87.25 631 ALA A N 1
ATOM 5138 C CA . ALA A 1 631 ? -12.917 -11.257 10.658 1.00 87.25 631 ALA A CA 1
ATOM 5139 C C . ALA A 1 631 ? -12.296 -12.135 9.568 1.00 87.25 631 ALA A C 1
ATOM 5141 O O . ALA A 1 631 ? -12.861 -13.170 9.229 1.00 87.25 631 ALA A O 1
ATOM 5142 N N . GLN A 1 632 ? -11.157 -11.730 9.004 1.00 92.50 632 GLN A N 1
ATOM 5143 C CA . GLN A 1 632 ? -10.539 -12.426 7.877 1.00 92.50 632 GLN A CA 1
ATOM 5144 C C . GLN A 1 632 ? -9.410 -13.351 8.318 1.00 92.50 632 GLN A C 1
ATOM 5146 O O . GLN A 1 632 ? -9.294 -14.441 7.769 1.00 92.50 632 GLN A O 1
ATOM 5151 N N . VAL A 1 633 ? -8.622 -12.966 9.330 1.00 92.12 633 VAL A N 1
ATOM 5152 C CA . VAL A 1 633 ? -7.498 -13.786 9.824 1.00 92.12 633 VAL A CA 1
ATOM 5153 C C . VAL A 1 633 ? -7.926 -15.200 10.243 1.00 92.12 633 VAL A C 1
ATOM 5155 O O . VAL A 1 633 ? -7.279 -16.145 9.789 1.00 92.12 633 VAL A O 1
ATOM 5158 N N . PRO A 1 634 ? -9.038 -15.403 10.984 1.00 90.69 634 PRO A N 1
ATOM 5159 C CA . PRO A 1 634 ? -9.498 -16.751 11.336 1.00 90.69 634 PRO A CA 1
ATOM 5160 C C . PRO A 1 634 ? -9.856 -17.640 10.134 1.00 90.69 634 PRO A C 1
ATOM 5162 O O . PRO A 1 634 ? -9.946 -18.853 10.285 1.00 90.69 634 PRO A O 1
ATOM 5165 N N . ASN A 1 635 ? -10.049 -17.046 8.952 1.00 88.88 635 ASN A N 1
ATOM 5166 C CA . ASN A 1 635 ? -10.480 -17.712 7.722 1.00 88.88 635 ASN A CA 1
ATOM 5167 C C . ASN A 1 635 ? -9.356 -17.814 6.668 1.00 88.88 635 ASN A C 1
ATOM 5169 O O . ASN A 1 635 ? -9.590 -18.301 5.560 1.00 88.88 635 ASN A O 1
ATOM 5173 N N . VAL A 1 636 ? -8.130 -17.366 6.985 1.00 89.75 636 VAL A N 1
ATOM 5174 C CA . VAL A 1 636 ? -6.988 -17.391 6.047 1.00 89.75 636 VAL A CA 1
ATOM 5175 C C . VAL A 1 636 ? -6.641 -18.811 5.615 1.00 89.75 636 VAL A C 1
ATOM 5177 O O . VAL A 1 636 ? -6.388 -19.021 4.435 1.00 89.75 636 VAL A O 1
ATOM 5180 N N . ALA A 1 637 ? -6.691 -19.785 6.529 1.00 84.44 637 ALA A N 1
ATOM 5181 C CA . ALA A 1 637 ? -6.399 -21.186 6.218 1.00 84.44 637 ALA A CA 1
ATOM 5182 C C . ALA A 1 637 ? -7.348 -21.783 5.160 1.00 84.44 637 ALA A C 1
ATOM 5184 O O . ALA A 1 637 ? -6.939 -22.657 4.401 1.00 84.44 637 ALA A O 1
ATOM 5185 N N . ASP A 1 638 ? -8.581 -21.274 5.072 1.00 86.31 638 ASP A N 1
ATOM 5186 C C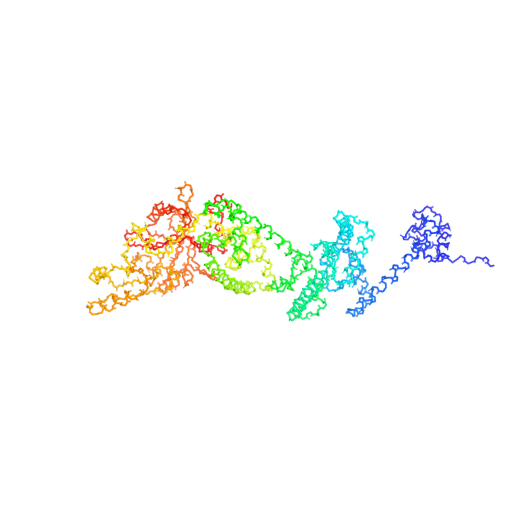A . ASP A 1 638 ? -9.597 -21.729 4.117 1.00 86.31 638 ASP A CA 1
ATOM 5187 C C . ASP A 1 638 ? -9.635 -20.882 2.828 1.00 86.31 638 ASP A C 1
ATOM 5189 O O . ASP A 1 638 ? -10.521 -21.064 1.993 1.00 86.31 638 ASP A O 1
ATOM 5193 N N . HIS A 1 639 ? -8.708 -19.926 2.667 1.00 90.62 639 HIS A N 1
ATOM 5194 C CA . HIS A 1 639 ? -8.653 -18.973 1.545 1.00 90.62 639 HIS A CA 1
ATOM 5195 C C . HIS A 1 639 ? -9.974 -18.193 1.354 1.00 90.62 639 HIS A C 1
ATOM 5197 O O . HIS A 1 639 ? -10.354 -17.803 0.241 1.00 90.62 639 HIS A O 1
ATOM 5203 N N . ASN A 1 640 ? -10.691 -17.971 2.459 1.00 88.06 640 ASN A N 1
ATOM 5204 C CA . ASN A 1 640 ? -11.984 -17.305 2.486 1.00 88.06 640 ASN A CA 1
ATOM 5205 C C . ASN A 1 640 ? -11.830 -15.892 3.048 1.00 88.06 640 ASN A C 1
ATOM 5207 O O . ASN A 1 640 ? -11.755 -15.674 4.256 1.00 88.06 640 ASN A O 1
ATOM 5211 N N . GLY A 1 641 ? -11.783 -14.916 2.145 1.00 90.69 641 GLY A N 1
ATOM 5212 C CA . GLY A 1 641 ? -11.863 -13.507 2.505 1.00 90.69 641 GLY A CA 1
ATOM 5213 C C . GLY A 1 641 ? -13.308 -13.030 2.681 1.00 90.69 641 GLY A C 1
ATOM 5214 O O . GLY A 1 641 ? -14.267 -13.716 2.328 1.00 90.69 641 GLY A O 1
ATOM 5215 N N . LEU A 1 642 ? -13.465 -11.824 3.224 1.00 90.19 642 LEU A N 1
ATOM 5216 C CA . LEU A 1 642 ? -14.776 -11.270 3.571 1.00 90.19 642 LEU A CA 1
ATOM 5217 C C . LEU A 1 642 ? -15.553 -10.732 2.352 1.00 90.19 642 LEU A C 1
ATOM 5219 O O . LEU A 1 642 ? -16.774 -10.619 2.395 1.00 90.19 642 LEU A O 1
ATOM 5223 N N . ARG A 1 643 ? -14.875 -10.408 1.245 1.00 89.06 643 ARG A N 1
ATOM 5224 C CA . ARG A 1 643 ? -15.471 -9.677 0.115 1.00 89.06 643 ARG A CA 1
ATOM 5225 C C . ARG A 1 643 ? -16.679 -10.380 -0.529 1.00 89.06 643 ARG A C 1
ATOM 5227 O O . ARG A 1 643 ? -17.652 -9.680 -0.781 1.00 89.06 643 ARG A O 1
ATOM 5234 N N . PRO A 1 644 ? -16.690 -11.710 -0.771 1.00 84.88 644 PRO A N 1
ATOM 5235 C CA . PRO A 1 644 ? -17.825 -12.386 -1.406 1.00 84.88 644 PRO A CA 1
ATOM 5236 C C . PRO A 1 644 ? -19.132 -12.320 -0.613 1.00 84.88 644 PRO A C 1
ATOM 5238 O O . PRO A 1 644 ? -20.203 -12.466 -1.194 1.00 84.88 644 PRO A O 1
ATOM 5241 N N . VAL A 1 645 ? -19.047 -12.138 0.707 1.00 78.06 645 VAL A N 1
ATOM 5242 C CA . VAL A 1 645 ? -20.206 -12.120 1.613 1.00 78.06 645 VAL A CA 1
ATOM 5243 C C . VAL A 1 645 ? -20.504 -10.725 2.159 1.00 78.06 645 VAL A C 1
ATOM 5245 O O . VAL A 1 645 ? -21.504 -10.527 2.844 1.00 78.06 645 VAL A O 1
ATOM 5248 N N . MET A 1 646 ? -19.653 -9.744 1.854 1.00 80.06 646 MET A N 1
ATOM 5249 C CA . MET A 1 646 ? -19.790 -8.389 2.361 1.00 80.06 646 MET A CA 1
ATOM 5250 C C . MET A 1 646 ? -20.697 -7.555 1.466 1.00 80.06 646 MET A C 1
ATOM 5252 O O . MET A 1 646 ? -20.466 -7.402 0.269 1.00 80.06 646 MET A O 1
ATOM 5256 N N . VAL A 1 647 ? -21.716 -6.963 2.077 1.00 72.62 647 VAL A N 1
ATOM 5257 C CA . VAL A 1 647 ? -22.669 -6.097 1.386 1.00 72.62 647 VAL A CA 1
ATOM 5258 C C . VAL A 1 647 ? -22.079 -4.684 1.267 1.00 72.62 647 VAL A C 1
ATOM 5260 O O . VAL A 1 647 ? -22.171 -3.892 2.200 1.00 72.62 647 VAL A O 1
ATOM 5263 N N . ASP A 1 648 ? -21.477 -4.356 0.120 1.00 72.75 648 ASP A N 1
ATOM 5264 C CA . ASP A 1 648 ? -21.223 -2.971 -0.317 1.00 72.75 648 ASP A CA 1
ATOM 5265 C C . ASP A 1 648 ? -21.681 -2.820 -1.777 1.00 72.75 648 ASP A C 1
ATOM 5267 O O . ASP A 1 648 ? -21.112 -3.465 -2.658 1.00 72.75 648 ASP A O 1
ATOM 5271 N N . PRO A 1 649 ? -22.676 -1.963 -2.065 1.00 63.31 649 PRO A N 1
ATOM 5272 C CA . PRO A 1 649 ? -23.170 -1.725 -3.423 1.00 63.31 649 PRO A CA 1
ATOM 5273 C C . PRO A 1 649 ? -22.114 -1.223 -4.420 1.00 63.31 649 PRO A C 1
ATOM 5275 O O . PRO A 1 649 ? -22.382 -1.171 -5.619 1.00 63.31 649 PRO A O 1
ATOM 5278 N N . TYR A 1 650 ? -20.937 -0.816 -3.942 1.00 65.50 650 TYR A N 1
ATOM 5279 C CA . TYR A 1 650 ? -19.849 -0.289 -4.763 1.00 65.50 650 TYR A CA 1
ATOM 5280 C C . TYR A 1 650 ? -18.575 -1.161 -4.735 1.00 65.50 650 TYR A C 1
ATOM 5282 O O . TYR A 1 650 ? -17.505 -0.643 -5.086 1.00 65.50 650 TYR A O 1
ATOM 5290 N N . MET A 1 651 ? -18.654 -2.420 -4.272 1.00 62.38 651 MET A N 1
ATOM 5291 C CA . MET A 1 651 ? -17.528 -3.378 -4.246 1.00 62.38 651 MET A CA 1
ATOM 5292 C C . MET A 1 651 ? -17.433 -4.302 -5.456 1.00 62.38 651 MET A C 1
ATOM 5294 O O . MET A 1 651 ? -18.472 -4.587 -6.086 1.00 62.38 651 MET A O 1
#

Sequence (651 aa):
MKLLFNRNQRNDPDVEKVCQATGWKKRKAITEMKKAKELGMSYSRYADNQCWKLTEKEMIKLNKKLDQQEEAFKNHTITVCDATGWDMDTAALHLRQAQKLGMSNQRYVKCKCWYLDEDEIAFYGTVLKEKAKVRKMAKEERIRIVCEESGWSAEQAEIEMEKSRKSGISNVSYVKYQCWNLEEQQLQSLAETLKEKALERKSAKEKRIAQVCQATGWKSEQAEVKMNVAKECGITNKQYVEKYCYDLTGAQIIEYGKVLEDLRTLWSDNRDYYLKIACRQSGWEMEKQKAAMEEARSQGISYQKYIQFGCWKRKEKELEELAEFLKSEQLRIKNDNETYLDKICQATGWKKGRAEFEVMKSKVHCYASHEDYSIFRFYDMNLEEQQRYVTFGIFDKMRIRYNDYEGTQLFNNKGEFNTIFRDYIKHTWFLNRDLSYDEFVKQVKDLDYIMVKPLDASKGVGIQKYACPASEDERKKLYEEIMNQDSSIIEECIVQHEDVAEFCPTSVNTIRITTLNYEGDCKFLYAVFRMGRGGVVDNFHAGGIAATIDIPSGMVCTSAADLDGNTFEENPYSGKKIKGYQIPNWDRIIETCKEITGKVSGVNLVGWDFAITPDGVDLIEGNPGVSYVLAQVPNVADHNGLRPVMVDPYM

Radius of gyration: 37.4 Å; chains: 1; bounding box: 79×69×127 Å

Secondary structure (DSSP, 8-state):
------GGGGG-HHHHHHHHHH---HHHHHHHHHHHHHTT--HHHHHHTTGGGS-HHHHHHHHHHHHHHHHHHHHHHHHHHHHH---HHHHHHHHHHHHHTT--HHHHHHTTGGGS-HHHHHHHHHHHHHHHHHHHHHHHHHHHHHHHHH---HHHHHHHHHHHHHTT--HHHHHHTTGGGS-HHHHHHHHHHHHHHHHHHHHHHHHHHHHHHHHH---HHHHHHHHHHHHHTT--HHHHHHTTGGGS-HHHHHHHHHHHHHHHHHHHHHHHHHHHHHHHHH---HHHHHHHHHHHHHTT--HHHHHHTTGGG--HHHHHHHHHHHHHHHHHHHHHHHHHHHHHHHHH---HHHHHHHHHHHHHHH---HHHHHHTTGGGS-HHHHTTSPPHHHHHHHHHHHB-HHHHHHHHSHHHHHHHTGGG--S-EEESSS--HHHHHHHHTT-SEEEEEESS--TTTT-EEEE--SSHHHHHHHHHHHHTSSSEEEEE-----HHHHTT-TTS--EEEEEEEEETTEEEEEEEEEEE-SSSS---GGGT-EEEEEETTTTEE-S-EE-TT--EESB-TTT--B-TTPBPTTHHHHHHHHHHHTT-STTB-EEEEEEEEETTEEEEEEEESS--TTTTTGGGGGGT--SGGG---TT-

Foldseek 3Di:
DDDDPPPVQLPPVLLVLLCVVPVDDSVVSVVVQVVLVVLVAHSCNCSVVVCVVDDPVVSNVVNVVVVVVVVVLQVLLVLLCVVPVDDSVVSSVVQVLLVVLQAHSVRCSVLVCVLADSLLSNQVSVLVVVVVVVVVVVVVVLLVLLCVVLVDDSVVSVVVQVVLVVLQQHSVNCSVVVVSPDDPVRSNVVNVVVVVVVVVVVVVLQVLLVLLCVVPVDDSSSSVSVQVSLVSLVQHSVNCNLLVVVLDHSVLSNVLSVLVVLVVVVLVVVLVLLLVLQCVQLVDDSVVSVVVQVVLVVLVQHSLNCFQVVVSPDDPVVSNVVSVVVVVVVVVLSVVLVVLLVLLCVVPVGDSNVSSSVQSVLCSLAVADSLLCRQLVCVVDDSVLSNLANHPVNVSSVLSVQFGNVLQVCQLFQVSQCVLLVVQADWQKDKLPPADLVRQCVSCVPAQKKWKAAGRDDPCPPIDIDGCDPDPVVSVVVNVVSNPDHIIMITGDAAFAPVQCLLPVLEQWKKKWKWFQDPLFTDTLWIKTFGDQHHHYSDLVVPIWIFTADLVQQFGAFFIAGSNLDGHQARNRNRHGRHGDHDPQSVLVVVSSSVCACSRPRHGIWIWIWGHHNVHIRTDGIHSVDDSSRHASRCSVVSRHSRVVGDDPVD